Protein AF-0000000083252451 (afdb_homodimer)

Nearest PDB structures (foldseek):
  3oou-assembly1_A  TM=8.918E-01  e=5.745E-06  Listeria innocua
  6swi-assembly1_A  TM=9.242E-01  e=7.081E-06  Geobacillus stearothermophilus
  3w6v-assembly1_A  TM=9.197E-01  e=1.021E-05  Streptomyces griseus
  3lsg-assembly1_A  TM=9.102E-01  e=1.912E-05  Fusobacterium nucleatum subsp. nucleatum
  3oio-assembly1_A  TM=8.902E-01  e=3.774E-05  Chromobacterium violaceum

Radius of gyration: 31.1 Å; Cα contacts (8 Å, |Δi|>4): 865; chains: 2; bounding box: 52×99×58 Å

Secondary structure (DSSP, 8-state):
---SBPPP-TT-SS-EEEEEEEEE-TTT--S--B-SSEEEEEEEE--EEEEETTEEEEE-TTEEEEE-TT--EEEEEBTTB-EEEEEEEE-GGGSPPP-S-SS--TTHHHHHHHHHT--EEE-GGGHHHHHHHHHHHHHHHHH--TTHHHHHHHHHHHHHHHHHHH-----S--------S-HHHHHHHHHHHHTTTS---HHHHHHHHTS-HHHHHHHHHHHHSS-HHHHHHHHHHHHHHHHHHH----HHHHHHHTT-S-HHHHHHHHHHHHSS-HHHHHHHHHHS--/---SBPPP-TT-SS-EEEEEEEEE-TTT--S--B-SSEEEEEEEE--EEEEETTEEEEE-TTEEEEE-TT--EEEEEBTTB-EEEEEEEE-GGGSPPP-S-SS--TTHHHHHHHHHT--EEE-GGGHHHHHHHHHHHHHHHHH--TTHHHHHHHHHHHHHHHHHHH-----TT-------S-HHHHHHHHHHHHTTTS---HHHHHHHHTS-HHHHHHHHHHHHSS-HHHHHHHHHHHHHHHHHHH----HHHHHHHTT-S-HHHHHHHHHHHHSS-HHHHHHHHHHS--

InterPro domains:
  IPR003313 AraC-type arabinose-binding/dimerisation domain [PF02311] (26-160)
  IPR009057 Homedomain-like superfamily [SSF46689] (183-233)
  IPR009057 Homedomain-like superfamily [SSF46689] (236-283)
  IPR014710 RmlC-like jelly roll fold [G3DSA:2.60.120.10] (9-93)
  IPR018060 AraC-like, DNA binding HTH domain [PF12833] (205-283)
  IPR018060 AraC-like, DNA binding HTH domain [PS01124] (186-284)
  IPR018060 AraC-like, DNA binding HTH domain [SM00342] (199-282)
  IPR018062 HTH domain AraC-type, conserved site [PS00041] (236-278)
  IPR020449 Transcription regulator HTH, AraC- type, HTH domain [PR00032] (251-266)
  IPR020449 Transcription regulator HTH, AraC- type, HTH domain [PR00032] (266-282)
  IPR037923 Transcription regulator HTH-like [SSF51215] (7-166)

Organism: NCBI:txid582686

Structure (mmCIF, N/CA/C/O backbone):
data_AF-0000000083252451-model_v1
#
loop_
_entity.id
_entity.type
_entity.pdbx_description
1 polymer 'AraC-like DNA-binding protein'
#
loop_
_atom_site.group_PDB
_atom_site.id
_atom_site.type_symbol
_atom_site.label_atom_id
_atom_site.label_alt_id
_atom_site.label_comp_id
_atom_site.label_asym_id
_atom_site.label_entity_id
_atom_site.label_seq_id
_atom_site.pdbx_PDB_ins_code
_atom_site.Cartn_x
_atom_site.Cartn_y
_atom_site.Cartn_z
_atom_site.occupancy
_atom_site.B_iso_or_equiv
_atom_site.auth_seq_id
_atom_site.auth_comp_id
_atom_site.auth_asym_id
_atom_site.auth_atom_id
_atom_site.pdbx_PDB_model_num
ATOM 1 N N . MET A 1 1 ? -4.953 -40.719 1.842 1 39.75 1 MET A N 1
ATOM 2 C CA . MET A 1 1 ? -4.371 -39.875 0.799 1 39.75 1 MET A CA 1
ATOM 3 C C . MET A 1 1 ? -4.008 -38.5 1.349 1 39.75 1 MET A C 1
ATOM 5 O O . MET A 1 1 ? -4.797 -37.906 2.07 1 39.75 1 MET A O 1
ATOM 9 N N . LYS A 1 2 ? -2.863 -38.188 1.377 1 54.31 2 LYS A N 1
ATOM 10 C CA . LYS A 1 2 ? -2.438 -36.906 1.921 1 54.31 2 LYS A CA 1
ATOM 11 C C . LYS A 1 2 ? -3.098 -35.75 1.176 1 54.31 2 LYS A C 1
ATOM 13 O O . LYS A 1 2 ? -3.27 -35.812 -0.044 1 54.31 2 LYS A O 1
ATOM 18 N N . PRO A 1 3 ? -3.496 -34.844 1.898 1 58.75 3 PRO A N 1
ATOM 19 C CA . PRO A 1 3 ? -4.215 -33.719 1.266 1 58.75 3 PRO A CA 1
ATOM 20 C C . PRO A 1 3 ? -3.41 -33.062 0.154 1 58.75 3 PRO A C 1
ATOM 22 O O . PRO A 1 3 ? -2.207 -32.844 0.31 1 58.75 3 PRO A O 1
ATOM 25 N N . LEU A 1 4 ? -4.008 -32.938 -1.065 1 69.56 4 LEU A N 1
ATOM 26 C CA . LEU A 1 4 ? -3.387 -32.312 -2.227 1 69.56 4 LEU A CA 1
ATOM 27 C C . LEU A 1 4 ? -3.291 -30.797 -2.039 1 69.56 4 LEU A C 1
ATOM 29 O O . LEU A 1 4 ? -2.416 -30.141 -2.621 1 69.56 4 LEU A O 1
ATOM 33 N N . ARG A 1 5 ? -4.223 -30.406 -1.118 1 70.44 5 ARG A N 1
ATOM 34 C CA . ARG A 1 5 ? -4.332 -28.969 -0.944 1 70.44 5 ARG A CA 1
ATOM 35 C C . ARG A 1 5 ? -3.699 -28.531 0.37 1 70.44 5 ARG A C 1
ATOM 37 O O . ARG A 1 5 ? -4.02 -29.062 1.433 1 70.44 5 ARG A O 1
ATOM 44 N N . LYS A 1 6 ? -2.732 -27.609 0.329 1 72.94 6 LYS A N 1
ATOM 45 C CA . LYS A 1 6 ? -2.195 -27 1.542 1 72.94 6 LYS A CA 1
ATOM 46 C C . LYS A 1 6 ? -3.234 -26.109 2.213 1 72.94 6 LYS A C 1
ATOM 48 O O . LYS A 1 6 ? -3.932 -25.344 1.542 1 72.94 6 LYS A O 1
ATOM 53 N N . GLN A 1 7 ? -3.406 -26.312 3.455 1 66.81 7 GLN A N 1
ATOM 54 C CA . GLN A 1 7 ? -4.305 -25.453 4.23 1 66.81 7 GLN A CA 1
ATOM 55 C C . GLN A 1 7 ? -3.523 -24.453 5.062 1 66.81 7 GLN A C 1
ATOM 57 O O . GLN A 1 7 ? -2.475 -24.766 5.621 1 66.81 7 GLN A O 1
ATOM 62 N N . PHE A 1 8 ? -3.807 -23.281 4.82 1 68.88 8 PHE A N 1
ATOM 63 C CA . PHE A 1 8 ? -3.193 -22.25 5.652 1 68.88 8 PHE A CA 1
ATOM 64 C C . PHE A 1 8 ? -3.988 -22.047 6.938 1 68.88 8 PHE A C 1
ATOM 66 O O . PHE A 1 8 ? -5.203 -22.266 6.961 1 68.88 8 PHE A O 1
ATOM 73 N N . LYS A 1 9 ? -3.289 -21.891 8.117 1 56.91 9 LYS A N 1
ATOM 74 C CA . LYS A 1 9 ? -3.934 -21.797 9.422 1 56.91 9 LYS A CA 1
ATOM 75 C C . LYS A 1 9 ? -5.027 -20.719 9.414 1 56.91 9 LYS A C 1
ATOM 77 O O . LYS A 1 9 ? -4.762 -19.562 9.109 1 56.91 9 LYS A O 1
ATOM 82 N N . PRO A 1 10 ? -6.332 -21.156 9.438 1 49.72 10 PRO A N 1
ATOM 83 C CA . PRO A 1 10 ? -7.461 -20.219 9.43 1 49.72 10 PRO A CA 1
ATOM 84 C C . PRO A 1 10 ? -7.23 -19 10.328 1 49.72 10 PRO A C 1
ATOM 86 O O . PRO A 1 10 ? -7.742 -17.922 10.047 1 49.72 10 PRO A O 1
ATOM 89 N N . GLY A 1 11 ? -6.539 -19.156 11.438 1 47.53 11 GLY A N 1
ATOM 90 C CA . GLY A 1 11 ? -6.488 -18.172 12.5 1 47.53 11 GLY A CA 1
ATOM 91 C C . GLY A 1 11 ? -5.539 -17.016 12.203 1 47.53 11 GLY A C 1
ATOM 92 O O . GLY A 1 11 ? -5.395 -16.109 13.016 1 47.53 11 GLY A O 1
ATOM 93 N N . SER A 1 12 ? -4.738 -17.266 11.297 1 57.41 12 SER A N 1
ATOM 94 C CA . SER A 1 12 ? -3.85 -16.109 11.172 1 57.41 12 SER A CA 1
ATOM 95 C C . SER A 1 12 ? -4.547 -14.953 10.477 1 57.41 12 SER A C 1
ATOM 97 O O . SER A 1 12 ? -4.875 -15.047 9.289 1 57.41 12 SER A O 1
ATOM 99 N N . PRO A 1 13 ? -5.121 -14.156 11.242 1 64.44 13 PRO A N 1
ATOM 100 C CA . PRO A 1 13 ? -5.895 -13.039 10.695 1 64.44 13 PRO A CA 1
ATOM 101 C C . PRO A 1 13 ? -5.148 -12.289 9.594 1 64.44 13 PRO A C 1
ATOM 103 O O . PRO A 1 13 ? -5.777 -11.68 8.727 1 64.44 13 PRO A O 1
ATOM 106 N N . PHE A 1 14 ? -3.818 -12.641 9.586 1 82.56 14 PHE A N 1
ATOM 107 C CA . PHE A 1 14 ? -3.049 -11.984 8.539 1 82.56 14 PHE A CA 1
ATOM 108 C C . PHE A 1 14 ? -2.824 -12.93 7.359 1 82.56 14 PHE A C 1
ATOM 110 O O . PHE A 1 14 ? -2.166 -13.961 7.504 1 82.56 14 PHE A O 1
ATOM 117 N N . MET A 1 15 ? -3.455 -13.016 6.312 1 87.69 15 MET A N 1
ATOM 118 C CA . MET A 1 15 ? -3.508 -13.883 5.141 1 87.69 15 MET A CA 1
ATOM 119 C C . MET A 1 15 ? -2.188 -13.852 4.379 1 87.69 15 MET A C 1
ATOM 121 O O . MET A 1 15 ? -2.174 -13.648 3.162 1 87.69 15 MET A O 1
ATOM 125 N N . PHE A 1 16 ? -1.133 -14.016 5.145 1 93.31 16 PHE A N 1
ATOM 126 C CA . PHE A 1 16 ? 0.232 -13.992 4.633 1 93.31 16 PHE A CA 1
ATOM 127 C C . PHE A 1 16 ? 1.115 -14.969 5.398 1 93.31 16 PHE A C 1
ATOM 129 O O . PHE A 1 16 ? 0.973 -15.125 6.613 1 93.31 16 PHE A O 1
ATOM 136 N N . ASP A 1 17 ? 2.025 -15.656 4.676 1 92.69 17 ASP A N 1
ATOM 137 C CA . ASP A 1 17 ? 3.016 -16.531 5.289 1 92.69 17 ASP A CA 1
ATOM 138 C C . ASP A 1 17 ? 4.32 -16.531 4.5 1 92.69 17 ASP A C 1
ATOM 140 O O . ASP A 1 17 ? 4.336 -16.203 3.312 1 92.69 17 ASP A O 1
ATOM 144 N N . ILE A 1 18 ? 5.426 -16.828 5.203 1 94.62 18 ILE A N 1
ATOM 145 C CA . ILE A 1 18 ? 6.73 -16.797 4.547 1 94.62 18 ILE A CA 1
ATOM 146 C C . ILE A 1 18 ? 7.613 -17.922 5.105 1 94.62 18 ILE A C 1
ATOM 148 O O . ILE A 1 18 ? 7.602 -18.172 6.312 1 94.62 18 ILE A O 1
ATOM 152 N N . ALA A 1 19 ? 8.188 -18.688 4.301 1 94.5 19 ALA A N 1
ATOM 153 C CA . ALA A 1 19 ? 9.352 -19.531 4.613 1 94.5 19 ALA A CA 1
ATOM 154 C C . ALA A 1 19 ? 10.641 -18.875 4.117 1 94.5 19 ALA A C 1
ATOM 156 O O . ALA A 1 19 ? 10.945 -18.922 2.924 1 94.5 19 ALA A O 1
ATOM 157 N N . TYR A 1 20 ? 11.375 -18.281 5.047 1 96.38 20 TYR A N 1
ATOM 158 C CA . TYR A 1 20 ? 12.484 -17.406 4.695 1 96.38 20 TYR A CA 1
ATOM 159 C C . TYR A 1 20 ? 13.805 -18.172 4.668 1 96.38 20 TYR A C 1
ATOM 161 O O . TYR A 1 20 ? 14.234 -18.703 5.691 1 96.38 20 TYR A O 1
ATOM 169 N N . ARG A 1 21 ? 14.422 -18.234 3.52 1 96.5 21 ARG A N 1
ATOM 170 C CA . ARG A 1 21 ? 15.727 -18.828 3.287 1 96.5 21 ARG A CA 1
ATOM 171 C C . ARG A 1 21 ? 15.812 -20.219 3.922 1 96.5 21 ARG A C 1
ATOM 173 O O . ARG A 1 21 ? 16.781 -20.516 4.633 1 96.5 21 ARG A O 1
ATOM 180 N N . GLU A 1 22 ? 14.828 -20.969 3.668 1 93.75 22 GLU A N 1
ATOM 181 C CA . GLU A 1 22 ? 14.781 -22.344 4.156 1 93.75 22 GLU A CA 1
ATOM 182 C C . GLU A 1 22 ? 15.5 -23.297 3.203 1 93.75 22 GLU A C 1
ATOM 184 O O . GLU A 1 22 ? 15.43 -23.125 1.984 1 93.75 22 GLU A O 1
ATOM 189 N N . THR A 1 23 ? 16.109 -24.234 3.791 1 90.5 23 THR A N 1
ATOM 190 C CA . THR A 1 23 ? 16.734 -25.281 2.994 1 90.5 23 THR A CA 1
ATOM 191 C C . THR A 1 23 ? 15.734 -26.391 2.674 1 90.5 23 THR A C 1
ATOM 193 O O . THR A 1 23 ? 15.109 -26.938 3.578 1 90.5 23 THR A O 1
ATOM 196 N N . LYS A 1 24 ? 15.492 -26.562 1.48 1 81.06 24 LYS A N 1
ATOM 197 C CA . LYS A 1 24 ? 14.578 -27.609 1.036 1 81.06 24 LYS A CA 1
ATOM 198 C C . LYS A 1 24 ? 15.336 -28.875 0.661 1 81.06 24 LYS A C 1
ATOM 200 O O . LYS A 1 24 ? 16.359 -28.812 -0.019 1 81.06 24 LYS A O 1
ATOM 205 N N . SER A 1 25 ? 14.852 -29.844 1.414 1 69.88 25 SER A N 1
ATOM 206 C CA . SER A 1 25 ? 15.398 -31.156 1.083 1 69.88 25 SER A CA 1
ATOM 207 C C . SER A 1 25 ? 14.305 -32.094 0.579 1 69.88 25 SER A C 1
ATOM 209 O O . SER A 1 25 ? 13.117 -31.797 0.706 1 69.88 25 SER A O 1
ATOM 211 N N . SER A 1 26 ? 14.672 -33.031 -0.22 1 60.31 26 SER A N 1
ATOM 212 C CA . SER A 1 26 ? 13.75 -34 -0.792 1 60.31 26 SER A CA 1
ATOM 213 C C . SER A 1 26 ? 12.82 -34.562 0.271 1 60.31 26 SER A C 1
ATOM 215 O O . SER A 1 26 ? 11.703 -35 -0.038 1 60.31 26 SER A O 1
ATOM 217 N N . HIS A 1 27 ? 13.172 -34.438 1.455 1 54.06 27 HIS A N 1
ATOM 218 C CA . HIS A 1 27 ? 12.406 -35.062 2.52 1 54.06 27 HIS A CA 1
ATOM 219 C C . HIS A 1 27 ? 11.359 -34.125 3.094 1 54.06 27 HIS A C 1
ATOM 221 O O . HIS A 1 27 ? 10.438 -34.531 3.785 1 54.06 27 HIS A O 1
ATOM 227 N N . THR A 1 28 ? 11.5 -32.875 2.777 1 51.62 28 THR A N 1
ATOM 228 C CA . THR A 1 28 ? 10.648 -31.891 3.457 1 51.62 28 THR A CA 1
ATOM 229 C C . THR A 1 28 ? 9.492 -31.469 2.557 1 51.62 28 THR A C 1
ATOM 231 O O . THR A 1 28 ? 8.688 -30.625 2.941 1 51.62 28 THR A O 1
ATOM 234 N N . GLU A 1 29 ? 9.531 -31.953 1.419 1 54.91 29 GLU A N 1
ATOM 235 C CA . GLU A 1 29 ? 8.492 -31.422 0.546 1 54.91 29 GLU A CA 1
ATOM 236 C C . GLU A 1 29 ? 7.113 -31.953 0.939 1 54.91 29 GLU A C 1
ATOM 238 O O . GLU A 1 29 ? 6.945 -33.156 1.183 1 54.91 29 GLU A O 1
ATOM 243 N N . LEU A 1 30 ? 6.293 -31.078 1.425 1 55.72 30 LEU A N 1
ATOM 244 C CA . LEU A 1 30 ? 4.922 -31.391 1.82 1 55.72 30 LEU A CA 1
ATOM 245 C C . LEU A 1 30 ? 4.141 -31.984 0.653 1 55.72 30 LEU A C 1
ATOM 247 O O . LEU A 1 30 ? 4.387 -31.625 -0.504 1 55.72 30 LEU A O 1
ATOM 251 N N . PRO A 1 31 ? 3.348 -33.094 0.974 1 56.53 31 PRO A N 1
ATOM 252 C CA . PRO A 1 31 ? 2.508 -33.75 -0.024 1 56.53 31 PRO A CA 1
ATOM 253 C C . PRO A 1 31 ? 1.529 -32.781 -0.704 1 56.53 31 PRO A C 1
ATOM 255 O O . PRO A 1 31 ? 0.892 -33.156 -1.694 1 56.53 31 PRO A O 1
ATOM 258 N N . GLU A 1 32 ? 1.49 -31.578 -0.233 1 62.94 32 GLU A N 1
ATOM 259 C CA . GLU A 1 32 ? 0.51 -30.656 -0.803 1 62.94 32 GLU A CA 1
ATOM 260 C C . GLU A 1 32 ? 1.003 -30.078 -2.123 1 62.94 32 GLU A C 1
ATOM 262 O O . GLU A 1 32 ? 2.164 -29.672 -2.236 1 62.94 32 GLU A O 1
ATOM 267 N N . HIS A 1 33 ? -0.018 -30.234 -3.029 1 75.44 33 HIS A N 1
ATOM 268 C CA . HIS A 1 33 ? 0.348 -30.016 -4.422 1 75.44 33 HIS A CA 1
ATOM 269 C C . HIS A 1 33 ? -0.231 -28.688 -4.934 1 75.44 33 HIS A C 1
ATOM 271 O O . HIS A 1 33 ? 0.179 -28.203 -5.988 1 75.44 33 HIS A O 1
ATOM 277 N N . PHE A 1 34 ? -1.215 -28.25 -4.152 1 79.31 34 PHE A N 1
ATOM 278 C CA . PHE A 1 34 ? -1.733 -26.953 -4.57 1 79.31 34 PHE A CA 1
ATOM 279 C C . PHE A 1 34 ? -2.436 -26.25 -3.416 1 79.31 34 PHE A C 1
ATOM 281 O O . PHE A 1 34 ? -2.637 -26.844 -2.354 1 79.31 34 PHE A O 1
ATOM 288 N N . HIS A 1 35 ? -2.637 -24.922 -3.561 1 83.06 35 HIS A N 1
ATOM 289 C CA . HIS A 1 35 ? -3.348 -24.062 -2.621 1 83.06 35 HIS A CA 1
ATOM 290 C C . HIS A 1 35 ? -3.953 -22.844 -3.33 1 83.06 35 HIS A C 1
ATOM 292 O O . HIS A 1 35 ? -3.592 -22.547 -4.469 1 83.06 35 HIS A O 1
ATOM 298 N N . ASP A 1 36 ? -4.859 -22.203 -2.627 1 86.81 36 ASP A N 1
ATOM 299 C CA . ASP A 1 36 ? -5.586 -21.109 -3.25 1 86.81 36 ASP A CA 1
ATOM 300 C C . ASP A 1 36 ? -4.809 -19.797 -3.141 1 86.81 36 ASP A C 1
ATOM 302 O O . ASP A 1 36 ? -5.105 -18.828 -3.844 1 86.81 36 ASP A O 1
ATOM 306 N N . TRP A 1 37 ? -3.775 -19.797 -2.32 1 90.44 37 TRP A N 1
ATOM 307 C CA . TRP A 1 37 ? -2.971 -18.578 -2.168 1 90.44 37 TRP A CA 1
ATOM 308 C C . TRP A 1 37 ? -1.938 -18.469 -3.285 1 90.44 37 TRP A C 1
ATOM 310 O O . TRP A 1 37 ? -1.577 -19.469 -3.908 1 90.44 37 TRP A O 1
ATOM 320 N N . TYR A 1 38 ? -1.611 -17.297 -3.58 1 95.62 38 TYR A N 1
ATOM 321 C CA . TYR A 1 38 ? -0.486 -17.047 -4.473 1 95.62 38 TYR A CA 1
ATOM 322 C C . TYR A 1 38 ? 0.835 -17.391 -3.793 1 95.62 38 TYR A C 1
ATOM 324 O O . TYR A 1 38 ? 0.945 -17.328 -2.566 1 95.62 38 TYR A O 1
ATOM 332 N N . GLU A 1 39 ? 1.768 -17.766 -4.594 1 96.38 39 GLU A N 1
ATOM 333 C CA . GLU A 1 39 ? 3.074 -18.141 -4.055 1 96.38 39 GLU A CA 1
ATOM 334 C C . GLU A 1 39 ? 4.203 -17.578 -4.918 1 96.38 39 GLU A C 1
ATOM 336 O O . GLU A 1 39 ? 4.137 -17.625 -6.145 1 96.38 39 GLU A O 1
ATOM 341 N N . ILE A 1 40 ? 5.145 -16.891 -4.297 1 97.69 40 ILE A N 1
ATOM 342 C CA . ILE A 1 40 ? 6.395 -16.469 -4.914 1 97.69 40 ILE A CA 1
ATOM 343 C C . ILE A 1 40 ? 7.559 -17.266 -4.316 1 97.69 40 ILE A C 1
ATOM 345 O O . ILE A 1 40 ? 7.73 -17.297 -3.096 1 97.69 40 ILE A O 1
ATOM 349 N N . VAL A 1 41 ? 8.367 -17.891 -5.117 1 97 41 VAL A N 1
ATOM 350 C CA . VAL A 1 41 ? 9.539 -18.641 -4.645 1 97 41 VAL A CA 1
ATOM 351 C C . VAL A 1 41 ? 10.805 -18.047 -5.262 1 97 41 VAL A C 1
ATOM 353 O O . VAL A 1 41 ? 10.922 -17.953 -6.484 1 97 41 VAL A O 1
ATOM 356 N N . TYR A 1 42 ? 11.68 -17.625 -4.461 1 97.31 42 TYR A N 1
ATOM 357 C CA . TYR A 1 42 ? 12.961 -17.094 -4.906 1 97.31 42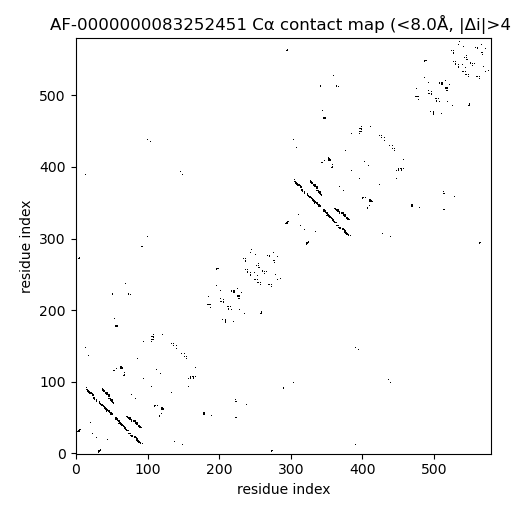 TYR A CA 1
ATOM 358 C C . TYR A 1 42 ? 14.102 -18 -4.5 1 97.31 42 TYR A C 1
ATOM 360 O O . TYR A 1 42 ? 14.211 -18.391 -3.336 1 97.31 42 TYR A O 1
ATOM 368 N N . ILE A 1 43 ? 15.008 -18.344 -5.434 1 96.06 43 ILE A N 1
ATOM 369 C CA . ILE A 1 43 ? 16.094 -19.297 -5.219 1 96.06 43 ILE A CA 1
ATOM 370 C C . ILE A 1 43 ? 17.391 -18.547 -4.965 1 96.06 43 ILE A C 1
ATOM 372 O O . ILE A 1 43 ? 17.844 -17.766 -5.809 1 96.06 43 ILE A O 1
ATOM 376 N N . TYR A 1 44 ? 17.953 -18.844 -3.803 1 96.25 44 TYR A N 1
ATOM 377 C CA . TYR A 1 44 ? 19.234 -18.234 -3.455 1 96.25 44 TYR A CA 1
ATOM 378 C C . TYR A 1 44 ? 20.406 -19.109 -3.893 1 96.25 44 TYR A C 1
ATOM 380 O O . TYR A 1 44 ? 21.453 -18.609 -4.281 1 96.25 44 TYR A O 1
ATOM 388 N N . ALA A 1 45 ? 20.203 -20.438 -3.691 1 95.56 45 ALA A N 1
ATOM 389 C CA . ALA A 1 45 ? 21.25 -21.406 -3.969 1 95.56 45 ALA A CA 1
ATOM 390 C C . ALA A 1 45 ? 20.656 -22.797 -4.242 1 95.56 45 ALA A C 1
ATOM 392 O O . ALA A 1 45 ? 19.484 -23.047 -3.902 1 95.56 45 ALA A O 1
ATOM 393 N N . GLY A 1 46 ? 21.516 -23.609 -4.895 1 94.56 46 GLY A N 1
ATOM 394 C CA . GLY A 1 46 ? 21.141 -25 -5.121 1 94.56 46 GLY A CA 1
ATOM 395 C C . GLY A 1 46 ? 20.594 -25.25 -6.512 1 94.56 46 GLY A C 1
ATOM 396 O O . GLY A 1 46 ? 20.656 -24.375 -7.379 1 94.56 46 GLY A O 1
ATOM 397 N N . SER A 1 47 ? 20.266 -26.531 -6.688 1 92.5 47 SER A N 1
ATOM 398 C CA . SER A 1 47 ? 19.734 -26.953 -7.977 1 92.5 47 SER A CA 1
ATOM 399 C C . SER A 1 47 ? 18.656 -28.016 -7.801 1 92.5 47 SER A C 1
ATOM 401 O O . SER A 1 47 ? 18.531 -28.609 -6.727 1 92.5 47 SER A O 1
ATOM 403 N N . GLY A 1 48 ? 17.875 -28.172 -8.844 1 90.69 48 GLY A N 1
ATOM 404 C CA . GLY A 1 48 ? 16.797 -29.141 -8.844 1 90.69 48 GLY A CA 1
ATOM 405 C C . GLY A 1 48 ? 15.781 -28.906 -9.945 1 90.69 48 GLY A C 1
ATOM 406 O O . GLY A 1 48 ? 16.109 -28.344 -10.984 1 90.69 48 GLY A O 1
ATOM 407 N N . THR A 1 49 ? 14.664 -29.562 -9.703 1 90.06 49 THR A N 1
ATOM 408 C CA . THR A 1 49 ? 13.57 -29.438 -10.656 1 90.06 49 THR A CA 1
ATOM 409 C C . THR A 1 49 ? 12.312 -28.891 -9.969 1 90.06 49 THR A C 1
ATOM 411 O O . THR A 1 49 ? 12.039 -29.234 -8.82 1 90.06 49 THR A O 1
ATOM 414 N N . PHE A 1 50 ? 11.711 -27.984 -10.648 1 91.88 50 PHE A N 1
ATOM 415 C CA . PHE A 1 50 ? 10.438 -27.453 -10.18 1 91.88 50 PHE A CA 1
ATOM 416 C C . PHE A 1 50 ? 9.32 -27.75 -11.172 1 91.88 50 PHE A C 1
ATOM 418 O O . PHE A 1 50 ? 9.383 -27.312 -12.328 1 91.88 50 PHE A O 1
ATOM 425 N N . PHE A 1 51 ? 8.367 -28.578 -10.711 1 91.94 51 PHE A N 1
ATOM 426 C CA . PHE A 1 51 ? 7.184 -28.859 -11.516 1 91.94 51 PHE A CA 1
ATOM 427 C C . PHE A 1 51 ? 6.07 -27.859 -11.195 1 91.94 51 PHE A C 1
ATOM 429 O O . PHE A 1 51 ? 5.652 -27.734 -10.047 1 91.94 51 PHE A O 1
ATOM 436 N N . ILE A 1 52 ? 5.664 -27.125 -12.219 1 93.5 52 ILE A N 1
ATOM 437 C CA . ILE A 1 52 ? 4.57 -26.172 -12.055 1 93.5 52 ILE A CA 1
ATOM 438 C C . ILE A 1 52 ? 3.564 -26.344 -13.188 1 93.5 52 ILE A C 1
ATOM 440 O O . ILE A 1 52 ? 3.895 -26.109 -14.352 1 93.5 52 ILE A O 1
ATOM 444 N N . ASP A 1 53 ? 2.359 -26.656 -12.742 1 92.56 53 ASP A N 1
ATOM 445 C CA . ASP A 1 53 ? 1.242 -26.812 -13.664 1 92.56 53 ASP A CA 1
ATOM 446 C C . ASP A 1 53 ? 1.522 -27.922 -14.68 1 92.56 53 ASP A C 1
ATOM 448 O O . ASP A 1 53 ? 1.309 -29.094 -14.398 1 92.56 53 ASP A O 1
ATOM 452 N N . GLN A 1 54 ? 2.195 -27.703 -15.797 1 90.88 54 GLN A N 1
ATOM 453 C CA . GLN A 1 54 ? 2.471 -28.719 -16.812 1 90.88 54 GLN A CA 1
ATOM 454 C C . GLN A 1 54 ? 3.916 -28.641 -17.281 1 90.88 54 GLN A C 1
ATOM 456 O O . GLN A 1 54 ? 4.285 -29.281 -18.281 1 90.88 54 GLN A O 1
ATOM 461 N N . THR A 1 55 ? 4.684 -27.859 -16.516 1 90.12 55 THR A N 1
ATOM 462 C CA . THR A 1 55 ? 6.027 -27.578 -17.016 1 90.12 55 THR A CA 1
ATOM 463 C C . THR A 1 55 ? 7.07 -27.938 -15.945 1 90.12 55 THR A C 1
ATOM 465 O O . THR A 1 55 ? 6.855 -27.688 -14.758 1 90.12 55 THR A O 1
ATOM 468 N N . LEU A 1 56 ? 8.164 -28.516 -16.438 1 90.31 56 LEU A N 1
ATOM 469 C CA . LEU A 1 56 ? 9.32 -28.766 -15.586 1 90.31 56 LEU A CA 1
ATOM 470 C C . LEU A 1 56 ? 10.406 -27.719 -15.805 1 90.31 56 LEU A C 1
ATOM 472 O O . LEU A 1 56 ? 10.766 -27.422 -16.953 1 90.31 56 LEU A O 1
ATOM 476 N N . TYR A 1 57 ? 10.875 -27.141 -14.688 1 91.5 57 TYR A N 1
ATOM 477 C CA . TYR A 1 57 ? 11.914 -26.125 -14.734 1 91.5 57 TYR A CA 1
ATOM 478 C C . TYR A 1 57 ? 13.18 -26.594 -14.023 1 91.5 57 TYR A C 1
ATOM 480 O O . TYR A 1 57 ? 13.102 -27.219 -12.961 1 91.5 57 TYR A O 1
ATOM 488 N N . ASP A 1 58 ? 14.258 -26.281 -14.695 1 91 58 ASP A N 1
ATOM 489 C CA . ASP A 1 58 ? 15.5 -26.344 -13.93 1 91 58 ASP A CA 1
ATOM 490 C C . ASP A 1 58 ? 15.594 -25.188 -12.938 1 91 58 ASP A C 1
ATOM 492 O O . ASP A 1 58 ? 15.266 -24.047 -13.266 1 91 58 ASP A O 1
ATOM 496 N N . VAL A 1 59 ? 16.031 -25.531 -11.75 1 92.38 59 VAL A N 1
ATOM 497 C CA . VAL A 1 59 ? 16.141 -24.547 -10.688 1 92.38 59 VAL A CA 1
ATOM 498 C C . VAL A 1 59 ? 17.594 -24.078 -10.578 1 92.38 59 VAL A C 1
ATOM 500 O O . VAL A 1 59 ? 18.516 -24.891 -10.492 1 92.38 59 VAL A O 1
ATOM 503 N N . LYS A 1 60 ? 17.844 -22.781 -10.656 1 92.12 60 LYS A N 1
ATOM 504 C CA . LYS A 1 60 ? 19.156 -22.172 -10.477 1 92.12 60 LYS A CA 1
ATOM 505 C C . LYS A 1 60 ? 19.078 -20.922 -9.609 1 92.12 60 LYS A C 1
ATOM 507 O O . LYS A 1 60 ? 18.016 -20.297 -9.508 1 92.12 60 LYS A O 1
ATOM 512 N N . PRO A 1 61 ? 20.234 -20.547 -9 1 93.38 61 PRO A N 1
ATOM 513 C CA . PRO A 1 61 ? 20.234 -19.312 -8.234 1 93.38 61 PRO A CA 1
ATOM 514 C C . PRO A 1 61 ? 19.797 -18.109 -9.055 1 93.38 61 PRO A C 1
ATOM 516 O O . PRO A 1 61 ? 20.219 -17.953 -10.211 1 93.38 61 PRO A O 1
ATOM 519 N N . GLY A 1 62 ? 18.906 -17.281 -8.484 1 93.69 62 GLY A N 1
ATOM 520 C CA . GLY A 1 62 ? 18.406 -16.109 -9.18 1 93.69 62 GLY A CA 1
ATOM 521 C C . GLY A 1 62 ? 17.062 -16.328 -9.828 1 93.69 62 GLY A C 1
ATOM 522 O O . GLY A 1 62 ? 16.391 -15.375 -10.25 1 93.69 62 GLY A O 1
ATOM 523 N N . ASP A 1 63 ? 16.609 -17.594 -9.852 1 94.56 63 ASP A N 1
ATOM 524 C CA . ASP A 1 63 ? 15.289 -17.891 -10.383 1 94.56 63 ASP A CA 1
ATOM 525 C C . ASP A 1 63 ? 14.195 -17.438 -9.414 1 94.56 63 ASP A C 1
ATOM 527 O O . ASP A 1 63 ? 14.344 -17.547 -8.195 1 94.56 63 ASP A O 1
ATOM 531 N N . LEU A 1 64 ? 13.18 -16.844 -9.984 1 97.12 64 LEU A N 1
ATOM 532 C CA . LEU A 1 64 ? 11.961 -16.531 -9.25 1 97.12 64 LEU A CA 1
ATOM 533 C C . LEU A 1 64 ? 10.75 -17.156 -9.914 1 97.12 64 LEU A C 1
ATOM 535 O O . LEU A 1 64 ? 10.57 -17.047 -11.125 1 97.12 64 LEU A O 1
ATOM 539 N N . PHE A 1 65 ? 9.961 -17.891 -9.164 1 96.31 65 PHE 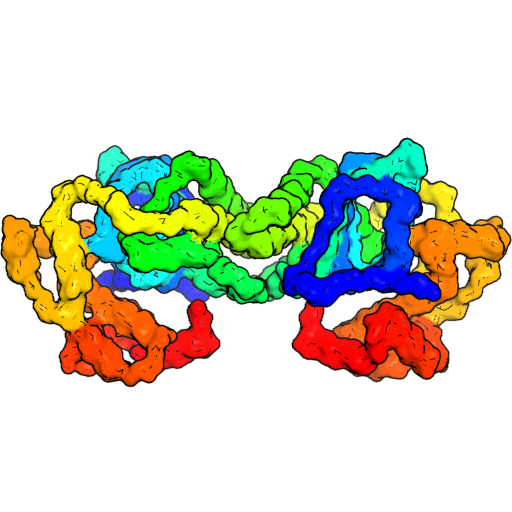A N 1
ATOM 540 C CA . PHE A 1 65 ? 8.781 -18.562 -9.695 1 96.31 65 PHE A CA 1
ATOM 541 C C . PHE A 1 65 ? 7.504 -17.922 -9.156 1 96.31 65 PHE A C 1
ATOM 543 O O . PHE A 1 65 ? 7.383 -17.672 -7.957 1 96.31 65 PHE A O 1
ATOM 550 N N . LEU A 1 66 ? 6.652 -17.609 -10.047 1 97.38 66 LEU A N 1
ATOM 551 C CA . LEU A 1 66 ? 5.324 -17.094 -9.727 1 97.38 66 LEU A CA 1
ATOM 552 C C . LEU A 1 66 ? 4.27 -18.188 -9.875 1 97.38 66 LEU A C 1
ATOM 554 O O . LEU A 1 66 ? 4.008 -18.656 -10.984 1 97.38 66 LEU A O 1
ATOM 558 N N . ILE A 1 67 ? 3.604 -18.562 -8.781 1 96.12 67 ILE A N 1
ATOM 559 C CA . ILE A 1 67 ? 2.629 -19.641 -8.781 1 96.12 67 ILE A CA 1
ATOM 560 C C . ILE A 1 67 ? 1.253 -19.109 -8.398 1 96.12 67 ILE A C 1
ATOM 562 O O . ILE A 1 67 ? 0.982 -18.859 -7.223 1 96.12 67 ILE A O 1
ATOM 566 N N . PRO A 1 68 ? 0.366 -18.953 -9.398 1 95.62 68 PRO A N 1
ATOM 567 C CA . PRO A 1 68 ? -0.995 -18.516 -9.086 1 95.62 68 PRO A CA 1
ATOM 568 C C . PRO A 1 68 ? -1.735 -19.5 -8.18 1 95.62 68 PRO A C 1
ATOM 570 O O . PRO A 1 68 ? -1.309 -20.656 -8.031 1 95.62 68 PRO A O 1
ATOM 573 N N . GLY A 1 69 ? -2.754 -19 -7.562 1 91.94 69 GLY A N 1
ATOM 574 C CA . GLY A 1 69 ? -3.607 -19.906 -6.82 1 91.94 69 GLY A CA 1
ATOM 575 C C . GLY A 1 69 ? -4.137 -21.047 -7.668 1 91.94 69 GLY A C 1
ATOM 576 O O . GLY A 1 69 ? -4.43 -20.875 -8.852 1 91.94 69 GLY A O 1
ATOM 577 N N . ASP A 1 70 ? -4.176 -22.219 -7.008 1 91.06 70 ASP A N 1
ATOM 578 C CA . ASP A 1 70 ? -4.762 -23.422 -7.605 1 91.06 70 ASP A CA 1
ATOM 579 C C . ASP A 1 70 ? -3.889 -23.953 -8.734 1 91.06 70 ASP A C 1
ATOM 581 O O . ASP A 1 70 ? -4.398 -24.391 -9.766 1 91.06 70 ASP A O 1
ATOM 585 N N . THR A 1 71 ? -2.645 -23.781 -8.586 1 93.06 71 THR A N 1
ATOM 586 C CA . THR A 1 71 ? -1.671 -24.344 -9.516 1 93.06 71 THR A CA 1
ATOM 587 C C . THR A 1 71 ? -0.942 -25.531 -8.883 1 93.06 71 THR A C 1
ATOM 589 O O . THR A 1 71 ? -0.361 -25.406 -7.801 1 93.06 71 THR A O 1
ATOM 592 N N . ILE A 1 72 ? -1.001 -26.672 -9.523 1 92.19 72 ILE A N 1
ATOM 593 C CA . ILE A 1 72 ? -0.282 -27.844 -9.031 1 92.19 72 ILE A CA 1
ATOM 594 C C . ILE A 1 72 ? 1.222 -27.641 -9.188 1 92.19 72 ILE A C 1
ATOM 596 O O . ILE A 1 72 ? 1.686 -27.188 -10.242 1 92.19 72 ILE A O 1
ATOM 600 N N . HIS A 1 73 ? 1.971 -27.891 -8.102 1 92.81 73 HIS A N 1
ATOM 601 C CA . HIS A 1 73 ? 3.414 -27.688 -8.188 1 92.81 73 HIS A CA 1
ATOM 602 C C . HIS A 1 73 ? 4.148 -28.547 -7.16 1 92.81 73 HIS A C 1
ATOM 604 O O . HIS A 1 73 ? 3.553 -28.984 -6.18 1 92.81 73 HIS A O 1
ATOM 610 N N . ARG A 1 74 ? 5.402 -28.766 -7.477 1 90.31 74 ARG A N 1
ATOM 611 C CA . ARG A 1 74 ? 6.277 -29.578 -6.637 1 90.31 74 ARG A CA 1
ATOM 612 C C . ARG A 1 74 ? 7.742 -29.266 -6.906 1 90.31 74 ARG A C 1
ATOM 614 O O . ARG A 1 74 ? 8.156 -29.141 -8.062 1 90.31 74 ARG A O 1
ATOM 621 N N . THR A 1 75 ? 8.398 -29.156 -5.84 1 87.88 75 THR A N 1
ATOM 622 C CA . THR A 1 75 ? 9.844 -28.984 -5.973 1 87.88 75 THR A CA 1
ATOM 623 C C . THR A 1 75 ? 10.578 -30.297 -5.703 1 87.88 75 THR A C 1
ATOM 625 O O . THR A 1 75 ? 10.234 -31.031 -4.777 1 87.88 75 THR A O 1
ATOM 628 N N . LEU A 1 76 ? 11.531 -30.562 -6.508 1 86.38 76 LEU A N 1
ATOM 629 C CA . LEU A 1 76 ? 12.43 -31.703 -6.352 1 86.38 76 LEU A CA 1
ATOM 630 C C . LEU A 1 76 ? 13.883 -31.25 -6.277 1 86.38 76 LEU A C 1
ATOM 632 O O . LEU A 1 76 ? 14.586 -31.219 -7.289 1 86.38 76 LEU A O 1
ATOM 636 N N . PRO A 1 77 ? 14.336 -30.953 -5.074 1 87.75 77 PRO A N 1
ATOM 637 C CA . PRO A 1 77 ? 15.727 -30.516 -4.938 1 87.75 77 PRO A CA 1
ATOM 638 C C . PRO A 1 77 ? 16.719 -31.609 -5.285 1 87.75 77 PRO A C 1
ATOM 640 O O . PRO A 1 77 ? 16.438 -32.812 -5.074 1 87.75 77 PRO A O 1
ATOM 643 N N . ASP A 1 78 ? 17.797 -31.234 -5.781 1 87.25 78 ASP A N 1
ATOM 644 C CA . ASP A 1 78 ? 18.906 -32.188 -5.98 1 87.25 78 ASP A CA 1
ATOM 645 C C . ASP A 1 78 ? 19.469 -32.625 -4.641 1 87.25 78 ASP A C 1
ATOM 647 O O . ASP A 1 78 ? 19.734 -31.812 -3.756 1 87.25 78 ASP A O 1
ATOM 651 N N . ALA A 1 79 ? 19.688 -33.875 -4.48 1 83.94 79 ALA A N 1
ATOM 652 C CA . ALA A 1 79 ? 20.141 -34.438 -3.219 1 83.94 79 ALA A CA 1
ATOM 653 C C . ALA A 1 79 ? 21.531 -33.938 -2.865 1 83.94 79 ALA A C 1
ATOM 655 O O . ALA A 1 79 ? 21.875 -33.781 -1.687 1 83.94 79 ALA A O 1
ATOM 656 N N . THR A 1 80 ? 22.344 -33.688 -3.766 1 89.38 80 THR A N 1
ATOM 657 C CA . THR A 1 80 ? 23.75 -33.312 -3.535 1 89.38 80 THR A CA 1
ATOM 658 C C . THR A 1 80 ? 23.922 -31.812 -3.506 1 89.38 80 THR A C 1
ATOM 660 O O . THR A 1 80 ? 25 -31.312 -3.133 1 89.38 80 THR A O 1
ATOM 663 N N . ASP A 1 81 ? 22.906 -31.109 -3.871 1 91.5 81 ASP A N 1
ATOM 664 C CA . ASP A 1 81 ? 22.953 -29.656 -3.941 1 91.5 81 ASP A CA 1
ATOM 665 C C . ASP A 1 81 ? 21.656 -29.031 -3.441 1 91.5 81 ASP A C 1
ATOM 667 O O . ASP A 1 81 ? 20.844 -28.531 -4.234 1 91.5 81 ASP A O 1
ATOM 671 N N . PRO A 1 82 ? 21.531 -28.953 -2.193 1 91.38 82 PRO A N 1
ATOM 672 C CA . PRO A 1 82 ? 20.266 -28.531 -1.592 1 91.38 82 PRO A CA 1
ATOM 673 C C . PRO A 1 82 ? 19.844 -27.125 -2.018 1 91.38 82 PRO A C 1
ATOM 675 O O . PRO A 1 82 ? 20.703 -26.25 -2.203 1 91.38 82 PRO A O 1
ATOM 678 N N . VAL A 1 83 ? 18.578 -26.938 -2.131 1 93.69 83 VAL A N 1
ATOM 679 C CA . VAL A 1 83 ? 18.016 -25.672 -2.557 1 93.69 83 VAL A CA 1
ATOM 680 C C . VAL A 1 83 ? 17.734 -24.797 -1.338 1 93.69 83 VAL A C 1
ATOM 682 O O . VAL A 1 83 ? 17.141 -25.266 -0.358 1 93.69 83 VAL A O 1
ATOM 685 N N . ILE A 1 84 ? 18.266 -23.547 -1.36 1 95.94 84 ILE A N 1
ATOM 686 C CA . ILE A 1 84 ? 17.906 -22.531 -0.387 1 95.94 84 ILE A CA 1
ATOM 687 C C . ILE A 1 84 ? 16.969 -21.516 -1.034 1 95.94 84 ILE A C 1
ATOM 689 O O . ILE A 1 84 ? 17.328 -20.859 -2.02 1 95.94 84 ILE A O 1
ATOM 693 N N . ALA A 1 85 ? 15.789 -21.453 -0.469 1 96.62 85 ALA A N 1
ATOM 694 C CA . ALA A 1 85 ? 14.789 -20.609 -1.115 1 96.62 85 ALA A CA 1
ATOM 695 C C . ALA A 1 85 ? 13.93 -19.875 -0.082 1 96.62 85 ALA A C 1
ATOM 697 O O . ALA A 1 85 ? 13.844 -20.312 1.073 1 96.62 85 ALA A O 1
ATOM 698 N N . THR A 1 86 ? 13.438 -18.734 -0.438 1 97.12 86 THR A N 1
ATOM 699 C CA . THR A 1 86 ? 12.344 -18.078 0.272 1 97.12 86 THR A CA 1
ATOM 700 C C . THR A 1 86 ? 11.023 -18.281 -0.472 1 97.12 86 THR A C 1
ATOM 702 O O . THR A 1 86 ? 10.961 -18.109 -1.691 1 97.12 86 THR A O 1
ATOM 705 N N . ALA A 1 87 ? 9.977 -18.719 0.19 1 96.06 87 ALA A N 1
ATOM 706 C CA . ALA A 1 87 ? 8.625 -18.844 -0.354 1 96.06 87 ALA A CA 1
ATOM 707 C C . ALA A 1 87 ? 7.668 -17.891 0.357 1 96.06 87 ALA A C 1
ATOM 709 O O . ALA A 1 87 ? 7.574 -17.891 1.587 1 96.06 87 ALA A O 1
ATOM 710 N N . LEU A 1 88 ? 7.039 -17.031 -0.401 1 96.5 88 LEU A N 1
ATOM 711 C CA . LEU A 1 88 ? 5.984 -16.156 0.102 1 96.5 88 LEU A CA 1
ATOM 712 C C . LEU A 1 88 ? 4.609 -16.672 -0.308 1 96.5 88 LEU A C 1
ATOM 714 O O . LEU A 1 88 ? 4.391 -17.016 -1.472 1 96.5 88 LEU A O 1
ATOM 718 N N . TYR A 1 89 ? 3.686 -16.734 0.63 1 95 89 TYR A N 1
ATOM 719 C CA . TYR A 1 89 ? 2.293 -17.094 0.389 1 95 89 TYR A CA 1
ATOM 720 C C . TYR A 1 89 ? 1.36 -15.945 0.779 1 95 89 TYR A C 1
ATOM 722 O O . TYR A 1 89 ? 1.517 -15.352 1.846 1 95 89 TYR A O 1
ATOM 730 N N . PHE A 1 90 ? 0.443 -15.609 -0.096 1 94.19 90 PHE A N 1
ATOM 731 C CA . PHE A 1 90 ? -0.469 -14.531 0.27 1 94.19 90 PHE A CA 1
ATOM 732 C C . PHE A 1 90 ? -1.813 -14.703 -0.428 1 94.19 90 PHE A C 1
ATOM 734 O O . PHE A 1 90 ? -1.884 -15.266 -1.522 1 94.19 90 PHE A O 1
ATOM 741 N N . SER A 1 91 ? -2.795 -14.203 0.199 1 92.06 91 SER A N 1
ATOM 742 C CA . SER A 1 91 ? -4.141 -14.156 -0.365 1 92.06 91 SER A CA 1
ATOM 743 C C . SER A 1 91 ? -4.328 -12.93 -1.248 1 92.06 91 SER A C 1
ATOM 745 O O . SER A 1 91 ? -3.723 -11.883 -1.004 1 92.06 91 SER A O 1
ATOM 747 N N . SER A 1 92 ? -5.207 -13.094 -2.215 1 90.06 92 SER A N 1
ATOM 748 C CA . SER A 1 92 ? -5.547 -11.961 -3.07 1 90.06 92 SER A CA 1
ATOM 749 C C . SER A 1 92 ? -6.188 -10.836 -2.268 1 90.06 92 SER A C 1
ATOM 751 O O . SER A 1 92 ? -6.23 -9.688 -2.723 1 90.06 92 SER A O 1
ATOM 753 N N . LEU A 1 93 ? -6.645 -11.094 -1.081 1 87.19 93 LEU A N 1
ATOM 754 C CA . LEU A 1 93 ? -7.293 -10.102 -0.233 1 87.19 93 LEU A CA 1
ATOM 755 C C . LEU A 1 93 ? -6.285 -9.078 0.28 1 87.19 93 LEU A C 1
ATOM 757 O O . LEU A 1 93 ? -6.668 -8.008 0.752 1 87.19 93 LEU A O 1
ATOM 761 N N . LEU A 1 94 ? -5.016 -9.375 0.221 1 91.12 94 LEU A N 1
ATOM 762 C CA . LEU A 1 94 ? -3.982 -8.438 0.64 1 91.12 94 LEU A CA 1
ATOM 763 C C . LEU A 1 94 ? -3.668 -7.441 -0.472 1 91.12 94 LEU A C 1
ATOM 765 O O . LEU A 1 94 ? -2.9 -6.496 -0.269 1 91.12 94 LEU A O 1
ATOM 769 N N . ILE A 1 95 ? -4.258 -7.672 -1.623 1 92.44 95 ILE A N 1
ATOM 770 C CA . ILE A 1 95 ? -4.043 -6.82 -2.789 1 92.44 95 ILE A CA 1
ATOM 771 C C . ILE A 1 95 ? -5.23 -5.883 -2.971 1 92.44 95 ILE A C 1
ATOM 773 O O . ILE A 1 95 ? -6.359 -6.332 -3.184 1 92.44 95 ILE A O 1
ATOM 777 N N . PRO A 1 96 ? -4.953 -4.609 -2.895 1 86.62 96 PRO A N 1
ATOM 778 C CA . PRO A 1 96 ? -6.082 -3.689 -3.082 1 86.62 96 PRO A CA 1
ATOM 779 C C . PRO A 1 96 ? -6.613 -3.691 -4.512 1 86.62 96 PRO A C 1
ATOM 781 O O . PRO A 1 96 ? -5.848 -3.9 -5.457 1 86.62 96 PRO A O 1
ATOM 784 N N . PRO A 1 97 ? -7.895 -3.455 -4.594 1 83.31 97 PRO A N 1
ATOM 785 C CA . PRO A 1 97 ? -8.43 -3.293 -5.949 1 83.31 97 PRO A CA 1
ATOM 786 C C . PRO A 1 97 ? -7.867 -2.064 -6.66 1 83.31 97 PRO A C 1
ATOM 788 O O . PRO A 1 97 ? -7.441 -1.108 -6.008 1 83.31 97 PRO A O 1
ATOM 791 N N . ASN A 1 98 ? -7.812 -2.23 -7.93 1 86.12 98 ASN A N 1
ATOM 792 C CA . ASN A 1 98 ? -7.414 -1.061 -8.703 1 86.12 98 ASN A CA 1
ATOM 793 C C . ASN A 1 98 ? -8.523 -0.013 -8.75 1 86.12 98 ASN A C 1
ATOM 795 O O . ASN A 1 98 ? -9.578 -0.246 -9.336 1 86.12 98 ASN A O 1
ATOM 799 N N . VAL A 1 99 ? -8.273 1.092 -8.219 1 82.62 99 VAL A N 1
ATOM 800 C CA . VAL A 1 99 ? -9.305 2.121 -8.156 1 82.62 99 VAL A CA 1
ATOM 801 C C . VAL A 1 99 ? -8.969 3.246 -9.133 1 82.62 99 VAL A C 1
ATOM 803 O O . VAL A 1 99 ? -9.734 4.207 -9.266 1 82.62 99 VAL A O 1
ATOM 806 N N . TYR A 1 100 ? -7.902 3.057 -9.875 1 87.31 100 TYR A N 1
ATOM 807 C CA . TYR A 1 100 ? -7.449 4.164 -10.711 1 87.31 100 TYR A CA 1
ATOM 808 C C . TYR A 1 100 ? -7.855 3.957 -12.164 1 87.31 100 TYR A C 1
ATOM 810 O O . TYR A 1 100 ? -7.711 4.859 -12.984 1 87.31 100 TYR A O 1
ATOM 818 N N . GLY A 1 101 ? -8.289 2.84 -12.539 1 86.06 101 GLY A N 1
ATOM 819 C CA . GLY A 1 101 ? -8.789 2.568 -13.875 1 86.06 101 GLY A CA 1
ATOM 820 C C . GLY A 1 101 ? -7.695 2.537 -14.922 1 86.06 101 GLY A C 1
ATOM 821 O O . GLY A 1 101 ? -7.957 2.76 -16.109 1 86.06 101 GLY A O 1
ATOM 822 N N . ASP A 1 102 ? -6.508 2.314 -14.539 1 89.31 102 ASP A N 1
ATOM 823 C CA . ASP A 1 102 ? -5.395 2.352 -15.484 1 89.31 102 ASP A CA 1
ATOM 824 C C . ASP A 1 102 ? -5.051 0.95 -15.984 1 89.31 102 ASP A C 1
ATOM 826 O O . ASP A 1 102 ? -4.055 0.762 -16.688 1 89.31 102 ASP A O 1
ATOM 830 N N . GLY A 1 103 ? -5.758 -0.04 -15.57 1 91.06 103 GLY A N 1
ATOM 831 C CA . GLY A 1 103 ? -5.582 -1.399 -16.062 1 91.06 103 GLY A CA 1
ATOM 832 C C . GLY A 1 103 ? -4.477 -2.152 -15.344 1 91.06 103 GLY A C 1
ATOM 833 O O . GLY A 1 103 ? -4.254 -3.336 -15.602 1 91.06 103 GLY A O 1
ATOM 834 N N . PHE A 1 104 ? -3.785 -1.451 -14.438 1 93.56 104 PHE A N 1
ATOM 835 C CA . PHE A 1 104 ? -2.691 -2.09 -13.719 1 93.56 104 PHE A CA 1
ATOM 836 C C . PHE A 1 104 ? -3.223 -2.967 -12.586 1 93.56 104 PHE A C 1
ATOM 838 O O . PHE A 1 104 ? -4.176 -2.594 -11.906 1 93.56 104 PHE A O 1
ATOM 845 N N . SER A 1 105 ? -2.572 -4.102 -12.383 1 94.19 105 SER A N 1
ATOM 846 C CA . SER A 1 105 ? -2.801 -4.953 -11.219 1 94.19 105 SER A CA 1
ATOM 847 C C . SER A 1 105 ? -1.485 -5.453 -10.633 1 94.19 105 SER A C 1
ATOM 849 O O . SER A 1 105 ? -0.563 -5.805 -11.375 1 94.19 105 SER A O 1
ATOM 851 N N . PHE A 1 106 ? -1.476 -5.496 -9.336 1 96.19 106 PHE A N 1
ATOM 852 C CA . PHE A 1 106 ? -0.31 -6.07 -8.68 1 96.19 106 PHE A CA 1
ATOM 853 C C . PHE A 1 106 ? -0.141 -7.535 -9.055 1 96.19 106 PHE A C 1
ATOM 855 O O . PHE A 1 106 ? 0.935 -8.109 -8.867 1 96.19 106 PHE A O 1
ATOM 862 N N . LEU A 1 107 ? -1.207 -8.133 -9.555 1 95.94 107 LEU A N 1
ATOM 863 C CA . LEU A 1 107 ? -1.178 -9.562 -9.852 1 95.94 107 LEU A CA 1
ATOM 864 C C . LEU A 1 107 ? -0.945 -9.805 -11.344 1 95.94 107 LEU A C 1
ATOM 866 O O . LEU A 1 107 ? -1.08 -10.93 -11.828 1 95.94 107 LEU A O 1
ATOM 870 N N . ASP A 1 108 ? -0.553 -8.734 -12.062 1 95 108 ASP A N 1
ATOM 871 C CA . ASP A 1 108 ? -0.382 -8.82 -13.508 1 95 108 ASP A CA 1
ATOM 872 C C . ASP A 1 108 ? 0.666 -9.875 -13.875 1 95 108 ASP A C 1
ATOM 874 O O . ASP A 1 108 ? 0.496 -10.617 -14.852 1 95 108 ASP A O 1
ATOM 878 N N . ALA A 1 109 ? 1.712 -9.914 -13.141 1 95.75 109 ALA A N 1
ATOM 879 C CA . ALA A 1 109 ? 2.764 -10.883 -13.438 1 95.75 109 ALA A CA 1
ATOM 880 C C . ALA A 1 109 ? 2.244 -12.312 -13.312 1 95.75 109 ALA A C 1
ATOM 882 O O . ALA A 1 109 ? 2.598 -13.18 -14.117 1 95.75 109 ALA A O 1
ATOM 883 N N . PHE A 1 110 ? 1.416 -12.57 -12.305 1 96.5 110 PHE A N 1
ATOM 884 C CA . PHE A 1 110 ? 0.82 -13.883 -12.117 1 96.5 110 PHE A CA 1
ATOM 885 C C . PHE A 1 110 ? -0.126 -14.219 -13.273 1 96.5 110 PHE A C 1
ATOM 887 O O . PHE A 1 110 ? -0.12 -15.336 -13.781 1 96.5 110 PHE A O 1
ATOM 894 N N . GLU A 1 111 ? -0.901 -13.242 -13.664 1 93.38 111 GLU A N 1
ATOM 895 C CA . GLU A 1 111 ? -1.835 -13.445 -14.773 1 93.38 111 GLU A CA 1
ATOM 896 C C . GLU A 1 111 ? -1.096 -13.742 -16.078 1 93.38 111 GLU A C 1
ATOM 898 O O . GLU A 1 111 ? -1.51 -14.617 -16.844 1 93.38 111 GLU A O 1
ATOM 903 N N . HIS A 1 112 ? -0.093 -13.008 -16.25 1 93.56 112 HIS A N 1
ATOM 904 C CA . HIS A 1 112 ? 0.726 -13.25 -17.422 1 93.56 112 HIS A CA 1
ATOM 905 C C . HIS A 1 112 ? 1.301 -14.664 -17.422 1 93.56 112 HIS A C 1
ATOM 907 O O . HIS A 1 112 ? 1.271 -15.359 -18.438 1 93.56 112 HIS A O 1
ATOM 913 N N . SER A 1 113 ? 1.832 -15.078 -16.281 1 93.38 113 SER A N 1
ATOM 914 C CA . SER A 1 113 ? 2.385 -16.422 -16.141 1 93.38 113 SER A CA 1
ATOM 915 C C . SER A 1 113 ? 1.334 -17.484 -16.438 1 93.38 113 SER A C 1
ATOM 917 O O . SER A 1 113 ? 1.607 -18.453 -17.156 1 93.38 113 SER A O 1
ATOM 919 N N . LYS A 1 114 ? 0.193 -17.281 -15.953 1 91.62 114 LYS A N 1
ATOM 920 C CA . LYS A 1 114 ? -0.901 -18.219 -16.172 1 91.62 114 LYS A CA 1
ATOM 921 C C . LYS A 1 114 ? -1.267 -18.297 -17.656 1 91.62 114 LYS A C 1
ATOM 923 O O . LYS A 1 114 ? -1.433 -19.391 -18.203 1 91.62 114 LYS A O 1
ATOM 928 N N . GLN A 1 115 ? -1.308 -17.172 -18.25 1 90.25 115 GLN A N 1
ATOM 929 C CA . GLN A 1 115 ? -1.704 -17.094 -19.656 1 90.25 115 GLN A CA 1
ATOM 930 C C . GLN A 1 115 ? -0.645 -17.719 -20.562 1 90.25 115 GLN A C 1
ATOM 932 O O . GLN A 1 115 ? -0.976 -18.391 -21.547 1 90.25 115 GLN A O 1
ATOM 937 N N . THR A 1 116 ? 0.575 -17.5 -20.219 1 90.25 116 THR A N 1
ATOM 938 C CA . THR A 1 116 ? 1.66 -17.938 -21.094 1 90.25 116 THR A CA 1
ATOM 939 C C . THR A 1 116 ? 2.189 -19.312 -20.656 1 90.25 116 THR A C 1
ATOM 941 O O . THR A 1 116 ? 3 -19.922 -21.359 1 90.25 116 THR A O 1
ATOM 944 N N . LYS A 1 117 ? 1.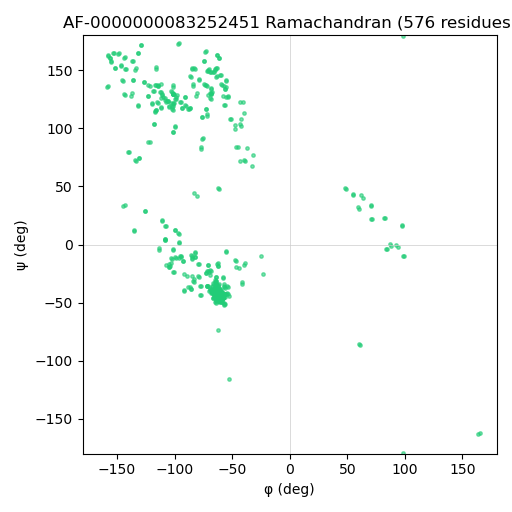775 -19.797 -19.5 1 90.38 117 LYS A N 1
ATOM 945 C CA . LYS A 1 117 ? 2.248 -21.047 -18.891 1 90.38 117 LYS A CA 1
ATOM 946 C C . LYS A 1 117 ? 3.754 -21 -18.641 1 90.38 117 LYS A C 1
ATOM 948 O O . LYS A 1 117 ? 4.453 -21.984 -18.859 1 90.38 117 LYS A O 1
ATOM 953 N N . GLN A 1 118 ? 4.207 -19.766 -18.391 1 91.5 118 GLN A N 1
ATOM 954 C CA . GLN A 1 118 ? 5.59 -19.516 -18 1 91.5 118 GLN A CA 1
ATOM 955 C C . GLN A 1 118 ? 5.66 -18.938 -16.594 1 91.5 118 GLN A C 1
ATOM 957 O O . GLN A 1 118 ? 5.27 -17.797 -16.375 1 91.5 118 GLN A O 1
ATOM 962 N N . TYR A 1 119 ? 6.254 -19.703 -15.766 1 95.38 119 TYR A N 1
ATOM 963 C CA . TYR A 1 119 ? 6.141 -19.344 -14.352 1 95.38 119 TYR A CA 1
ATOM 964 C C . TYR A 1 119 ? 7.492 -18.938 -13.781 1 95.38 119 TYR A C 1
ATOM 966 O O . TYR A 1 119 ? 7.586 -18.531 -12.625 1 95.38 119 TYR A O 1
ATOM 974 N N . GLN A 1 120 ? 8.531 -19.016 -14.562 1 94.56 120 GLN A N 1
ATOM 975 C CA . GLN A 1 120 ? 9.883 -18.688 -14.141 1 94.56 120 GLN A CA 1
ATOM 976 C C . GLN A 1 120 ? 10.297 -17.297 -14.641 1 94.56 120 GLN A C 1
ATOM 978 O O . GLN A 1 120 ? 10.109 -16.984 -15.82 1 94.56 120 GLN A O 1
ATOM 983 N N . LEU A 1 121 ? 10.773 -16.516 -13.75 1 92.5 121 LEU A N 1
ATOM 984 C CA . LEU A 1 121 ? 11.344 -15.227 -14.094 1 92.5 121 LEU A CA 1
ATOM 985 C C . LEU A 1 121 ? 12.836 -15.188 -13.797 1 92.5 121 LEU A C 1
ATOM 987 O O . LEU A 1 121 ? 13.281 -15.703 -12.773 1 92.5 121 LEU A O 1
ATOM 991 N N . ASP A 1 122 ? 13.523 -14.656 -14.695 1 87.25 122 ASP A N 1
ATOM 992 C CA . ASP A 1 122 ? 14.938 -14.375 -14.445 1 87.25 122 ASP A CA 1
ATOM 993 C C . ASP A 1 122 ? 15.117 -13 -13.805 1 87.25 122 ASP A C 1
ATOM 995 O O . ASP A 1 122 ? 14.836 -11.977 -14.43 1 87.25 122 ASP A O 1
ATOM 999 N N . THR A 1 123 ? 15.633 -12.977 -12.586 1 91.38 123 THR A N 1
ATOM 1000 C CA . THR A 1 123 ? 15.688 -11.727 -11.844 1 91.38 123 THR A CA 1
ATOM 1001 C C . THR A 1 123 ? 17.125 -11.219 -11.758 1 91.38 123 THR A C 1
ATOM 1003 O O . THR A 1 123 ? 17.438 -10.336 -10.945 1 91.38 123 THR A O 1
ATOM 1006 N N . ARG A 1 124 ? 18.047 -11.68 -12.539 1 86.88 124 ARG A N 1
ATOM 1007 C CA . ARG A 1 124 ? 19.469 -11.359 -12.438 1 86.88 124 ARG A CA 1
ATOM 1008 C C . ARG A 1 124 ? 19.688 -9.852 -12.523 1 86.88 124 ARG A C 1
ATOM 1010 O O . ARG A 1 124 ? 20.5 -9.297 -11.789 1 86.88 124 ARG A O 1
ATOM 1017 N N . THR A 1 125 ? 18.875 -9.141 -13.344 1 90.12 125 THR A N 1
ATOM 1018 C CA . THR A 1 125 ? 19.094 -7.715 -13.562 1 90.12 125 THR A CA 1
ATOM 1019 C C . THR A 1 125 ? 18.484 -6.895 -12.422 1 90.12 125 THR A C 1
ATOM 1021 O O . THR A 1 125 ? 18.797 -5.711 -12.273 1 90.12 125 THR A O 1
ATOM 1024 N N . TYR A 1 126 ? 17.719 -7.488 -11.586 1 92.88 126 TYR A N 1
ATOM 1025 C CA . TYR A 1 126 ? 17.109 -6.762 -10.477 1 92.88 126 TYR A CA 1
ATOM 1026 C C . TYR A 1 126 ? 17.047 -7.633 -9.227 1 92.88 126 TYR A C 1
ATOM 1028 O O . TYR A 1 126 ? 16.094 -7.527 -8.445 1 92.88 126 TYR A O 1
ATOM 1036 N N . ARG A 1 127 ? 18.016 -8.469 -9.062 1 94.19 127 ARG A N 1
ATOM 1037 C CA . ARG A 1 127 ? 18.125 -9.422 -7.965 1 94.19 127 ARG A CA 1
ATOM 1038 C C . ARG A 1 127 ? 18.156 -8.703 -6.621 1 94.19 127 ARG A C 1
ATOM 1040 O O . ARG A 1 127 ? 17.5 -9.133 -5.672 1 94.19 127 ARG A O 1
ATOM 1047 N N . GLU A 1 128 ? 18.891 -7.668 -6.555 1 94.5 128 GLU A N 1
ATOM 1048 C CA . GLU A 1 128 ? 19.047 -6.93 -5.305 1 94.5 128 GLU A CA 1
ATOM 1049 C C . GLU A 1 128 ? 17.703 -6.41 -4.805 1 94.5 128 GLU A C 1
ATOM 1051 O O . GLU A 1 128 ? 17.406 -6.48 -3.611 1 94.5 128 GLU A O 1
ATOM 1056 N N . MET A 1 129 ? 16.953 -5.891 -5.742 1 93.94 129 MET A N 1
ATOM 1057 C CA . MET A 1 129 ? 15.633 -5.367 -5.383 1 93.94 129 MET A CA 1
ATOM 1058 C C . MET A 1 129 ? 14.75 -6.473 -4.82 1 93.94 129 MET A C 1
ATOM 1060 O O . MET A 1 129 ? 14.086 -6.281 -3.799 1 93.94 129 MET A O 1
ATOM 1064 N N . VAL A 1 130 ? 14.75 -7.602 -5.441 1 96.88 130 VAL A N 1
ATOM 1065 C CA . VAL A 1 130 ? 13.938 -8.734 -5.004 1 96.88 130 VAL A CA 1
ATOM 1066 C C . VAL A 1 130 ? 14.367 -9.164 -3.604 1 96.88 130 VAL A C 1
ATOM 1068 O O . VAL A 1 130 ? 13.531 -9.273 -2.701 1 96.88 130 VAL A O 1
ATOM 1071 N N . GLU A 1 131 ? 15.633 -9.32 -3.391 1 97.12 131 GLU A N 1
ATOM 1072 C CA . GLU A 1 131 ? 16.141 -9.805 -2.113 1 97.12 131 GLU A CA 1
ATOM 1073 C C . GLU A 1 131 ? 15.906 -8.789 -1 1 97.12 131 GLU A C 1
ATOM 1075 O O . GLU A 1 131 ? 15.609 -9.164 0.137 1 97.12 131 GLU A O 1
ATOM 1080 N N . GLN A 1 132 ? 16.016 -7.562 -1.358 1 96.19 132 GLN A N 1
ATOM 1081 C CA . GLN A 1 132 ? 15.781 -6.516 -0.366 1 96.19 132 GLN A CA 1
ATOM 1082 C C . GLN A 1 132 ? 14.344 -6.559 0.153 1 96.19 132 GLN A C 1
ATOM 1084 O O . GLN A 1 132 ? 14.109 -6.395 1.352 1 96.19 132 GLN A O 1
ATOM 1089 N N . HIS A 1 133 ? 13.414 -6.715 -0.737 1 97 133 HIS A N 1
ATOM 1090 C CA . HIS A 1 133 ? 12.023 -6.785 -0.304 1 97 133 HIS A CA 1
ATOM 1091 C C . HIS A 1 133 ? 11.766 -8.031 0.543 1 97 133 HIS A C 1
ATOM 1093 O O . HIS A 1 133 ? 11.039 -7.973 1.536 1 97 133 HIS A O 1
ATOM 1099 N N . MET A 1 134 ? 12.367 -9.148 0.181 1 97.31 134 MET A N 1
ATOM 1100 C CA . MET A 1 134 ? 12.242 -10.359 0.984 1 97.31 134 MET A CA 1
ATOM 1101 C C . MET A 1 134 ? 12.836 -10.156 2.375 1 97.31 134 MET A C 1
ATOM 1103 O O . MET A 1 134 ? 12.234 -10.555 3.375 1 97.31 134 MET A O 1
ATOM 1107 N N . ASP A 1 135 ? 13.969 -9.531 2.387 1 97.75 135 ASP A N 1
ATOM 1108 C CA . ASP A 1 135 ? 14.625 -9.242 3.658 1 97.75 135 ASP A CA 1
ATOM 1109 C C . ASP A 1 135 ? 13.766 -8.344 4.535 1 97.75 135 ASP A C 1
ATOM 1111 O O . ASP A 1 135 ? 13.625 -8.578 5.738 1 97.75 135 ASP A O 1
ATOM 1115 N N . ARG A 1 136 ? 13.234 -7.363 3.938 1 97.06 136 ARG A N 1
ATOM 1116 C CA . ARG A 1 136 ? 12.406 -6.414 4.672 1 97.06 136 ARG A CA 1
ATOM 1117 C C . ARG A 1 136 ? 11.195 -7.109 5.285 1 97.06 136 ARG A C 1
ATOM 1119 O O . ARG A 1 136 ? 10.844 -6.855 6.438 1 97.06 136 ARG A O 1
ATOM 1126 N N . ILE A 1 137 ? 10.539 -7.922 4.504 1 98 137 ILE A N 1
ATOM 1127 C CA . ILE A 1 137 ? 9.383 -8.664 4.992 1 98 137 ILE A CA 1
ATOM 1128 C C . ILE A 1 137 ? 9.789 -9.516 6.195 1 98 137 ILE A C 1
ATOM 1130 O O . ILE A 1 137 ? 9.109 -9.5 7.227 1 98 137 ILE A O 1
ATOM 1134 N N . HIS A 1 138 ? 10.875 -10.18 6.055 1 97.81 138 HIS A N 1
ATOM 1135 C CA . HIS A 1 138 ? 11.352 -11.023 7.137 1 97.81 138 HIS A CA 1
ATOM 1136 C C . HIS A 1 138 ? 11.688 -10.203 8.375 1 97.81 138 HIS A C 1
ATOM 1138 O O . HIS A 1 138 ? 11.336 -10.586 9.492 1 97.81 138 HIS A O 1
ATOM 1144 N N . GLU A 1 139 ? 12.336 -9.109 8.188 1 97.5 139 GLU A N 1
ATOM 1145 C CA . GLU A 1 139 ? 12.695 -8.219 9.289 1 97.5 139 GLU A CA 1
ATOM 1146 C C . GLU A 1 139 ? 11.461 -7.742 10.039 1 97.5 139 GLU A C 1
ATOM 1148 O O . GLU A 1 139 ? 11.445 -7.715 11.273 1 97.5 139 GLU A O 1
ATOM 1153 N N . GLU A 1 140 ? 10.477 -7.32 9.297 1 97.12 140 GLU A N 1
ATOM 1154 C CA . GLU A 1 140 ? 9.234 -6.859 9.914 1 97.12 140 GLU A CA 1
ATOM 1155 C C . GLU A 1 140 ? 8.586 -7.965 10.734 1 97.12 140 GLU A C 1
ATOM 1157 O O . GLU A 1 140 ? 8.039 -7.707 11.812 1 97.12 140 GLU A O 1
ATOM 1162 N N . LEU A 1 141 ? 8.594 -9.148 10.203 1 94.69 141 LEU A N 1
ATOM 1163 C CA . LEU A 1 141 ? 8.008 -10.289 10.906 1 94.69 141 LEU A CA 1
ATOM 1164 C C . LEU A 1 141 ? 8.742 -10.562 12.211 1 94.69 141 LEU A C 1
ATOM 1166 O O . LEU A 1 141 ? 8.125 -10.906 13.219 1 94.69 141 LEU A O 1
ATOM 1170 N N . CYS A 1 142 ? 10.039 -10.398 12.227 1 96.06 142 CYS A N 1
ATOM 1171 C CA . CYS A 1 142 ? 10.867 -10.703 13.391 1 96.06 142 CYS A CA 1
ATOM 1172 C C . CYS A 1 142 ? 10.75 -9.609 14.445 1 96.06 142 CYS A C 1
ATOM 1174 O O . CYS A 1 142 ? 10.617 -9.898 15.633 1 96.06 142 CYS A O 1
ATOM 1176 N N . GLU A 1 143 ? 10.773 -8.398 14.023 1 95.56 143 GLU A N 1
ATOM 1177 C CA . GLU A 1 143 ? 10.859 -7.273 14.945 1 95.56 143 GLU A CA 1
ATOM 1178 C C . GLU A 1 143 ? 9.484 -6.898 15.492 1 95.56 143 GLU A C 1
ATOM 1180 O O . GLU A 1 143 ? 9.375 -6.355 16.594 1 95.56 143 GLU A O 1
ATOM 1185 N N . LYS A 1 144 ? 8.445 -7.102 14.633 1 94.56 144 LYS A N 1
ATOM 1186 C CA . LYS A 1 144 ? 7.062 -6.816 15.008 1 94.56 144 LYS A CA 1
ATOM 1187 C C . LYS A 1 144 ? 6.906 -5.375 15.484 1 94.56 144 LYS A C 1
ATOM 1189 O O . LYS A 1 144 ? 6.309 -5.117 16.531 1 94.56 144 LYS A O 1
ATOM 1194 N N . ARG A 1 145 ? 7.523 -4.461 14.789 1 94.19 145 ARG A N 1
ATOM 1195 C CA . ARG A 1 145 ? 7.383 -3.035 15.078 1 94.19 145 ARG A CA 1
ATOM 1196 C C . ARG A 1 145 ? 5.945 -2.572 14.867 1 94.19 145 ARG A C 1
ATOM 1198 O O . ARG A 1 145 ? 5.141 -3.285 14.258 1 94.19 145 ARG A O 1
ATOM 1205 N N . PRO A 1 146 ? 5.566 -1.389 15.414 1 94.5 146 PRO A N 1
ATOM 1206 C CA . PRO A 1 146 ? 4.211 -0.885 15.172 1 94.5 146 PRO A CA 1
ATOM 1207 C C . PRO A 1 146 ? 3.869 -0.806 13.688 1 94.5 146 PRO A C 1
ATOM 1209 O O . PRO A 1 146 ? 4.652 -0.27 12.898 1 94.5 146 PRO A O 1
ATOM 1212 N N . GLY A 1 147 ? 2.762 -1.408 13.367 1 95.56 147 GLY A N 1
ATOM 1213 C CA . GLY A 1 147 ? 2.334 -1.431 11.977 1 95.56 147 GLY A CA 1
ATOM 1214 C C . GLY A 1 147 ? 3.01 -2.518 11.164 1 95.56 147 GLY A C 1
ATOM 1215 O O . GLY A 1 147 ? 3.16 -2.387 9.945 1 95.56 147 GLY A O 1
ATOM 1216 N N . CYS A 1 148 ? 3.477 -3.531 11.82 1 95.94 148 CYS A N 1
ATOM 1217 C CA . CYS A 1 148 ? 4.246 -4.586 11.164 1 95.94 148 CYS A CA 1
ATOM 1218 C C . CYS A 1 148 ? 3.439 -5.234 10.047 1 95.94 148 CYS A C 1
ATOM 1220 O O . CYS A 1 148 ? 3.977 -5.516 8.977 1 95.94 148 CYS A O 1
ATOM 1222 N N . ARG A 1 149 ? 2.15 -5.508 10.227 1 95.25 149 ARG A N 1
ATOM 1223 C CA . ARG A 1 149 ? 1.335 -6.129 9.18 1 95.25 149 ARG A CA 1
ATOM 1224 C C . ARG A 1 149 ? 1.177 -5.199 7.984 1 95.25 149 ARG A C 1
ATOM 1226 O O . ARG A 1 149 ? 1.263 -5.637 6.836 1 95.25 149 ARG A O 1
ATOM 1233 N N . GLN A 1 150 ? 0.993 -3.889 8.258 1 95.75 150 GLN A N 1
ATOM 1234 C CA . GLN A 1 150 ? 0.949 -2.896 7.191 1 95.75 150 GLN A CA 1
ATOM 1235 C C . GLN A 1 150 ? 2.271 -2.846 6.434 1 95.75 150 GLN A C 1
ATOM 1237 O O . GLN A 1 150 ? 2.283 -2.764 5.203 1 95.75 150 GLN A O 1
ATOM 1242 N N . ALA A 1 151 ? 3.338 -2.932 7.207 1 96.94 151 ALA A N 1
ATOM 1243 C CA . ALA A 1 151 ? 4.664 -2.881 6.598 1 96.94 151 ALA A CA 1
ATOM 1244 C C . ALA A 1 151 ? 4.891 -4.078 5.676 1 96.94 151 ALA A C 1
ATOM 1246 O O . ALA A 1 151 ? 5.422 -3.926 4.574 1 96.94 151 ALA A O 1
ATOM 1247 N N . ILE A 1 152 ? 4.496 -5.219 6.121 1 97.06 152 ILE A N 1
ATOM 1248 C CA . ILE A 1 152 ? 4.645 -6.438 5.332 1 97.06 152 ILE A CA 1
ATOM 1249 C C . ILE A 1 152 ? 3.803 -6.332 4.059 1 97.06 152 ILE A C 1
ATOM 1251 O O . ILE A 1 152 ? 4.273 -6.656 2.969 1 97.06 152 ILE A O 1
ATOM 1255 N N . GLN A 1 153 ? 2.59 -5.883 4.168 1 96.5 153 GLN A N 1
ATOM 1256 C CA . GLN A 1 153 ? 1.719 -5.699 3.012 1 96.5 153 GLN A CA 1
ATOM 1257 C C . GLN A 1 153 ? 2.33 -4.727 2.01 1 96.5 153 GLN A C 1
ATOM 1259 O O . GLN A 1 153 ? 2.299 -4.973 0.801 1 96.5 153 GLN A O 1
ATOM 1264 N N . LEU A 1 154 ? 2.893 -3.664 2.52 1 96.75 154 LEU A N 1
ATOM 1265 C CA . LEU A 1 154 ? 3.531 -2.68 1.653 1 96.75 154 LEU A CA 1
ATOM 1266 C C . LEU A 1 154 ? 4.723 -3.289 0.923 1 96.75 154 LEU A C 1
ATOM 1268 O O . LEU A 1 154 ? 4.883 -3.092 -0.284 1 96.75 154 LEU A O 1
ATOM 1272 N N . ALA A 1 155 ? 5.543 -4.008 1.673 1 97.62 155 ALA A N 1
ATOM 1273 C CA . ALA A 1 155 ? 6.719 -4.629 1.072 1 97.62 155 ALA A CA 1
ATOM 1274 C C . ALA A 1 155 ? 6.316 -5.648 0.007 1 97.62 155 ALA A C 1
ATOM 1276 O O . ALA A 1 155 ? 6.938 -5.723 -1.054 1 97.62 155 ALA A O 1
ATOM 1277 N N . LEU A 1 156 ? 5.289 -6.402 0.276 1 97.88 156 LEU A N 1
ATOM 1278 C CA . LEU A 1 156 ? 4.773 -7.363 -0.69 1 97.88 156 LEU A CA 1
ATOM 1279 C C . LEU A 1 156 ? 4.293 -6.66 -1.956 1 97.88 156 LEU A C 1
ATOM 1281 O O . LEU A 1 156 ? 4.66 -7.059 -3.066 1 97.88 156 LEU A O 1
ATOM 1285 N N . GLN A 1 157 ? 3.496 -5.633 -1.788 1 97.56 157 GLN A N 1
ATOM 1286 C CA . GLN A 1 157 ? 2.949 -4.918 -2.934 1 97.56 157 GLN A CA 1
ATOM 1287 C C . GLN A 1 157 ? 4.055 -4.25 -3.748 1 97.56 157 GLN A C 1
ATOM 1289 O O . GLN A 1 157 ? 3.979 -4.191 -4.977 1 97.56 157 GLN A O 1
ATOM 1294 N N . GLN A 1 158 ? 5.062 -3.797 -3.08 1 97.25 158 GLN A N 1
ATOM 1295 C CA . GLN A 1 158 ? 6.203 -3.234 -3.789 1 97.25 158 GLN A CA 1
ATOM 1296 C C . GLN A 1 158 ? 6.914 -4.301 -4.621 1 97.25 158 GLN A C 1
ATOM 1298 O O . GLN A 1 158 ? 7.305 -4.047 -5.762 1 97.25 158 GLN A O 1
ATOM 1303 N N . LEU A 1 159 ? 7.105 -5.43 -4.008 1 97.94 159 LEU A N 1
ATOM 1304 C CA . LEU A 1 159 ? 7.707 -6.539 -4.742 1 97.94 159 LEU A CA 1
ATOM 1305 C C . LEU A 1 159 ? 6.875 -6.895 -5.969 1 97.94 159 LEU A C 1
ATOM 1307 O O . LEU A 1 159 ? 7.418 -7.051 -7.066 1 97.94 159 LEU A O 1
ATOM 1311 N N . LEU A 1 160 ? 5.566 -7 -5.793 1 97.88 160 LEU A N 1
ATOM 1312 C CA . LEU A 1 160 ? 4.668 -7.344 -6.891 1 97.88 160 LEU A CA 1
ATOM 1313 C C . LEU A 1 160 ? 4.719 -6.285 -7.988 1 97.88 160 LEU A C 1
ATOM 1315 O O . LEU A 1 160 ? 4.637 -6.609 -9.172 1 97.88 160 LEU A O 1
ATOM 1319 N N . LEU A 1 161 ? 4.828 -5.027 -7.621 1 96.81 161 LEU A N 1
ATOM 1320 C CA . LEU A 1 161 ? 4.973 -3.943 -8.586 1 96.81 161 LEU A CA 1
ATOM 1321 C C . LEU A 1 161 ? 6.238 -4.117 -9.422 1 96.81 161 LEU A C 1
ATOM 1323 O O . LEU A 1 161 ? 6.203 -3.996 -10.641 1 96.81 161 LEU A O 1
ATOM 1327 N N . VAL A 1 162 ? 7.355 -4.414 -8.75 1 96.06 162 VAL A N 1
ATOM 1328 C CA . VAL A 1 162 ? 8.625 -4.629 -9.43 1 96.06 162 VAL A CA 1
ATOM 1329 C C . VAL A 1 162 ? 8.5 -5.785 -10.422 1 96.06 162 VAL A C 1
ATOM 1331 O O . VAL A 1 162 ? 8.922 -5.668 -11.578 1 96.06 162 VAL A O 1
ATOM 1334 N N . LEU A 1 163 ? 7.867 -6.859 -10.016 1 96.81 163 LEU A N 1
ATOM 1335 C CA . LEU A 1 163 ? 7.715 -8.031 -10.859 1 96.81 163 LEU A CA 1
ATOM 1336 C C . LEU A 1 163 ? 6.809 -7.73 -12.047 1 96.81 163 LEU A C 1
ATOM 1338 O O . LEU A 1 163 ? 7.098 -8.141 -13.18 1 96.81 163 LEU A O 1
ATOM 1342 N N . ALA A 1 164 ? 5.742 -7.008 -11.812 1 95.5 164 ALA A N 1
ATOM 1343 C CA . ALA A 1 164 ? 4.824 -6.645 -12.891 1 95.5 164 ALA A CA 1
ATOM 1344 C C . ALA A 1 164 ? 5.527 -5.797 -13.945 1 95.5 164 ALA A C 1
ATOM 1346 O O . ALA A 1 164 ? 5.297 -5.977 -15.148 1 95.5 164 ALA A O 1
ATOM 1347 N N . ARG A 1 165 ? 6.371 -4.922 -13.477 1 94.06 165 ARG A N 1
ATOM 1348 C CA . ARG A 1 165 ? 7.047 -4 -14.383 1 94.06 165 ARG A CA 1
ATOM 1349 C C . ARG A 1 165 ? 8.109 -4.727 -15.211 1 94.06 165 ARG A C 1
ATOM 1351 O O . ARG A 1 165 ? 8.492 -4.254 -16.281 1 94.06 165 ARG A O 1
ATOM 1358 N N . HIS A 1 166 ? 8.602 -5.801 -14.711 1 91.31 166 HIS A N 1
ATOM 1359 C CA . HIS A 1 166 ? 9.664 -6.516 -15.406 1 91.31 166 HIS A CA 1
ATOM 1360 C C . HIS A 1 166 ? 9.109 -7.691 -16.203 1 91.31 166 HIS A C 1
ATOM 1362 O O . HIS A 1 166 ? 9.859 -8.414 -16.859 1 91.31 166 HIS A O 1
ATOM 1368 N N . THR A 1 167 ? 7.867 -7.973 -15.93 1 85.56 167 THR A N 1
ATOM 1369 C CA . THR A 1 167 ? 7.234 -9.016 -16.719 1 85.56 167 THR A CA 1
ATOM 1370 C C . THR A 1 167 ? 6.848 -8.492 -18.109 1 85.56 167 THR A C 1
ATOM 1372 O O . THR A 1 167 ? 6.129 -7.492 -18.219 1 85.56 167 THR A O 1
ATOM 1375 N N . THR A 1 168 ? 7.832 -8.484 -19.094 1 66.94 168 THR A N 1
ATOM 1376 C CA . THR A 1 168 ? 7.605 -8.086 -20.484 1 66.94 168 THR A CA 1
ATOM 1377 C C . THR A 1 168 ? 6.738 -9.117 -21.203 1 66.94 168 THR A C 1
ATOM 1379 O O . THR A 1 168 ? 6.918 -10.32 -21.031 1 66.94 168 THR A O 1
ATOM 1382 N N . PRO A 1 169 ? 5.543 -8.531 -21.844 1 53.94 169 PRO A N 1
ATOM 1383 C CA . PRO A 1 169 ? 4.812 -9.508 -22.656 1 53.94 169 PRO A CA 1
ATOM 1384 C C . PRO A 1 169 ? 5.727 -10.32 -23.562 1 53.94 169 PRO A C 1
ATOM 1386 O O . PRO A 1 169 ? 6.582 -9.758 -24.25 1 53.94 169 PRO A O 1
ATOM 1389 N N . CYS A 1 170 ? 6.285 -11.281 -23.125 1 47.69 170 CYS A N 1
ATOM 1390 C CA . CYS A 1 170 ? 7.09 -12.141 -23.984 1 47.69 170 CYS A CA 1
ATOM 1391 C C . CYS A 1 170 ? 6.387 -12.398 -25.312 1 47.69 170 CYS A C 1
ATOM 1393 O O . CYS A 1 170 ? 5.18 -12.648 -25.344 1 47.69 170 CYS A O 1
ATOM 1395 N N . THR A 1 171 ? 6.797 -11.766 -26.344 1 42.5 171 THR A N 1
ATOM 1396 C CA . THR A 1 171 ? 6.5 -12.469 -27.594 1 42.5 171 THR A CA 1
ATOM 1397 C C . THR A 1 171 ? 6.742 -13.961 -27.453 1 42.5 171 THR A C 1
ATOM 1399 O O . THR A 1 171 ? 7.613 -14.383 -26.688 1 42.5 171 THR A O 1
ATOM 1402 N N . ALA A 1 172 ? 5.773 -14.797 -27.688 1 41.59 172 ALA A N 1
ATOM 1403 C CA . ALA A 1 172 ? 5.719 -16.25 -27.719 1 41.59 172 ALA A CA 1
ATOM 1404 C C . ALA A 1 172 ? 7.09 -16.844 -28.031 1 41.59 172 ALA A C 1
ATOM 1406 O O . ALA A 1 172 ? 7.207 -18.047 -28.312 1 41.59 172 ALA A O 1
ATOM 1407 N N . SER A 1 173 ? 8.062 -16.031 -28.422 1 41.44 173 SER A N 1
ATOM 1408 C CA . SER A 1 173 ? 9.055 -16.828 -29.141 1 41.44 173 SER A CA 1
ATOM 1409 C C . SER A 1 173 ? 9.508 -18.016 -28.312 1 41.44 173 SER A C 1
ATOM 1411 O O . SER A 1 173 ? 9.211 -19.172 -28.656 1 41.44 173 SER A O 1
ATOM 1413 N N . ASP A 1 174 ? 11.031 -18.031 -27.875 1 41.88 174 ASP A N 1
ATOM 1414 C CA . ASP A 1 174 ? 11.906 -19.188 -27.734 1 41.88 174 ASP A CA 1
ATOM 1415 C C . ASP A 1 174 ? 11.688 -19.906 -26.391 1 41.88 174 ASP A C 1
ATOM 1417 O O . ASP A 1 174 ? 12.305 -19.547 -25.391 1 41.88 174 ASP A O 1
ATOM 1421 N N . SER A 1 175 ? 10.578 -20.094 -25.922 1 44.44 175 SER A N 1
ATOM 1422 C CA . SER A 1 175 ? 10.445 -21.031 -24.812 1 44.44 175 SER A CA 1
ATOM 1423 C C . SER A 1 175 ? 11.461 -22.172 -24.938 1 44.44 175 SER A C 1
ATOM 1425 O O . SER A 1 175 ? 11.336 -23.031 -25.828 1 44.44 175 SER A O 1
ATOM 1427 N N . VAL A 1 176 ? 12.758 -21.844 -24.781 1 43.31 176 VAL A N 1
ATOM 1428 C CA . VAL A 1 176 ? 13.742 -22.922 -24.875 1 43.31 176 VAL A CA 1
ATOM 1429 C C . VAL A 1 176 ? 13.297 -24.109 -24.016 1 43.31 176 VAL A C 1
ATOM 1431 O O . VAL A 1 176 ? 13.008 -23.938 -22.828 1 43.31 176 VAL A O 1
ATOM 1434 N N . PRO A 1 177 ? 12.789 -25.094 -24.625 1 46.19 177 PRO A N 1
ATOM 1435 C CA . PRO A 1 177 ? 12.617 -26.375 -23.953 1 46.19 177 PRO A CA 1
ATOM 1436 C C . PRO A 1 177 ? 13.766 -26.703 -23 1 46.19 177 PRO A C 1
ATOM 1438 O O . PRO A 1 177 ? 14.93 -26.672 -23.391 1 46.19 177 PRO A O 1
ATOM 1441 N N . THR A 1 178 ? 13.773 -26.203 -21.781 1 47.03 178 THR A N 1
ATOM 1442 C CA . THR A 1 178 ? 14.812 -26.75 -20.922 1 47.03 178 THR A CA 1
ATOM 1443 C C . THR A 1 178 ? 14.977 -28.25 -21.156 1 47.03 178 THR A C 1
ATOM 1445 O O . THR A 1 178 ? 13.992 -28.969 -21.344 1 47.03 178 THR A O 1
ATOM 1448 N N . THR A 1 179 ? 16.125 -28.609 -21.688 1 48.12 179 THR A N 1
ATOM 1449 C CA . THR A 1 179 ? 16.609 -29.984 -21.812 1 48.12 179 THR A CA 1
ATOM 1450 C C . THR A 1 179 ? 16.266 -30.797 -20.578 1 48.12 179 THR A C 1
ATOM 1452 O O . THR A 1 179 ? 16.781 -30.516 -19.484 1 48.12 179 THR A O 1
ATOM 1455 N N . HIS A 1 180 ? 14.969 -31.141 -20.391 1 55.34 180 HIS A N 1
ATOM 1456 C CA . HIS A 1 180 ? 14.641 -31.922 -19.203 1 55.34 180 HIS A CA 1
ATOM 1457 C C . HIS A 1 180 ? 15.242 -33.312 -19.281 1 55.34 180 HIS A C 1
ATOM 1459 O O . HIS A 1 180 ? 15.477 -33.844 -20.375 1 55.34 180 HIS A O 1
ATOM 1465 N N . VAL A 1 181 ? 15.867 -33.719 -18.297 1 59 181 VAL A N 1
ATOM 1466 C CA . VAL A 1 181 ? 16.312 -35.094 -18.062 1 59 181 VAL A CA 1
ATOM 1467 C C . VAL A 1 181 ? 15.242 -36.062 -18.5 1 59 181 VAL A C 1
ATOM 1469 O O . VAL A 1 181 ? 15.539 -37.219 -18.891 1 59 181 VAL A O 1
ATOM 1472 N N . TRP A 1 182 ? 14.016 -35.531 -18.641 1 74.25 182 TRP A N 1
ATOM 1473 C CA . TRP A 1 182 ? 12.938 -36.438 -18.984 1 74.25 182 TRP A CA 1
ATOM 1474 C C . TRP A 1 182 ? 12.094 -35.875 -20.109 1 74.25 182 TRP A C 1
ATOM 1476 O O . TRP A 1 182 ? 10.938 -35.5 -19.906 1 74.25 182 TRP A O 1
ATOM 1486 N N . PRO A 1 183 ? 12.555 -35.844 -21.25 1 80.75 183 PRO A N 1
ATOM 1487 C CA . PRO A 1 183 ? 11.852 -35.219 -22.359 1 80.75 183 PRO A CA 1
ATOM 1488 C C . PRO A 1 183 ? 10.461 -35.812 -22.594 1 80.75 183 PRO A C 1
ATOM 1490 O O . PRO A 1 183 ? 9.516 -35.094 -22.906 1 80.75 183 PRO A O 1
ATOM 1493 N N . TRP A 1 184 ? 10.375 -37.156 -22.391 1 87.62 184 TRP A N 1
ATOM 1494 C CA . TRP A 1 184 ? 9.102 -37.781 -22.703 1 87.62 184 TRP A CA 1
ATOM 1495 C C . TRP A 1 184 ? 8.023 -37.375 -21.703 1 87.62 184 TRP A C 1
ATOM 1497 O O . TRP A 1 184 ? 6.836 -37.344 -22.031 1 87.62 184 TRP A O 1
ATOM 1507 N N . ILE A 1 185 ? 8.422 -36.969 -20.484 1 89.19 185 ILE A N 1
ATOM 1508 C CA . ILE A 1 185 ? 7.453 -36.531 -19.5 1 89.19 185 ILE A CA 1
ATOM 1509 C C . ILE A 1 185 ? 6.855 -35.188 -19.922 1 89.19 185 ILE A C 1
ATOM 1511 O O . ILE A 1 185 ? 5.656 -34.969 -19.766 1 89.19 185 ILE A O 1
ATOM 1515 N N . GLY A 1 186 ? 7.68 -34.344 -20.438 1 89 186 GLY A N 1
ATOM 1516 C CA . GLY A 1 186 ? 7.18 -33.062 -20.969 1 89 186 GLY A CA 1
ATOM 1517 C C . GLY A 1 186 ? 6.133 -33.25 -22.047 1 89 186 GLY A C 1
ATOM 1518 O O . GLY A 1 186 ? 5.109 -32.562 -22.047 1 89 186 GLY A O 1
ATOM 1519 N N . GLN A 1 187 ? 6.406 -34.188 -22.891 1 89.38 187 GLN A N 1
ATOM 1520 C CA . GLN A 1 187 ? 5.473 -34.469 -23.969 1 89.38 187 GLN A CA 1
ATOM 1521 C C . GLN A 1 187 ? 4.168 -35.062 -23.422 1 89.38 187 GLN A C 1
ATOM 1523 O O . GLN A 1 187 ? 3.084 -34.719 -23.906 1 89.38 187 GLN A O 1
ATOM 1528 N N . ALA A 1 188 ? 4.348 -35.906 -22.422 1 92.06 188 ALA A N 1
ATOM 1529 C CA . ALA A 1 188 ? 3.166 -36.5 -21.812 1 92.06 188 ALA A CA 1
ATOM 1530 C C . ALA A 1 188 ? 2.301 -35.438 -21.141 1 92.06 188 ALA A C 1
ATOM 1532 O O . ALA A 1 188 ? 1.077 -35.438 -21.297 1 92.06 188 ALA A O 1
ATOM 1533 N N . LEU A 1 189 ? 2.949 -34.562 -20.469 1 92.69 189 LEU A N 1
ATOM 1534 C CA . LEU A 1 189 ? 2.244 -33.469 -19.781 1 92.69 189 LEU A CA 1
ATOM 1535 C C . LEU A 1 189 ? 1.522 -32.594 -20.781 1 92.69 189 LEU A C 1
ATOM 1537 O O . LEU A 1 189 ? 0.369 -32.219 -20.562 1 92.69 189 LEU A O 1
ATOM 1541 N N . GLN A 1 190 ? 2.146 -32.25 -21.844 1 91.5 190 GLN A N 1
ATOM 1542 C CA . GLN A 1 190 ? 1.533 -31.438 -22.891 1 91.5 190 GLN A CA 1
ATOM 1543 C C . GLN A 1 190 ? 0.338 -32.156 -23.516 1 91.5 190 GLN A C 1
ATOM 1545 O O . GLN A 1 190 ? -0.701 -31.547 -23.766 1 91.5 190 GLN A O 1
ATOM 1550 N N . TYR A 1 191 ? 0.533 -33.406 -23.797 1 92.5 191 TYR A N 1
ATOM 1551 C CA . TYR A 1 191 ? -0.561 -34.188 -24.359 1 92.5 191 TYR A CA 1
ATOM 1552 C C . TYR A 1 191 ? -1.77 -34.188 -23.422 1 92.5 191 TYR A C 1
ATOM 1554 O O . TYR A 1 191 ? -2.902 -34 -23.875 1 92.5 191 TYR A O 1
ATOM 1562 N N . ILE A 1 192 ? -1.468 -34.406 -22.141 1 94 192 ILE A N 1
ATOM 1563 C CA . ILE A 1 192 ? -2.539 -34.406 -21.156 1 94 192 ILE A CA 1
ATOM 1564 C C . ILE A 1 192 ? -3.258 -33.062 -21.188 1 94 192 ILE A C 1
ATOM 1566 O O . ILE A 1 192 ? -4.488 -33 -21.172 1 94 192 ILE A O 1
ATOM 1570 N N . GLU A 1 193 ? -2.516 -32 -21.25 1 93.25 193 GLU A N 1
ATOM 1571 C CA . GLU A 1 193 ? -3.104 -30.672 -21.297 1 93.25 193 GLU A CA 1
ATOM 1572 C C . GLU A 1 193 ? -3.984 -30.484 -22.516 1 93.25 193 GLU A C 1
ATOM 1574 O O . GLU A 1 193 ? -5.098 -29.969 -22.422 1 93.25 193 GLU A O 1
ATOM 1579 N N . ASP A 1 194 ? -3.504 -30.922 -23.656 1 93.38 194 ASP A N 1
ATOM 1580 C CA . ASP A 1 194 ? -4.191 -30.734 -24.938 1 93.38 194 ASP A CA 1
ATOM 1581 C C . ASP A 1 194 ? -5.461 -31.578 -25 1 93.38 194 ASP A C 1
ATOM 1583 O O . ASP A 1 194 ? -6.371 -31.281 -25.781 1 93.38 194 ASP A O 1
ATOM 1587 N N . HIS A 1 195 ? -5.504 -32.656 -24.156 1 94.69 195 HIS A N 1
ATOM 1588 C CA . HIS A 1 195 ? -6.621 -33.594 -24.219 1 94.69 195 HIS A CA 1
ATOM 1589 C C . HIS A 1 195 ? -7.266 -33.75 -22.844 1 94.69 195 HIS A C 1
ATOM 1591 O O . HIS A 1 195 ? -7.777 -34.844 -22.516 1 94.69 195 HIS A O 1
ATOM 1597 N N . LEU A 1 196 ? -7.211 -32.781 -22.062 1 95.25 196 LEU A N 1
ATOM 1598 C CA . LEU A 1 196 ? -7.539 -32.844 -20.641 1 95.25 196 LEU A CA 1
ATOM 1599 C C . LEU A 1 196 ? -8.969 -33.344 -20.438 1 95.25 196 LEU A C 1
ATOM 1601 O O . LEU A 1 196 ? -9.258 -34.031 -19.453 1 95.25 196 LEU A O 1
ATOM 1605 N N . PHE A 1 197 ? -9.852 -33.125 -21.344 1 94.94 197 PHE A N 1
ATOM 1606 C CA . PHE A 1 197 ? -11.266 -33.406 -21.109 1 94.94 197 PHE A CA 1
ATOM 1607 C C . PHE A 1 197 ? -11.711 -34.625 -21.906 1 94.94 197 PHE A C 1
ATOM 1609 O O . PHE A 1 197 ? -12.891 -35 -21.875 1 94.94 197 PHE A O 1
ATOM 1616 N N . ALA A 1 198 ? -10.766 -35.25 -22.562 1 92.88 198 ALA A N 1
ATOM 1617 C CA . ALA A 1 198 ? -11.008 -36.5 -23.266 1 92.88 198 ALA A CA 1
ATOM 1618 C C . ALA A 1 198 ? -10.602 -37.688 -22.406 1 92.88 198 ALA A C 1
ATOM 1620 O O . ALA A 1 198 ? -10.141 -37.5 -21.281 1 92.88 198 ALA A O 1
ATOM 1621 N N . ASP A 1 199 ? -10.914 -38.812 -22.891 1 90.44 199 ASP A N 1
ATOM 1622 C CA . ASP A 1 199 ? -10.484 -40.031 -22.188 1 90.44 199 ASP A CA 1
ATOM 1623 C C . ASP A 1 199 ? -9 -40.312 -22.406 1 90.44 199 ASP A C 1
ATOM 1625 O O . ASP A 1 199 ? -8.562 -40.5 -23.531 1 90.44 199 ASP A O 1
ATOM 1629 N N . ILE A 1 200 ? -8.242 -40.125 -21.328 1 90.25 200 ILE A N 1
ATOM 1630 C CA . ILE A 1 200 ? -6.801 -40.375 -21.375 1 90.25 200 ILE A CA 1
ATOM 1631 C C . ILE A 1 200 ? -6.477 -41.656 -20.578 1 90.25 200 ILE A C 1
ATOM 1633 O O . ILE A 1 200 ? -6.859 -41.781 -19.422 1 90.25 200 ILE A O 1
ATOM 1637 N N . HIS A 1 201 ? -5.801 -42.594 -21.219 1 87.94 201 HIS A N 1
ATOM 1638 C CA . HIS A 1 201 ? -5.434 -43.844 -20.578 1 87.94 201 HIS A CA 1
ATOM 1639 C C . HIS A 1 201 ? -3.922 -43.969 -20.422 1 87.94 201 HIS A C 1
ATOM 1641 O O . HIS A 1 201 ? -3.166 -43.625 -21.328 1 87.94 201 HIS A O 1
ATOM 1647 N N . LEU A 1 202 ? -3.545 -44.438 -19.25 1 88.62 202 LEU A N 1
ATOM 1648 C CA . LEU A 1 202 ? -2.141 -44.594 -18.891 1 88.62 202 LEU A CA 1
ATOM 1649 C C . LEU A 1 202 ? -1.4 -45.406 -19.938 1 88.62 202 LEU A C 1
ATOM 1651 O O . LEU A 1 202 ? -0.309 -45.062 -20.375 1 88.62 202 LEU A O 1
ATOM 1655 N N . PRO A 1 203 ? -2.033 -46.562 -20.422 1 89.88 203 PRO A N 1
ATOM 1656 C CA . PRO A 1 203 ? -1.307 -47.344 -21.406 1 89.88 203 PRO A CA 1
ATOM 1657 C C . PRO A 1 203 ? -1.017 -46.594 -22.703 1 89.88 203 PRO A C 1
ATOM 1659 O O . PRO A 1 203 ? 0.038 -46.781 -23.312 1 89.88 203 PRO A O 1
ATOM 1662 N N . HIS A 1 204 ? -1.941 -45.781 -23.031 1 90.88 204 HIS A N 1
ATOM 1663 C CA . HIS A 1 204 ? -1.729 -44.969 -24.234 1 90.88 204 HIS A CA 1
ATOM 1664 C C . HIS A 1 204 ? -0.576 -44 -24.031 1 90.88 204 HIS A C 1
ATOM 1666 O O . HIS A 1 204 ? 0.281 -43.844 -24.906 1 90.88 204 HIS A O 1
ATOM 1672 N N . LEU A 1 205 ? -0.557 -43.344 -22.875 1 93 205 LEU A N 1
ATOM 1673 C CA . LEU A 1 205 ? 0.504 -42.375 -22.547 1 93 205 LEU A CA 1
ATOM 1674 C C . LEU A 1 205 ? 1.862 -43.062 -22.516 1 93 205 LEU A C 1
ATOM 1676 O O . LEU A 1 205 ? 2.84 -42.562 -23.062 1 93 205 LEU A O 1
ATOM 1680 N N . ALA A 1 206 ? 1.906 -44.219 -21.922 1 93.62 206 ALA A N 1
ATOM 1681 C CA . ALA A 1 206 ? 3.143 -44.969 -21.812 1 93.62 206 ALA A CA 1
ATOM 1682 C C . ALA A 1 206 ? 3.641 -45.406 -23.203 1 93.62 206 ALA A C 1
ATOM 1684 O O . ALA A 1 206 ? 4.84 -45.312 -23.484 1 93.62 206 ALA A O 1
ATOM 1685 N N . ARG A 1 207 ? 2.75 -45.844 -24.031 1 92.56 207 ARG A N 1
ATOM 1686 C CA . ARG A 1 207 ? 3.094 -46.25 -25.391 1 92.56 207 ARG A CA 1
ATOM 1687 C C . ARG A 1 207 ? 3.676 -45.062 -26.188 1 92.56 207 ARG A C 1
ATOM 1689 O O . ARG A 1 207 ? 4.688 -45.219 -26.875 1 92.56 207 ARG A O 1
ATOM 1696 N N . GLU A 1 208 ? 3.031 -44 -26.062 1 90.25 208 GLU A N 1
ATOM 1697 C CA . GLU A 1 208 ? 3.494 -42.781 -26.766 1 90.25 208 GLU A CA 1
ATOM 1698 C C . GLU A 1 208 ? 4.887 -42.375 -26.281 1 90.25 208 GLU A C 1
ATOM 1700 O O . GLU A 1 208 ? 5.688 -41.875 -27.078 1 90.25 208 GLU A O 1
ATOM 1705 N N . ALA A 1 209 ? 5.16 -42.594 -25.047 1 90.19 209 ALA A N 1
ATOM 1706 C CA . ALA A 1 209 ? 6.441 -42.25 -24.453 1 90.19 209 ALA A CA 1
ATOM 1707 C C . ALA A 1 209 ? 7.469 -43.344 -24.641 1 90.19 209 ALA A C 1
ATOM 1709 O O . ALA A 1 209 ? 8.641 -43.188 -24.297 1 90.19 209 ALA A O 1
ATOM 1710 N N . ALA A 1 210 ? 7.012 -44.469 -25.125 1 92.19 210 ALA A N 1
ATOM 1711 C CA . ALA A 1 210 ? 7.844 -45.656 -25.391 1 92.19 210 ALA A CA 1
ATOM 1712 C C . ALA A 1 210 ? 8.461 -46.156 -24.094 1 92.19 210 ALA A C 1
ATOM 1714 O O . ALA A 1 210 ? 9.656 -46.5 -24.047 1 92.19 210 ALA A O 1
ATOM 1715 N N . VAL A 1 211 ? 7.695 -46.188 -23.031 1 93.88 211 VAL A N 1
ATOM 1716 C CA . VAL A 1 211 ? 8.109 -46.75 -21.75 1 93.88 211 VAL A CA 1
ATOM 1717 C C . VAL A 1 211 ? 7.008 -47.688 -21.219 1 93.88 211 VAL A C 1
ATOM 1719 O O . VAL A 1 211 ? 5.891 -47.688 -21.734 1 93.88 211 VAL A O 1
ATOM 1722 N N . SER A 1 212 ? 7.387 -48.5 -20.234 1 94.5 212 SER A N 1
ATOM 1723 C CA . SER A 1 212 ? 6.375 -49.344 -19.625 1 94.5 212 SER A CA 1
ATOM 1724 C C . SER A 1 212 ? 5.414 -48.531 -18.766 1 94.5 212 SER A C 1
ATOM 1726 O O . SER A 1 212 ? 5.781 -47.469 -18.25 1 94.5 212 SER A O 1
ATOM 1728 N N . PRO A 1 213 ? 4.191 -49 -18.688 1 94.69 213 PRO A N 1
ATOM 1729 C CA . PRO A 1 213 ? 3.24 -48.312 -17.812 1 94.69 213 PRO A CA 1
ATOM 1730 C C . PRO A 1 213 ? 3.76 -48.156 -16.375 1 94.69 213 PRO A C 1
ATOM 1732 O O . PRO A 1 213 ? 3.533 -47.125 -15.75 1 94.69 213 PRO A O 1
ATOM 1735 N N . SER A 1 214 ? 4.449 -49.125 -15.93 1 95.31 214 SER A N 1
ATOM 1736 C CA . SER A 1 214 ? 4.992 -49.094 -14.578 1 95.31 214 SER A CA 1
ATOM 1737 C C . SER A 1 214 ? 6.059 -48 -14.445 1 95.31 214 SER A C 1
ATOM 1739 O O . SER A 1 214 ? 6.078 -47.25 -13.469 1 95.31 214 SER A O 1
ATOM 1741 N N . HIS A 1 215 ? 6.906 -47.969 -15.406 1 94.5 215 HIS A N 1
ATOM 1742 C CA . HIS A 1 215 ? 7.945 -46.969 -15.422 1 94.5 215 HIS A CA 1
ATOM 1743 C C . HIS A 1 215 ? 7.344 -45.562 -15.57 1 94.5 215 HIS A C 1
ATOM 1745 O O . HIS A 1 215 ? 7.754 -44.625 -14.875 1 94.5 215 HIS A O 1
ATOM 1751 N N . PHE A 1 216 ? 6.387 -45.438 -16.422 1 94.62 216 PHE A N 1
ATOM 1752 C CA . PHE A 1 216 ? 5.691 -44.156 -16.625 1 94.62 216 PHE A CA 1
ATOM 1753 C C . PHE A 1 216 ? 5.09 -43.656 -15.32 1 94.62 216 PHE A C 1
ATOM 1755 O O . PHE A 1 216 ? 5.332 -42.531 -14.906 1 94.62 216 PHE A O 1
ATOM 1762 N N . SER A 1 217 ? 4.371 -44.5 -14.711 1 94.69 217 SER A N 1
ATOM 1763 C CA . SER A 1 217 ? 3.67 -44.156 -13.477 1 94.69 217 SER A CA 1
ATOM 1764 C C . SER A 1 217 ? 4.648 -43.75 -12.383 1 94.69 217 SER A C 1
ATOM 1766 O O . SER A 1 217 ? 4.41 -42.781 -11.672 1 94.69 217 SER A O 1
ATOM 1768 N N . ARG A 1 218 ? 5.684 -44.438 -12.266 1 94.12 218 ARG A N 1
ATOM 1769 C CA . ARG A 1 218 ? 6.672 -44.156 -11.227 1 94.12 218 ARG A CA 1
ATOM 1770 C C . ARG A 1 218 ? 7.328 -42.781 -11.438 1 94.12 218 ARG A C 1
ATOM 1772 O O . ARG A 1 218 ? 7.395 -42 -10.508 1 94.12 218 ARG A O 1
ATOM 1779 N N . VAL A 1 219 ? 7.766 -42.562 -12.594 1 91.75 219 VAL A N 1
ATOM 1780 C CA . VAL A 1 219 ? 8.469 -41.312 -12.906 1 91.75 219 VAL A CA 1
ATOM 1781 C C . VAL A 1 219 ? 7.508 -40.125 -12.797 1 91.75 219 VAL A C 1
ATOM 1783 O O . VAL A 1 219 ? 7.863 -39.094 -12.258 1 91.75 219 VAL A O 1
ATOM 1786 N N . PHE A 1 220 ? 6.312 -40.344 -13.32 1 93.06 220 PHE A N 1
ATOM 1787 C CA . PHE A 1 220 ? 5.297 -39.281 -13.25 1 93.06 220 PHE A CA 1
ATOM 1788 C C . PHE A 1 220 ? 5.023 -38.875 -11.812 1 93.06 220 PHE A C 1
ATOM 1790 O O . PHE A 1 220 ? 5.027 -37.688 -11.477 1 93.06 220 PHE A O 1
ATOM 1797 N N . LYS A 1 221 ? 4.887 -39.844 -10.992 1 91.88 221 LYS A N 1
ATOM 1798 C CA . LYS A 1 221 ? 4.613 -39.594 -9.578 1 91.88 221 LYS A CA 1
ATOM 1799 C C . LYS A 1 221 ? 5.809 -38.938 -8.891 1 91.88 221 LYS A C 1
ATOM 1801 O O . LYS A 1 221 ? 5.645 -38.062 -8.047 1 91.88 221 LYS A O 1
ATOM 1806 N N . GLN A 1 222 ? 6.898 -39.375 -9.234 1 88.31 222 GLN A N 1
ATOM 1807 C CA . GLN A 1 222 ? 8.117 -38.812 -8.656 1 88.31 222 GLN A CA 1
ATOM 1808 C C . GLN A 1 222 ? 8.242 -37.344 -8.992 1 88.31 222 GLN A C 1
ATOM 1810 O O . GLN A 1 222 ? 8.594 -36.531 -8.125 1 88.31 222 GLN A O 1
ATOM 1815 N N . LEU A 1 223 ? 7.867 -36.938 -10.164 1 87 223 LEU A N 1
ATOM 1816 C CA . LEU A 1 223 ? 8.094 -35.594 -10.648 1 87 223 LEU A CA 1
ATOM 1817 C C . LEU A 1 223 ? 6.945 -34.688 -10.25 1 87 223 LEU A C 1
ATOM 1819 O O . LEU A 1 223 ? 7.164 -33.5 -9.922 1 87 223 LEU A O 1
ATOM 1823 N N . THR A 1 224 ? 5.738 -35.219 -10.266 1 88.69 224 THR A N 1
ATOM 1824 C CA . THR A 1 224 ? 4.578 -34.375 -10.047 1 88.69 224 THR A CA 1
ATOM 1825 C C . THR A 1 224 ? 4.062 -34.5 -8.617 1 88.69 224 THR A C 1
ATOM 1827 O O . THR A 1 224 ? 3.318 -33.656 -8.133 1 88.69 224 THR A O 1
ATOM 1830 N N . GLY A 1 225 ? 4.352 -35.562 -8.016 1 87.12 225 GLY A N 1
ATOM 1831 C CA . GLY A 1 225 ? 3.846 -35.844 -6.68 1 87.12 225 GLY A CA 1
ATOM 1832 C C . GLY A 1 225 ? 2.492 -36.531 -6.691 1 87.12 225 GLY A C 1
ATOM 1833 O O . GLY A 1 225 ? 1.977 -36.906 -5.645 1 87.12 225 GLY A O 1
ATOM 1834 N N . MET A 1 226 ? 1.952 -36.75 -7.91 1 89.88 226 MET A N 1
ATOM 1835 C CA . MET A 1 226 ? 0.641 -37.375 -8.086 1 89.88 226 MET A CA 1
ATOM 1836 C C . MET A 1 226 ? 0.687 -38.469 -9.156 1 89.88 226 MET A C 1
ATOM 1838 O O . MET A 1 226 ? 1.529 -38.406 -10.055 1 89.88 226 MET A O 1
ATOM 1842 N N . ASN A 1 227 ? -0.21 -39.438 -8.977 1 91.88 227 ASN A N 1
ATOM 1843 C CA . ASN A 1 227 ? -0.357 -40.375 -10.109 1 91.88 227 ASN A CA 1
ATOM 1844 C C . ASN A 1 227 ? -1.111 -39.719 -11.266 1 91.88 227 ASN A C 1
ATOM 1846 O O . ASN A 1 227 ? -1.768 -38.688 -11.078 1 91.88 227 ASN A O 1
ATOM 1850 N N . VAL A 1 228 ? -1.045 -40.344 -12.391 1 93.12 228 VAL A N 1
ATOM 1851 C CA . VAL A 1 228 ? -1.556 -39.75 -13.617 1 93.12 228 VAL A CA 1
ATOM 1852 C C . VAL A 1 228 ? -3.059 -39.531 -13.492 1 93.12 228 VAL A C 1
ATOM 1854 O O . VAL A 1 228 ? -3.553 -38.438 -13.844 1 93.12 228 VAL A O 1
ATOM 1857 N N . THR A 1 229 ? -3.748 -40.438 -12.969 1 92.75 229 THR A N 1
ATOM 1858 C CA . THR A 1 229 ? -5.199 -40.344 -12.859 1 92.75 229 THR A CA 1
ATOM 1859 C C . THR A 1 229 ? -5.594 -39.219 -11.93 1 92.75 229 THR A C 1
ATOM 1861 O O . THR A 1 229 ? -6.48 -38.406 -12.25 1 92.75 229 THR A O 1
ATOM 1864 N N . GLU A 1 230 ? -4.918 -39.156 -10.805 1 92.44 230 GLU A N 1
ATOM 1865 C CA . GLU A 1 230 ? -5.176 -38.094 -9.844 1 92.44 230 GLU A CA 1
ATOM 1866 C C . GLU A 1 230 ? -4.852 -36.719 -10.43 1 92.44 230 GLU A C 1
ATOM 1868 O O . GLU A 1 230 ? -5.582 -35.75 -10.211 1 92.44 230 GLU A O 1
ATOM 1873 N N . TYR A 1 231 ? -3.748 -36.656 -11.094 1 93.69 231 TYR A N 1
ATOM 1874 C CA . TYR A 1 231 ? -3.324 -35.438 -11.742 1 93.69 231 TYR A CA 1
ATOM 1875 C C . TYR A 1 231 ? -4.387 -34.938 -12.719 1 93.69 231 TYR A C 1
ATOM 1877 O O . TYR A 1 231 ? -4.805 -33.781 -12.648 1 93.69 231 TYR A O 1
ATOM 1885 N N . ILE A 1 232 ? -4.863 -35.781 -13.617 1 94.56 232 ILE A N 1
ATOM 1886 C CA . ILE A 1 232 ? -5.863 -35.438 -14.625 1 94.56 232 ILE A CA 1
ATOM 1887 C C . ILE A 1 232 ? -7.16 -35.031 -13.938 1 94.56 232 ILE A C 1
ATOM 1889 O O . ILE A 1 232 ? -7.75 -34 -14.289 1 94.56 232 ILE A O 1
ATOM 1893 N N . LEU A 1 233 ? -7.523 -35.781 -12.953 1 94.31 233 LEU A N 1
ATOM 1894 C CA . LEU A 1 233 ? -8.742 -35.5 -12.219 1 94.31 233 LEU A CA 1
ATOM 1895 C C . LEU A 1 233 ? -8.656 -34.125 -11.555 1 94.31 233 LEU A C 1
ATOM 1897 O O . LEU A 1 233 ? -9.594 -33.312 -11.641 1 94.31 233 LEU A O 1
ATOM 1901 N N . THR A 1 234 ? -7.57 -33.906 -10.898 1 94.25 234 THR A N 1
ATOM 1902 C CA . THR A 1 234 ? -7.379 -32.625 -10.211 1 94.25 234 THR A CA 1
ATOM 1903 C C . THR A 1 234 ? -7.414 -31.453 -11.203 1 94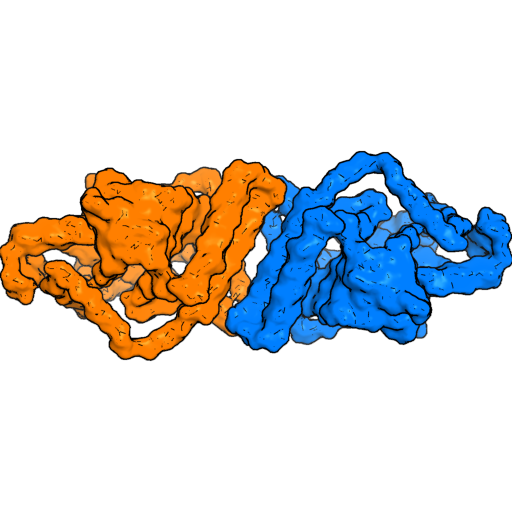.25 234 THR A C 1
ATOM 1905 O O . THR A 1 234 ? -8.062 -30.438 -10.953 1 94.25 234 THR A O 1
ATOM 1908 N N . LYS A 1 235 ? -6.766 -31.609 -12.305 1 95.31 235 LYS A N 1
ATOM 1909 C CA . LYS A 1 235 ? -6.762 -30.578 -13.344 1 95.31 235 LYS A CA 1
ATOM 1910 C C . LYS A 1 235 ? -8.172 -30.281 -13.836 1 95.31 235 LYS A C 1
ATOM 1912 O O . LYS A 1 235 ? -8.547 -29.125 -14.039 1 95.31 235 LYS A O 1
ATOM 1917 N N . ARG A 1 236 ? -8.938 -31.328 -14.047 1 96.69 236 ARG A N 1
ATOM 1918 C CA . ARG A 1 236 ? -10.32 -31.172 -14.492 1 96.69 236 ARG A CA 1
ATOM 1919 C C . ARG A 1 236 ? -11.156 -30.422 -13.453 1 96.69 236 ARG A C 1
ATOM 1921 O O . ARG A 1 236 ? -11.945 -29.547 -13.797 1 96.69 236 ARG A O 1
ATOM 1928 N N . ILE A 1 237 ? -10.93 -30.797 -12.242 1 96.19 237 ILE A N 1
ATOM 1929 C CA . ILE A 1 237 ? -11.672 -30.172 -11.156 1 96.19 237 ILE A CA 1
ATOM 1930 C C . ILE A 1 237 ? -11.289 -28.703 -11.062 1 96.19 237 ILE A C 1
ATOM 1932 O O . ILE A 1 237 ? -12.156 -27.828 -10.883 1 96.19 237 ILE A O 1
ATOM 1936 N N . LEU A 1 238 ? -10.039 -28.391 -11.188 1 94.56 238 LEU A N 1
ATOM 1937 C CA . LEU A 1 238 ? -9.578 -27 -11.109 1 94.56 238 LEU A CA 1
ATOM 1938 C C . LEU A 1 238 ? -10.109 -26.188 -12.281 1 94.56 238 LEU A C 1
ATOM 1940 O O . LEU A 1 238 ? -10.414 -25 -12.133 1 94.56 238 LEU A O 1
ATOM 1944 N N . SER A 1 239 ? -10.25 -26.812 -13.398 1 95.44 239 SER A N 1
ATOM 1945 C CA . SER A 1 239 ? -10.883 -26.172 -14.539 1 95.44 239 SER A CA 1
ATOM 1946 C C . SER A 1 239 ? -12.344 -25.844 -14.25 1 95.44 239 SER A C 1
ATOM 1948 O O . SER A 1 239 ? -12.828 -24.766 -14.586 1 95.44 239 SER A O 1
ATOM 1950 N N . ALA A 1 240 ? -12.977 -26.766 -13.656 1 96.56 240 ALA A N 1
ATOM 1951 C CA . ALA A 1 240 ? -14.367 -26.547 -13.281 1 96.56 240 ALA A CA 1
ATOM 1952 C C . ALA A 1 240 ? -14.5 -25.406 -12.281 1 96.56 240 ALA A C 1
ATOM 1954 O O . ALA A 1 240 ? -15.406 -24.578 -12.383 1 96.56 240 ALA A O 1
ATOM 1955 N N . LYS A 1 241 ? -13.594 -25.438 -11.352 1 94.69 241 LYS A N 1
ATOM 1956 C CA . LYS A 1 241 ? -13.562 -24.375 -10.352 1 94.69 241 LYS A CA 1
ATOM 1957 C C . LYS A 1 241 ? -13.445 -23.016 -11.016 1 94.69 241 LYS A C 1
ATOM 1959 O O . LYS A 1 241 ? -14.156 -22.078 -10.648 1 94.69 241 LYS A O 1
ATOM 1964 N N . GLU A 1 242 ? -12.664 -22.906 -11.945 1 93.12 242 GLU A N 1
ATOM 1965 C CA . GLU A 1 242 ? -12.469 -21.656 -12.672 1 93.12 242 GLU A CA 1
ATOM 1966 C C . GLU A 1 242 ? -13.727 -21.234 -13.422 1 93.12 242 GLU A C 1
ATOM 1968 O O . GLU A 1 242 ? -14.133 -20.078 -13.383 1 93.12 242 GLU A O 1
ATOM 1973 N N . LEU A 1 243 ? -14.336 -22.172 -14.078 1 94.94 243 LEU A N 1
ATOM 1974 C CA . LEU A 1 243 ? -15.547 -21.875 -14.836 1 94.94 243 LEU A CA 1
ATOM 1975 C C . LEU A 1 243 ? -16.672 -21.438 -13.914 1 94.94 243 LEU A C 1
ATOM 1977 O O . LEU A 1 243 ? -17.484 -20.578 -14.273 1 94.94 243 LEU A O 1
ATOM 1981 N N . LEU A 1 244 ? -16.719 -22.016 -12.75 1 94.56 244 LEU A N 1
ATOM 1982 C CA . LEU A 1 244 ? -17.75 -21.672 -11.781 1 94.56 244 LEU A CA 1
ATOM 1983 C C . LEU A 1 244 ? -17.609 -20.219 -11.336 1 94.56 244 LEU A C 1
ATOM 1985 O O . LEU A 1 244 ? -18.609 -19.562 -11 1 94.56 244 LEU A O 1
ATOM 1989 N N . THR A 1 245 ? -16.406 -19.797 -11.328 1 89.94 245 THR A N 1
ATOM 1990 C CA . THR A 1 245 ? -16.125 -18.438 -10.883 1 89.94 245 THR A CA 1
ATOM 1991 C C . THR A 1 245 ? -16.344 -17.438 -12.016 1 89.94 245 THR A C 1
ATOM 1993 O O . THR A 1 245 ? -16.781 -16.297 -11.781 1 89.94 245 THR A O 1
ATOM 1996 N N . ARG A 1 246 ? -16.156 -17.828 -13.227 1 90.75 246 ARG A N 1
ATOM 1997 C CA . ARG A 1 246 ? -16.078 -16.875 -14.336 1 90.75 246 ARG A CA 1
ATOM 1998 C C . ARG A 1 246 ? -17.359 -16.859 -15.148 1 90.75 246 ARG A C 1
ATOM 2000 O O . ARG A 1 246 ? -17.594 -15.953 -15.945 1 90.75 246 ARG A O 1
ATOM 2007 N N . THR A 1 247 ? -18.188 -17.922 -14.953 1 93.44 247 THR A N 1
ATOM 2008 C CA . THR A 1 247 ? -19.391 -18.031 -15.758 1 93.44 247 THR A CA 1
ATOM 2009 C C . THR A 1 247 ? -20.609 -18.266 -14.867 1 93.44 247 THR A C 1
ATOM 2011 O O . THR A 1 247 ? -20.469 -18.516 -13.672 1 93.44 247 THR A O 1
ATOM 2014 N N . ASP A 1 248 ? -21.75 -18.203 -15.539 1 93.31 248 ASP A N 1
ATOM 2015 C CA . ASP A 1 248 ? -23 -18.531 -14.859 1 93.31 248 ASP A CA 1
ATOM 2016 C C . ASP A 1 248 ? -23.594 -19.828 -15.383 1 93.31 248 ASP A C 1
ATOM 2018 O O . ASP A 1 248 ? -24.797 -20.078 -15.258 1 93.31 248 ASP A O 1
ATOM 2022 N N . ASP A 1 249 ? -22.75 -20.594 -15.977 1 95.62 249 ASP A N 1
ATOM 2023 C CA . ASP A 1 249 ? -23.219 -21.859 -16.531 1 95.62 249 ASP A CA 1
ATOM 2024 C C . ASP A 1 249 ? -23.734 -22.781 -15.43 1 95.62 249 ASP A C 1
ATOM 2026 O O . ASP A 1 249 ? -23.312 -22.688 -14.273 1 95.62 249 ASP A O 1
ATOM 2030 N N . LYS A 1 250 ? -24.703 -23.656 -15.875 1 96 250 LYS A N 1
ATOM 2031 C CA . LYS A 1 250 ? -25.188 -24.656 -14.922 1 96 250 LYS A CA 1
ATOM 2032 C C . LYS A 1 250 ? -24.062 -25.609 -14.5 1 96 250 LYS A C 1
ATOM 2034 O O . LYS A 1 250 ? -23.219 -25.969 -15.312 1 96 250 LYS A O 1
ATOM 2039 N N . VAL A 1 251 ? -24.062 -26.047 -13.258 1 97.12 251 VAL A N 1
ATOM 2040 C CA . VAL A 1 251 ? -23.047 -26.938 -12.703 1 97.12 251 VAL A CA 1
ATOM 2041 C C . VAL A 1 251 ? -22.938 -28.188 -13.578 1 97.12 251 VAL A C 1
ATOM 2043 O O . VAL A 1 251 ? -21.828 -28.656 -13.852 1 97.12 251 VAL A O 1
ATOM 2046 N N . SER A 1 252 ? -24.016 -28.719 -14.008 1 97.25 252 SER A N 1
ATOM 2047 C CA . SER A 1 252 ? -24.016 -29.906 -14.844 1 97.25 252 SER A CA 1
ATOM 2048 C C . SER A 1 252 ? -23.297 -29.672 -16.156 1 97.25 252 SER A C 1
ATOM 2050 O O . SER A 1 252 ? -22.562 -30.547 -16.641 1 97.25 252 SER A O 1
ATOM 2052 N N . ASP A 1 253 ? -23.516 -28.531 -16.766 1 97.69 253 ASP A N 1
ATOM 2053 C CA . ASP A 1 253 ? -22.844 -28.172 -18.016 1 97.69 253 ASP A CA 1
ATOM 2054 C C . ASP A 1 253 ? -21.344 -28.047 -17.828 1 97.69 253 ASP A C 1
ATOM 2056 O O . ASP A 1 253 ? -20.562 -28.516 -18.641 1 97.69 253 ASP A O 1
ATOM 2060 N N . ILE A 1 254 ? -20.969 -27.438 -16.734 1 97.75 254 ILE A N 1
ATOM 2061 C CA . ILE A 1 254 ? -19.547 -27.266 -16.406 1 97.75 254 ILE A CA 1
ATOM 2062 C C . ILE A 1 254 ? -18.891 -28.625 -16.188 1 97.75 254 ILE A C 1
ATOM 2064 O O . ILE A 1 254 ? -17.797 -28.891 -16.688 1 97.75 254 ILE A O 1
ATOM 2068 N N . ALA A 1 255 ? -19.578 -29.469 -15.477 1 97.69 255 ALA A N 1
ATOM 2069 C CA . ALA A 1 255 ? -19.062 -30.812 -15.242 1 97.69 255 ALA A CA 1
ATOM 2070 C C . ALA A 1 255 ? -18.812 -31.547 -16.562 1 97.69 255 ALA A C 1
ATOM 2072 O O . ALA A 1 255 ? -17.75 -32.125 -16.766 1 97.69 255 ALA A O 1
ATOM 2073 N N . ALA A 1 256 ? -19.75 -31.453 -17.453 1 96.69 256 ALA A N 1
ATOM 2074 C CA . ALA A 1 256 ? -19.641 -32.125 -18.75 1 96.69 256 ALA A CA 1
ATOM 2075 C C . ALA A 1 256 ? -18.5 -31.5 -19.578 1 96.69 256 ALA A C 1
ATOM 2077 O O . ALA A 1 256 ? -17.734 -32.219 -20.203 1 96.69 256 ALA A O 1
ATOM 2078 N N . GLN A 1 257 ? -18.406 -30.25 -19.5 1 96.56 257 GLN A N 1
ATOM 2079 C CA . GLN A 1 257 ? -17.359 -29.547 -20.234 1 96.56 257 GLN A CA 1
ATOM 2080 C C . GLN A 1 257 ? -15.977 -29.938 -19.734 1 96.56 257 GLN A C 1
ATOM 2082 O O . GLN A 1 257 ? -15.008 -29.922 -20.484 1 96.56 257 GLN A O 1
ATOM 2087 N N . CYS A 1 258 ? -15.961 -30.312 -18.484 1 97.38 258 CYS A N 1
ATOM 2088 C CA . CYS A 1 258 ? -14.672 -30.625 -17.875 1 97.38 258 CYS A CA 1
ATOM 2089 C C . CYS A 1 258 ? -14.398 -32.125 -17.906 1 97.38 258 CYS A C 1
ATOM 2091 O O . CYS A 1 258 ? -13.492 -32.594 -17.219 1 97.38 258 CYS A O 1
ATOM 2093 N N . GLY A 1 259 ? -15.188 -32.875 -18.578 1 95.88 259 GLY A N 1
ATOM 2094 C CA . GLY A 1 259 ? -14.875 -34.25 -18.891 1 95.88 259 GLY A CA 1
ATOM 2095 C C . GLY A 1 259 ? -15.516 -35.25 -17.938 1 95.88 259 GLY A C 1
ATOM 2096 O O . GLY A 1 259 ? -15.133 -36.406 -17.906 1 95.88 259 GLY A O 1
ATOM 2097 N N . PHE A 1 260 ? -16.5 -34.844 -17.188 1 96.31 260 PHE A N 1
ATOM 2098 C CA . PHE A 1 260 ? -17.156 -35.75 -16.266 1 96.31 260 PHE A CA 1
ATOM 2099 C C . PHE A 1 260 ? -18.453 -36.281 -16.875 1 96.31 260 PHE A C 1
ATOM 2101 O O . PHE A 1 260 ? -19.312 -35.531 -17.297 1 96.31 260 PHE A O 1
ATOM 2108 N N . GLU A 1 261 ? -18.469 -37.594 -16.844 1 93.12 261 GLU A N 1
ATOM 2109 C CA . GLU A 1 261 ? -19.672 -38.25 -17.375 1 93.12 261 GLU A CA 1
ATOM 2110 C C . GLU A 1 261 ? -20.719 -38.438 -16.281 1 93.12 261 GLU A C 1
ATOM 2112 O O . GLU A 1 261 ? -21.906 -38.562 -16.562 1 93.12 261 GLU A O 1
ATOM 2117 N N . SER A 1 262 ? -20.25 -38.531 -15.094 1 95.62 262 SER A N 1
ATOM 2118 C CA . SER A 1 262 ? -21.125 -38.75 -13.938 1 95.62 262 SER A CA 1
ATOM 2119 C C . SER A 1 262 ? -21.156 -37.5 -13.039 1 95.62 262 SER A C 1
ATOM 2121 O O . SER A 1 262 ? -20.141 -37.156 -12.438 1 95.62 262 SER A O 1
ATOM 2123 N N . LEU A 1 263 ? -22.375 -36.969 -12.938 1 96.31 263 LEU A N 1
ATOM 2124 C CA . LEU A 1 263 ? -22.531 -35.781 -12.117 1 96.31 263 LEU A CA 1
ATOM 2125 C C . LEU A 1 263 ? -22.297 -36.094 -10.641 1 96.31 263 LEU A C 1
ATOM 2127 O O . LEU A 1 263 ? -21.609 -35.344 -9.945 1 96.31 263 LEU A O 1
ATOM 2131 N N . PRO A 1 264 ? -22.781 -37.219 -10.156 1 97.06 264 PRO A N 1
ATOM 2132 C CA . PRO A 1 264 ? -22.469 -37.562 -8.766 1 97.06 264 PRO A CA 1
ATOM 2133 C C . PRO A 1 264 ? -20.969 -37.719 -8.516 1 97.06 264 PRO A C 1
ATOM 2135 O O . PRO A 1 264 ? -20.469 -37.281 -7.473 1 97.06 264 PRO A O 1
ATOM 2138 N N . TYR A 1 265 ? -20.359 -38.312 -9.477 1 96.5 265 TYR A N 1
ATOM 2139 C CA . TYR A 1 265 ? -18.906 -38.438 -9.367 1 96.5 265 TYR A CA 1
ATOM 2140 C C . TYR A 1 265 ? -18.219 -37.094 -9.359 1 96.5 265 TYR A C 1
ATOM 2142 O O . TYR A 1 265 ? -17.328 -36.844 -8.547 1 96.5 265 TYR A O 1
ATOM 2150 N N . PHE A 1 266 ? -18.703 -36.219 -10.195 1 97.44 266 PHE A N 1
ATOM 2151 C CA . PHE A 1 266 ? -18.172 -34.844 -10.242 1 97.44 266 PHE A CA 1
ATOM 2152 C C . PHE A 1 266 ? -18.328 -34.156 -8.891 1 97.44 266 PHE A C 1
ATOM 2154 O O . PHE A 1 266 ? -17.375 -33.594 -8.359 1 97.44 266 PHE A O 1
ATOM 2161 N N . HIS A 1 267 ? -19.453 -34.219 -8.336 1 97.19 267 HIS A N 1
ATOM 2162 C CA . HIS A 1 267 ? -19.734 -33.562 -7.062 1 97.19 267 HIS A CA 1
ATOM 2163 C C . HIS A 1 267 ? -18.828 -34.094 -5.957 1 97.19 267 HIS A C 1
ATOM 2165 O O . HIS A 1 267 ? -18.281 -33.344 -5.168 1 97.19 267 HIS A O 1
ATOM 2171 N N . LYS A 1 268 ? -18.672 -35.375 -5.953 1 96.69 268 LYS A N 1
ATOM 2172 C CA . LYS A 1 268 ? -17.844 -36.031 -4.934 1 96.69 268 LYS A CA 1
ATOM 2173 C C . LYS A 1 268 ? -16.391 -35.594 -5.047 1 96.69 268 LYS A C 1
ATOM 2175 O O . LYS A 1 268 ? -15.766 -35.219 -4.047 1 96.69 268 LYS A O 1
ATOM 2180 N N . LYS A 1 269 ? -15.867 -35.625 -6.23 1 96.12 269 LYS A N 1
ATOM 2181 C CA . LYS A 1 269 ? -14.461 -35.281 -6.445 1 96.12 269 LYS A CA 1
ATOM 2182 C C . LYS A 1 269 ? -14.211 -33.812 -6.266 1 96.12 269 LYS A C 1
ATOM 2184 O O . LYS A 1 269 ? -13.164 -33.406 -5.758 1 96.12 269 LYS A O 1
ATOM 2189 N N . PHE A 1 270 ? -15.203 -33 -6.691 1 96.38 270 PHE A N 1
ATOM 2190 C CA . PHE A 1 270 ? -15.086 -31.547 -6.496 1 96.38 270 PHE A CA 1
ATOM 2191 C C . PHE A 1 270 ? -14.961 -31.203 -5.016 1 96.38 270 PHE A C 1
ATOM 2193 O O . PHE A 1 270 ? -14.07 -30.469 -4.617 1 96.38 270 PHE A O 1
ATOM 2200 N N . LYS A 1 271 ? -15.742 -31.75 -4.254 1 94.88 271 LYS A N 1
ATOM 2201 C CA . LYS A 1 271 ? -15.703 -31.516 -2.812 1 94.88 271 LYS A CA 1
ATOM 2202 C C . LYS A 1 271 ? -14.398 -32.031 -2.211 1 94.88 271 LYS A C 1
ATOM 2204 O O . LYS A 1 271 ? -13.805 -31.359 -1.354 1 94.88 271 LYS A O 1
ATOM 2209 N N . ALA A 1 272 ? -13.984 -33.125 -2.641 1 92.25 272 ALA A N 1
ATOM 2210 C CA . ALA A 1 272 ? -12.75 -33.719 -2.125 1 92.25 272 ALA A CA 1
ATOM 2211 C C . ALA A 1 272 ? -11.555 -32.844 -2.412 1 92.25 272 ALA A C 1
ATOM 2213 O O . ALA A 1 272 ? -10.664 -32.688 -1.571 1 92.25 272 ALA A O 1
ATOM 2214 N N . VAL A 1 273 ? -11.562 -32.25 -3.566 1 90.88 273 VAL A N 1
ATOM 2215 C CA . VAL A 1 273 ? -10.406 -31.469 -4.012 1 90.88 273 VAL A CA 1
ATOM 2216 C C . VAL A 1 273 ? -10.5 -30.047 -3.465 1 90.88 273 VAL A C 1
ATOM 2218 O O . VAL A 1 273 ? -9.492 -29.469 -3.045 1 90.88 273 VAL A O 1
ATOM 2221 N N . THR A 1 274 ? -11.734 -29.438 -3.412 1 89.12 274 THR A N 1
ATOM 2222 C CA . THR A 1 274 ? -11.859 -28 -3.129 1 89.12 274 THR A CA 1
ATOM 2223 C C . THR A 1 274 ? -12.352 -27.781 -1.705 1 89.12 274 THR A C 1
ATOM 2225 O O . THR A 1 274 ? -12.266 -26.672 -1.181 1 89.12 274 THR A O 1
ATOM 2228 N N . GLY A 1 275 ? -12.922 -28.734 -1.119 1 88.31 275 GLY A N 1
ATOM 2229 C CA . GLY A 1 275 ? -13.414 -28.641 0.246 1 88.31 275 GLY A CA 1
ATOM 2230 C C . GLY A 1 275 ? -14.867 -28.219 0.33 1 88.31 275 GLY A C 1
ATOM 2231 O O . GLY A 1 275 ? -15.438 -28.141 1.422 1 88.31 275 GLY A O 1
ATOM 2232 N N . SER A 1 276 ? -15.469 -27.984 -0.834 1 90.81 276 SER A N 1
ATOM 2233 C CA . SER A 1 276 ? -16.875 -27.578 -0.847 1 90.81 276 SER A CA 1
ATOM 2234 C C . SER A 1 276 ? -17.578 -28.078 -2.104 1 90.81 276 SER A C 1
ATOM 2236 O O . SER A 1 276 ? -16.922 -28.484 -3.066 1 90.81 276 SER A O 1
ATOM 2238 N N . THR A 1 277 ? -18.891 -28.031 -2.039 1 95 277 THR A N 1
ATOM 2239 C CA . THR A 1 277 ? -19.656 -28.406 -3.227 1 95 277 THR A CA 1
ATOM 2240 C C . THR A 1 277 ? -19.578 -27.297 -4.273 1 95 277 THR A C 1
ATOM 2242 O O . THR A 1 277 ? -19.312 -26.141 -3.945 1 95 277 THR A O 1
ATOM 2245 N N . PRO A 1 278 ? -19.828 -27.703 -5.52 1 95.38 278 PRO A N 1
ATOM 2246 C CA . PRO A 1 278 ? -19.766 -26.688 -6.57 1 95.38 278 PRO A CA 1
ATOM 2247 C C . PRO A 1 278 ? -20.719 -25.516 -6.316 1 95.38 278 PRO A C 1
ATOM 2249 O O . PRO A 1 278 ? -20.328 -24.359 -6.453 1 95.38 278 PRO A O 1
ATOM 2252 N N . SER A 1 279 ? -21.906 -25.812 -5.938 1 93.31 279 SER A N 1
ATOM 2253 C CA . SER A 1 279 ? -22.906 -24.781 -5.711 1 93.31 279 SER A CA 1
ATOM 2254 C C . SER A 1 279 ? -22.516 -23.875 -4.543 1 93.31 279 SER A C 1
ATOM 2256 O O . SER A 1 279 ? -22.656 -22.656 -4.617 1 93.31 279 SER A O 1
ATOM 2258 N N . ARG A 1 280 ? -22.078 -24.438 -3.549 1 91.81 280 ARG A N 1
ATOM 2259 C CA . ARG A 1 280 ? -21.625 -23.672 -2.395 1 91.81 280 ARG A CA 1
ATOM 2260 C C . ARG A 1 280 ? -20.422 -22.812 -2.748 1 91.81 280 ARG A C 1
ATOM 2262 O O . ARG A 1 280 ? -20.344 -21.641 -2.342 1 91.81 280 ARG A O 1
ATOM 2269 N N . PHE A 1 281 ? -19.578 -23.375 -3.48 1 91.56 281 PHE A N 1
ATOM 2270 C CA . PHE A 1 281 ? -18.391 -22.656 -3.908 1 91.56 281 PHE A CA 1
ATOM 2271 C C . PHE A 1 281 ? -18.766 -21.406 -4.707 1 91.56 281 PHE A C 1
ATOM 2273 O O . PHE A 1 281 ? -18.25 -20.312 -4.453 1 91.56 281 PHE A O 1
ATOM 2280 N N . ARG A 1 282 ? -19.594 -21.562 -5.637 1 90.62 282 ARG A N 1
ATOM 2281 C CA . ARG A 1 282 ? -20.031 -20.438 -6.465 1 90.62 282 ARG A CA 1
ATOM 2282 C C . ARG A 1 282 ? -20.688 -19.359 -5.613 1 90.62 282 ARG A C 1
ATOM 2284 O O . ARG A 1 282 ? -20.422 -18.172 -5.82 1 90.62 282 ARG A O 1
ATOM 2291 N N . ARG A 1 283 ? -21.422 -19.672 -4.676 1 87.12 283 ARG A N 1
ATOM 2292 C CA . ARG A 1 283 ? -22.109 -18.719 -3.805 1 87.12 283 ARG A CA 1
ATOM 2293 C C . ARG A 1 283 ? -21.094 -17.922 -2.975 1 87.12 283 ARG A C 1
ATOM 2295 O O . ARG A 1 283 ? -21.266 -16.719 -2.775 1 87.12 283 ARG A O 1
ATOM 2302 N N . LEU A 1 284 ? -20.125 -18.578 -2.582 1 80.69 284 LEU A N 1
ATOM 2303 C CA . LEU A 1 284 ? -19.109 -17.938 -1.752 1 80.69 284 LEU A CA 1
ATOM 2304 C C . LEU A 1 284 ? -18.266 -16.969 -2.574 1 80.69 284 LEU A C 1
ATOM 2306 O O . LEU A 1 284 ? -17.875 -15.914 -2.08 1 80.69 284 LEU A O 1
ATOM 2310 N N . THR A 1 285 ? -18.016 -17.266 -3.725 1 76.38 285 THR A N 1
ATOM 2311 C CA . THR A 1 285 ? -17.156 -16.438 -4.574 1 76.38 285 THR A CA 1
ATOM 2312 C C . THR A 1 285 ? -17.922 -15.219 -5.078 1 76.38 285 THR A C 1
ATOM 2314 O O . THR A 1 285 ? -17.328 -14.164 -5.316 1 76.38 285 THR A O 1
ATOM 2317 N N . LEU A 1 286 ? -19.203 -15.406 -5.348 1 67.69 286 LEU A N 1
ATOM 2318 C CA . LEU A 1 286 ? -20.031 -14.289 -5.758 1 67.69 286 LEU A CA 1
ATOM 2319 C C . LEU A 1 286 ? -20.141 -13.25 -4.648 1 67.69 286 LEU A C 1
ATOM 2321 O O . LEU A 1 286 ? -20.172 -12.047 -4.918 1 67.69 286 LEU A O 1
ATOM 2325 N N . ASN A 1 287 ? -20.156 -13.695 -3.475 1 59.81 287 ASN A N 1
ATOM 2326 C CA . ASN A 1 287 ? -20.281 -12.789 -2.342 1 59.81 287 ASN A CA 1
ATOM 2327 C C . ASN A 1 287 ? -18.953 -12.125 -1.992 1 59.81 287 ASN A C 1
ATOM 2329 O O . ASN A 1 287 ? -18.922 -11.031 -1.424 1 59.81 287 ASN A O 1
ATOM 2333 N N . PHE A 1 288 ? -17.953 -12.906 -2.355 1 55.97 288 PHE A N 1
ATOM 2334 C CA . PHE A 1 288 ? -16.609 -12.367 -2.104 1 55.97 288 PHE A CA 1
ATOM 2335 C C . PHE A 1 288 ? -15.742 -12.492 -3.346 1 55.97 288 PHE A C 1
ATOM 2337 O O . PHE A 1 288 ? -14.953 -13.43 -3.465 1 55.97 288 PHE A O 1
ATOM 2344 N N . PRO A 1 289 ? -16.016 -11.617 -4.336 1 47.09 289 PRO A N 1
ATOM 2345 C CA . PRO A 1 289 ? -15.266 -11.797 -5.578 1 47.09 289 PRO A CA 1
ATOM 2346 C C . PRO A 1 289 ? -13.75 -11.734 -5.363 1 47.09 289 PRO A C 1
ATOM 2348 O O . PRO A 1 289 ? -13.273 -10.984 -4.516 1 47.09 289 PRO A O 1
ATOM 2351 N N . SER A 1 290 ? -12.992 -12.781 -5.68 1 48 290 SER A N 1
ATOM 2352 C CA . SER A 1 290 ? -11.539 -12.852 -5.598 1 48 290 SER A CA 1
ATOM 2353 C C . SER A 1 290 ? -10.883 -11.75 -6.426 1 48 290 SER A C 1
ATOM 2355 O O . SER A 1 290 ? -11.438 -11.32 -7.441 1 48 290 SER A O 1
ATOM 2357 N N . MET B 1 1 ? -11.719 38.844 -1.416 1 39.91 1 MET B N 1
ATOM 2358 C CA . MET B 1 1 ? -10.945 38.156 -0.398 1 39.91 1 MET B CA 1
ATOM 2359 C C . MET B 1 1 ? -10.391 36.844 -0.95 1 39.91 1 MET B C 1
ATOM 2361 O O . MET B 1 1 ? -11.094 36.094 -1.627 1 39.91 1 MET B O 1
ATOM 2365 N N . LYS B 1 2 ? -9.203 36.719 -1.017 1 53.91 2 LYS B N 1
ATOM 2366 C CA . LYS B 1 2 ? -8.602 35.531 -1.571 1 53.91 2 LYS B CA 1
ATOM 2367 C C . LYS B 1 2 ? -9.023 34.281 -0.783 1 53.91 2 LYS B C 1
ATOM 2369 O O . LYS B 1 2 ? -9.141 34.344 0.443 1 53.91 2 LYS B O 1
ATOM 2374 N N . PRO B 1 3 ? -9.297 33.312 -1.483 1 58.09 3 PRO B N 1
ATOM 2375 C CA . PRO B 1 3 ? -9.797 32.125 -0.806 1 58.09 3 PRO B CA 1
ATOM 2376 C C . PRO B 1 3 ? -8.828 31.594 0.253 1 58.09 3 PRO B C 1
ATOM 2378 O O . PRO B 1 3 ? -7.613 31.562 0.024 1 58.09 3 PRO B O 1
ATOM 2381 N N . LEU B 1 4 ? -9.328 31.375 1.502 1 69.12 4 LEU B N 1
ATOM 2382 C CA . LEU B 1 4 ? -8.547 30.875 2.621 1 69.12 4 LEU B CA 1
ATOM 2383 C C . LEU B 1 4 ? -8.203 29.391 2.418 1 69.12 4 LEU B C 1
ATOM 2385 O O . LEU B 1 4 ? -7.195 28.906 2.934 1 69.12 4 LEU B O 1
ATOM 2389 N N . ARG B 1 5 ? -9.117 28.859 1.546 1 70.62 5 ARG B N 1
ATOM 2390 C CA . ARG B 1 5 ? -8.992 27.406 1.372 1 70.62 5 ARG B CA 1
ATOM 2391 C C . ARG B 1 5 ? -8.375 27.078 0.018 1 70.62 5 ARG B C 1
ATOM 2393 O O . ARG B 1 5 ? -8.844 27.547 -1.019 1 70.62 5 ARG B O 1
ATOM 2400 N N . LYS B 1 6 ? -7.262 26.328 -0.001 1 73.12 6 LYS B N 1
ATOM 2401 C CA . LYS B 1 6 ? -6.711 25.812 -1.248 1 73.12 6 LYS B CA 1
ATOM 2402 C C . LYS B 1 6 ? -7.629 24.75 -1.861 1 73.12 6 LYS B C 1
ATOM 2404 O O . LYS B 1 6 ? -8.148 23.891 -1.154 1 73.12 6 LYS B O 1
ATOM 2409 N N . GLN B 1 7 ? -7.91 24.938 -3.082 1 66.69 7 GLN B N 1
ATOM 2410 C CA . GLN B 1 7 ? -8.711 23.953 -3.807 1 66.69 7 GLN B CA 1
ATOM 2411 C C . GLN B 1 7 ? -7.828 23.078 -4.688 1 66.69 7 GLN B C 1
ATOM 2413 O O . GLN B 1 7 ? -6.891 23.562 -5.324 1 66.69 7 GLN B O 1
ATOM 2418 N N . PHE B 1 8 ? -7.895 21.875 -4.43 1 68.81 8 PHE B N 1
ATOM 2419 C CA . PHE B 1 8 ? -7.176 20.953 -5.305 1 68.81 8 PHE B CA 1
ATOM 2420 C C . PHE B 1 8 ? -8.008 20.625 -6.535 1 68.81 8 PHE B C 1
ATOM 2422 O O . PHE B 1 8 ? -9.234 20.625 -6.48 1 68.81 8 PHE B O 1
ATOM 2429 N N . LYS B 1 9 ? -7.363 20.609 -7.75 1 56.94 9 LYS B N 1
ATOM 2430 C CA . LYS B 1 9 ? -8.062 20.406 -9.016 1 56.94 9 LYS B CA 1
ATOM 2431 C C . LYS B 1 9 ? -8.961 19.172 -8.961 1 56.94 9 LYS B C 1
ATOM 2433 O O . LYS B 1 9 ? -8.492 18.062 -8.672 1 56.94 9 LYS B O 1
ATOM 2438 N N . PRO B 1 10 ? -10.32 19.375 -8.922 1 50.09 10 PRO B N 1
ATOM 2439 C CA . PRO B 1 10 ? -11.281 18.266 -8.859 1 50.09 10 PRO B CA 1
ATOM 2440 C C . PRO B 1 10 ? -10.906 17.109 -9.773 1 50.09 10 PRO B C 1
ATOM 2442 O O . PRO B 1 10 ? -11.219 15.953 -9.469 1 50.09 10 PRO B O 1
ATOM 2445 N N . GLY B 1 11 ? -10.266 17.375 -10.93 1 47.53 11 GLY B N 1
ATOM 2446 C CA . GLY B 1 11 ? -10.086 16.406 -12 1 47.53 11 GLY B CA 1
ATOM 2447 C C . GLY B 1 11 ? -8.938 15.438 -11.742 1 47.53 11 GLY B C 1
ATOM 2448 O O . GLY B 1 11 ? -8.672 14.555 -12.562 1 47.53 11 GLY B O 1
ATOM 2449 N N . SER B 1 12 ? -8.164 15.828 -10.852 1 57.53 12 SER B N 1
ATOM 2450 C CA . SER B 1 12 ? -7.09 14.844 -10.773 1 57.53 12 SER B CA 1
ATOM 2451 C C . SER B 1 12 ? -7.559 13.578 -10.055 1 57.53 12 SER B C 1
ATOM 2453 O O . SER B 1 12 ? -7.852 13.602 -8.859 1 57.53 12 SER B O 1
ATOM 2455 N N . PRO B 1 13 ? -8.031 12.703 -10.812 1 64.56 13 PRO B N 1
ATOM 2456 C CA . PRO B 1 13 ? -8.586 11.477 -10.242 1 64.56 13 PRO B CA 1
ATOM 2457 C C . PRO B 1 13 ? -7.668 10.844 -9.195 1 64.56 13 PRO B C 1
ATOM 2459 O O . PRO B 1 13 ? -8.141 10.141 -8.297 1 64.56 13 PRO B O 1
ATOM 2462 N N . PHE B 1 14 ? -6.418 11.406 -9.25 1 82.69 14 PHE B N 1
ATOM 2463 C CA . PHE B 1 14 ? -5.492 10.875 -8.25 1 82.69 14 PHE B CA 1
ATOM 2464 C C . PHE B 1 14 ? -5.352 11.836 -7.082 1 82.69 14 PHE B C 1
ATOM 2466 O O . PHE B 1 14 ? -4.879 12.961 -7.25 1 82.69 14 PHE B O 1
ATOM 2473 N N . MET B 1 15 ? -5.926 11.82 -6 1 87.94 15 MET B N 1
ATOM 2474 C CA . MET B 1 15 ? -6.043 12.664 -4.816 1 87.94 15 MET B CA 1
ATOM 2475 C C . MET B 1 15 ? -4.688 12.852 -4.141 1 87.94 15 MET B C 1
ATOM 2477 O O . MET B 1 15 ? -4.562 12.648 -2.93 1 87.94 15 MET B O 1
ATOM 2481 N N . PHE B 1 16 ? -3.717 13.18 -4.977 1 93.25 16 PHE B N 1
ATOM 2482 C CA . PHE B 1 16 ? -2.336 13.383 -4.559 1 93.25 16 PHE B CA 1
ATOM 2483 C C . PHE B 1 16 ? -1.677 14.492 -5.371 1 93.25 16 PHE B C 1
ATOM 2485 O O . PHE B 1 16 ? -1.926 14.617 -6.57 1 93.25 16 PHE B O 1
ATOM 2492 N N . ASP B 1 17 ? -0.861 15.328 -4.699 1 92.62 17 ASP B N 1
ATOM 2493 C CA . ASP B 1 17 ? -0.074 16.359 -5.375 1 92.62 17 ASP B CA 1
ATOM 2494 C C . ASP B 1 17 ? 1.264 16.578 -4.668 1 92.62 17 ASP B C 1
ATOM 2496 O O . ASP B 1 17 ? 1.407 16.25 -3.486 1 92.62 17 ASP B O 1
ATOM 2500 N N . ILE B 1 18 ? 2.27 17.047 -5.441 1 94.5 18 ILE B N 1
ATOM 2501 C CA . ILE B 1 18 ? 3.598 17.234 -4.867 1 94.5 18 ILE B CA 1
ATOM 2502 C C . ILE B 1 18 ? 4.246 18.484 -5.473 1 94.5 18 ILE B C 1
ATOM 2504 O O . ILE B 1 18 ? 4.117 18.734 -6.676 1 94.5 18 ILE B O 1
ATOM 2508 N N . ALA B 1 19 ? 4.723 19.344 -4.703 1 94.44 19 ALA B N 1
ATOM 2509 C CA . ALA B 1 19 ? 5.703 20.359 -5.078 1 94.44 19 ALA B CA 1
ATOM 2510 C C . ALA B 1 19 ? 7.113 19.953 -4.672 1 94.44 19 ALA B C 1
ATOM 2512 O O . ALA B 1 19 ? 7.484 20.047 -3.5 1 94.44 19 ALA B O 1
ATOM 2513 N N . TYR B 1 20 ? 7.895 19.469 -5.656 1 96.38 20 TYR B N 1
ATOM 2514 C CA . TYR B 1 20 ? 9.156 18.797 -5.383 1 96.38 20 TYR B CA 1
ATOM 2515 C C . TYR B 1 20 ? 10.32 19.766 -5.438 1 96.38 20 TYR B C 1
ATOM 2517 O O . TYR B 1 20 ? 10.602 20.359 -6.484 1 96.38 20 TYR B O 1
ATOM 2525 N N . ARG B 1 21 ? 10.992 19.938 -4.316 1 96.5 21 ARG B N 1
ATOM 2526 C CA . ARG B 1 21 ? 12.195 20.75 -4.168 1 96.5 21 ARG B CA 1
ATOM 2527 C C . ARG B 1 21 ? 12.016 22.125 -4.801 1 96.5 21 ARG B C 1
ATOM 2529 O O . ARG B 1 21 ? 12.859 22.562 -5.578 1 96.5 21 ARG B O 1
ATOM 2536 N N . GLU B 1 22 ? 10.938 22.719 -4.469 1 93.75 22 GLU B N 1
ATOM 2537 C CA . GLU B 1 22 ? 10.641 24.062 -4.949 1 93.75 22 GLU B CA 1
ATOM 2538 C C . GLU B 1 22 ? 11.25 25.125 -4.035 1 93.75 22 GLU B C 1
ATOM 2540 O O . GLU B 1 22 ? 11.289 24.953 -2.816 1 93.75 22 GLU B O 1
ATOM 2545 N N . THR B 1 23 ? 11.648 26.141 -4.66 1 90.5 23 THR B N 1
ATOM 2546 C CA . THR B 1 23 ? 12.133 27.281 -3.898 1 90.5 23 THR B CA 1
ATOM 2547 C C . THR B 1 23 ? 10.984 28.203 -3.514 1 90.5 23 THR B C 1
ATOM 2549 O O . THR B 1 23 ? 10.219 28.656 -4.375 1 90.5 23 THR B O 1
ATOM 2552 N N . LYS B 1 24 ? 10.789 28.328 -2.307 1 81.12 24 LYS B N 1
ATOM 2553 C CA . LYS B 1 24 ? 9.734 29.203 -1.806 1 81.12 24 LYS B CA 1
ATOM 2554 C C . LYS B 1 24 ? 10.281 30.594 -1.485 1 81.12 24 LYS B C 1
ATOM 2556 O O . LYS B 1 24 ? 11.344 30.734 -0.883 1 81.12 24 LYS B O 1
ATOM 2561 N N . SER B 1 25 ? 9.586 31.469 -2.199 1 69 25 SER B N 1
ATOM 2562 C CA . SER B 1 25 ? 9.914 32.875 -1.907 1 69 25 SER B CA 1
ATOM 2563 C C . SER B 1 25 ? 8.711 33.594 -1.328 1 69 25 SER B C 1
ATOM 2565 O O . SER B 1 25 ? 7.586 33.094 -1.375 1 69 25 SER B O 1
ATOM 2567 N N . SER B 1 26 ? 8.953 34.562 -0.537 1 59.75 26 SER B N 1
ATOM 2568 C CA . SER B 1 26 ? 7.918 35.375 0.098 1 59.75 26 SER B CA 1
ATOM 2569 C C . SER B 1 26 ? 6.828 35.75 -0.898 1 59.75 26 SER B C 1
ATOM 2571 O O . SER B 1 26 ? 5.676 35.969 -0.515 1 59.75 26 SER B O 1
ATOM 2573 N N . HIS B 1 27 ? 7.125 35.688 -2.096 1 53.47 27 HIS B N 1
ATOM 2574 C CA . HIS B 1 27 ? 6.184 36.156 -3.102 1 53.47 27 HIS B CA 1
ATOM 2575 C C . HIS B 1 27 ? 5.293 35.031 -3.609 1 53.47 27 HIS B C 1
ATOM 2577 O O . HIS B 1 27 ? 4.258 35.281 -4.23 1 53.47 27 HIS B O 1
ATOM 2583 N N . THR B 1 28 ? 5.676 33.844 -3.316 1 51.22 28 THR B N 1
ATOM 2584 C CA . THR B 1 28 ? 4.973 32.75 -3.939 1 51.22 28 THR B CA 1
ATOM 2585 C C . THR B 1 28 ? 3.975 32.125 -2.967 1 51.22 28 THR B C 1
ATOM 2587 O O . THR B 1 28 ? 3.305 31.141 -3.297 1 51.22 28 THR B O 1
ATOM 2590 N N . GLU B 1 29 ? 4.004 32.594 -1.835 1 54 29 GLU B N 1
ATOM 2591 C CA . GLU B 1 29 ? 3.137 31.891 -0.896 1 54 29 GLU B CA 1
ATOM 2592 C C . GLU B 1 29 ? 1.665 32.188 -1.185 1 54 29 GLU B C 1
ATOM 2594 O O . GLU B 1 29 ? 1.281 33.312 -1.406 1 54 29 GLU B O 1
ATOM 2599 N N . LEU B 1 30 ? 0.989 31.188 -1.647 1 54.69 30 LEU B N 1
ATOM 2600 C CA . LEU B 1 30 ? -0.437 31.266 -1.945 1 54.69 30 LEU B CA 1
ATOM 2601 C C . LEU B 1 30 ? -1.225 31.719 -0.725 1 54.69 30 LEU B C 1
ATOM 2603 O O . LEU B 1 30 ? -0.852 31.422 0.411 1 54.69 30 LEU B O 1
ATOM 2607 N N . PRO B 1 31 ? -2.191 32.688 -0.981 1 55.38 31 PRO B N 1
ATOM 2608 C CA . PRO B 1 31 ? -3.07 33.219 0.071 1 55.38 31 PRO B CA 1
ATOM 2609 C C . PRO B 1 31 ? -3.84 32.094 0.791 1 55.38 31 PRO B C 1
ATOM 2611 O O . PRO B 1 31 ? -4.492 32.375 1.805 1 55.38 31 PRO B O 1
ATOM 2614 N N . GLU B 1 32 ? -3.711 30.906 0.319 1 62 32 GLU B N 1
ATOM 2615 C CA . GLU B 1 32 ? -4.504 29.844 0.935 1 62 32 GLU B CA 1
ATOM 2616 C C . GLU B 1 32 ? -3.848 29.328 2.219 1 62 32 GLU B C 1
ATOM 2618 O O . GLU B 1 32 ? -2.643 29.078 2.25 1 62 32 GLU B O 1
ATOM 2623 N N . HIS B 1 33 ? -4.805 29.391 3.188 1 75.31 33 HIS B N 1
ATOM 2624 C CA . HIS B 1 33 ? -4.336 29.234 4.559 1 75.31 33 HIS B CA 1
ATOM 2625 C C . HIS B 1 33 ? -4.656 27.844 5.109 1 75.31 33 HIS B C 1
ATOM 2627 O O . HIS B 1 33 ? -4.117 27.438 6.137 1 75.31 33 HIS B O 1
ATOM 2633 N N . PHE B 1 34 ? -5.609 27.25 4.398 1 79.62 34 PHE B N 1
ATOM 2634 C CA . PHE B 1 34 ? -5.875 25.891 4.844 1 79.62 34 PHE B CA 1
ATOM 2635 C C . PHE B 1 34 ? -6.527 25.078 3.732 1 79.62 34 PHE B C 1
ATOM 2637 O O . PHE B 1 34 ? -6.906 25.625 2.695 1 79.62 34 PHE B O 1
ATOM 2644 N N . HIS B 1 35 ? -6.48 23.719 3.875 1 82.94 35 HIS B N 1
ATOM 2645 C CA . HIS B 1 35 ? -7.098 22.75 2.979 1 82.94 35 HIS B CA 1
ATOM 2646 C C . HIS B 1 35 ? -7.441 21.453 3.715 1 82.94 35 HIS B C 1
ATOM 2648 O O . HIS B 1 35 ? -6.957 21.219 4.824 1 82.94 35 HIS B O 1
ATOM 2654 N N . ASP B 1 36 ? -8.266 20.672 3.059 1 86.75 36 ASP B N 1
ATOM 2655 C CA . ASP B 1 36 ? -8.758 19.469 3.717 1 86.75 36 ASP B CA 1
ATOM 2656 C C . ASP B 1 36 ? -7.777 18.312 3.543 1 86.75 36 ASP B C 1
ATOM 2658 O O . ASP B 1 36 ? -7.871 17.297 4.246 1 86.75 36 ASP B O 1
ATOM 2662 N N . TRP B 1 37 ? -6.812 18.469 2.674 1 90.38 37 TRP B N 1
ATOM 2663 C CA . TRP B 1 37 ? -5.828 17.422 2.461 1 90.38 37 TRP B CA 1
ATOM 2664 C C . TRP B 1 37 ? -4.723 17.484 3.51 1 90.38 37 TRP B C 1
ATOM 2666 O O . TRP B 1 37 ? -4.496 18.531 4.117 1 90.38 37 TRP B O 1
ATOM 2676 N N . TYR B 1 38 ? -4.184 16.391 3.773 1 95.5 38 TYR B N 1
ATOM 2677 C CA . TYR B 1 38 ? -2.979 16.328 4.594 1 95.5 38 TYR B CA 1
ATOM 2678 C C . TYR B 1 38 ? -1.777 16.875 3.83 1 95.5 38 TYR B C 1
ATOM 2680 O O . TYR B 1 38 ? -1.734 16.812 2.6 1 95.5 38 TYR B O 1
ATOM 2688 N N . GLU B 1 39 ? -0.888 17.422 4.582 1 96.25 39 GLU B N 1
ATOM 2689 C CA . GLU B 1 39 ? 0.303 17.984 3.963 1 96.25 39 GLU B CA 1
ATOM 2690 C C . GLU B 1 39 ? 1.562 17.625 4.746 1 96.25 39 GLU B C 1
ATOM 2692 O O . GLU B 1 39 ? 1.565 17.672 5.977 1 96.25 39 GLU B O 1
ATOM 2697 N N . ILE B 1 40 ? 2.57 17.125 4.051 1 97.62 40 ILE B N 1
ATOM 2698 C CA . ILE B 1 40 ? 3.912 16.922 4.59 1 97.62 40 ILE B CA 1
ATOM 2699 C C . ILE B 1 40 ? 4.887 17.891 3.922 1 97.62 40 ILE B C 1
ATOM 2701 O O . ILE B 1 40 ? 4.973 17.938 2.691 1 97.62 40 ILE B O 1
ATOM 2705 N N . VAL B 1 41 ? 5.625 18.656 4.68 1 96.88 41 VAL B N 1
ATOM 2706 C CA . VAL B 1 41 ? 6.621 19.562 4.137 1 96.88 41 VAL B CA 1
ATOM 2707 C C . VAL B 1 41 ? 8.008 19.203 4.668 1 96.88 41 VAL B C 1
ATOM 2709 O O . VAL B 1 41 ? 8.219 19.156 5.883 1 96.88 41 VAL B O 1
ATOM 2712 N N . TYR B 1 42 ? 8.883 18.922 3.816 1 97.25 42 TYR B N 1
ATOM 2713 C CA . TYR B 1 42 ? 10.266 18.609 4.176 1 97.25 42 TYR B CA 1
ATOM 2714 C C . TYR B 1 42 ? 11.211 19.703 3.707 1 97.25 42 TYR B C 1
ATOM 2716 O O . TYR B 1 42 ? 11.18 20.094 2.541 1 97.25 42 TYR B O 1
ATOM 2724 N N . ILE B 1 43 ? 12.109 20.188 4.586 1 96 43 ILE B N 1
ATOM 2725 C CA . ILE B 1 43 ? 13 21.297 4.312 1 96 43 ILE B CA 1
ATOM 2726 C C . ILE B 1 43 ? 14.391 20.781 3.973 1 96 43 ILE B C 1
ATOM 2728 O O . ILE B 1 43 ? 15.016 20.094 4.781 1 96 43 ILE B O 1
ATOM 2732 N N . TYR B 1 44 ? 14.828 21.156 2.77 1 96.31 44 TYR B N 1
ATOM 2733 C CA . TYR B 1 44 ? 16.156 20.75 2.34 1 96.31 44 TYR B CA 1
ATOM 2734 C C . TYR B 1 44 ? 17.188 21.812 2.707 1 96.31 44 TYR B C 1
ATOM 2736 O O . TYR B 1 44 ? 18.344 21.5 3.021 1 96.31 44 TYR B O 1
ATOM 2744 N N . ALA B 1 45 ? 16.75 23.094 2.531 1 95.5 45 ALA B N 1
ATOM 2745 C CA . ALA B 1 45 ? 17.641 24.234 2.746 1 95.5 45 ALA B CA 1
ATOM 2746 C C . ALA B 1 45 ? 16.844 25.5 3.061 1 95.5 45 ALA B C 1
ATOM 2748 O O . ALA B 1 45 ? 15.641 25.562 2.807 1 95.5 45 ALA B O 1
ATOM 2749 N N . GLY B 1 46 ? 17.609 26.453 3.666 1 94.5 46 GLY B N 1
ATOM 2750 C CA . GLY B 1 46 ? 17.031 27.75 3.92 1 94.5 46 GLY B CA 1
ATOM 2751 C C . GLY B 1 46 ? 16.531 27.922 5.344 1 94.5 46 GLY B C 1
ATOM 2752 O O . GLY B 1 46 ? 16.812 27.094 6.207 1 94.5 46 GLY B O 1
ATOM 2753 N N . SER B 1 47 ? 16 29.125 5.543 1 92.38 47 SER B N 1
ATOM 2754 C CA . SER B 1 47 ? 15.477 29.469 6.863 1 92.38 47 SER B CA 1
ATOM 2755 C C . SER B 1 47 ? 14.234 30.344 6.758 1 92.38 47 SER B C 1
ATOM 2757 O O . SER B 1 47 ? 13.953 30.906 5.699 1 92.38 47 SER B O 1
ATOM 2759 N N . GLY B 1 48 ? 13.5 30.344 7.848 1 90.62 48 GLY B N 1
ATOM 2760 C CA . GLY B 1 48 ? 12.281 31.141 7.918 1 90.62 48 GLY B CA 1
ATOM 2761 C C . GLY B 1 48 ? 11.391 30.75 9.078 1 90.62 48 GLY B C 1
ATOM 2762 O O . GLY B 1 48 ? 11.867 30.25 10.102 1 90.62 48 GLY B O 1
ATOM 2763 N N . THR B 1 49 ? 10.156 31.203 8.906 1 89.81 49 THR B N 1
ATOM 2764 C CA . THR B 1 49 ? 9.164 30.891 9.93 1 89.81 49 THR B CA 1
ATOM 2765 C C . THR B 1 49 ? 7.973 30.156 9.32 1 89.81 49 THR B C 1
ATOM 2767 O O . THR B 1 49 ? 7.566 30.438 8.195 1 89.81 49 THR B O 1
ATOM 2770 N N . PHE B 1 50 ? 7.57 29.172 10.031 1 91.75 50 PHE B N 1
ATOM 2771 C CA . PHE B 1 50 ? 6.375 28.422 9.648 1 91.75 50 PHE B CA 1
ATOM 2772 C C . PHE B 1 50 ? 5.293 28.547 10.711 1 91.75 50 PHE B C 1
ATOM 2774 O O . PHE B 1 50 ? 5.5 28.141 11.859 1 91.75 50 PHE B O 1
ATOM 2781 N N . PHE B 1 51 ? 4.184 29.219 10.312 1 91.81 51 PHE B N 1
ATOM 2782 C CA . PHE B 1 51 ? 3.025 29.297 11.195 1 91.81 51 PHE B CA 1
ATOM 2783 C C . PHE B 1 51 ? 2.076 28.125 10.953 1 91.81 51 PHE B C 1
ATOM 2785 O O . PHE B 1 51 ? 1.612 27.922 9.828 1 91.81 51 PHE B O 1
ATOM 2792 N N . ILE B 1 52 ? 1.872 27.328 11.984 1 93.38 52 ILE B N 1
ATOM 2793 C CA . ILE B 1 52 ? 0.944 26.203 11.883 1 93.38 52 ILE B CA 1
ATOM 2794 C C . ILE B 1 52 ? 0.002 26.203 13.086 1 93.38 52 ILE B C 1
ATOM 2796 O O . ILE B 1 52 ? 0.441 26.047 14.227 1 93.38 52 ILE B O 1
ATOM 2800 N N . ASP B 1 53 ? -1.261 26.328 12.719 1 92.5 53 ASP B N 1
ATOM 2801 C CA . ASP B 1 53 ? -2.324 26.297 13.719 1 92.5 53 ASP B CA 1
ATOM 2802 C C . ASP B 1 53 ? -2.162 27.438 14.719 1 92.5 53 ASP B C 1
ATOM 2804 O O . ASP B 1 53 ? -2.576 28.578 14.453 1 92.5 53 ASP B O 1
ATOM 2808 N N . GLN B 1 54 ? -1.406 27.344 15.797 1 90.88 54 GLN B N 1
ATOM 2809 C CA . GLN B 1 54 ? -1.237 28.406 16.797 1 90.88 54 GLN B CA 1
ATOM 2810 C C . GLN B 1 54 ? 0.231 28.562 17.172 1 90.88 54 GLN B C 1
ATOM 2812 O O . GLN B 1 54 ? 0.553 29.266 18.141 1 90.88 54 GLN B O 1
ATOM 2817 N N . THR B 1 55 ? 1.064 27.922 16.359 1 90.12 55 THR B N 1
ATOM 2818 C CA . THR B 1 55 ? 2.469 27.875 16.75 1 90.12 55 THR B CA 1
ATOM 2819 C C . THR B 1 55 ? 3.363 28.391 15.625 1 90.12 55 THR B C 1
ATOM 2821 O O . THR B 1 55 ? 3.113 28.109 14.445 1 90.12 55 THR B O 1
ATOM 2824 N N . LEU B 1 56 ? 4.371 29.141 16.047 1 90.25 56 LEU B N 1
ATOM 2825 C CA . LEU B 1 56 ? 5.41 29.578 15.117 1 90.25 56 LEU B CA 1
ATOM 2826 C C . LEU B 1 56 ? 6.668 28.734 15.266 1 90.25 56 LEU B C 1
ATOM 2828 O O . LEU B 1 56 ? 7.145 28.516 16.375 1 90.25 56 LEU B O 1
ATOM 2832 N N . TYR B 1 57 ? 7.152 28.234 14.109 1 91.38 57 TYR B N 1
ATOM 2833 C CA . TYR B 1 57 ? 8.344 27.391 14.086 1 91.38 57 TYR B CA 1
ATOM 2834 C C . TYR B 1 57 ? 9.469 28.062 13.297 1 91.38 57 TYR B C 1
ATOM 2836 O O . TYR B 1 57 ? 9.219 28.656 12.25 1 91.38 57 TYR B O 1
ATOM 2844 N N . ASP B 1 58 ? 10.633 27.938 13.906 1 90.88 58 ASP B N 1
ATOM 2845 C CA . ASP B 1 58 ? 11.797 28.203 13.062 1 90.88 58 ASP B CA 1
ATOM 2846 C C . ASP B 1 58 ? 12.016 27.078 12.062 1 90.88 58 ASP B C 1
ATOM 2848 O O . ASP B 1 58 ? 11.898 25.906 12.414 1 90.88 58 ASP B O 1
ATOM 2852 N N . VAL B 1 59 ? 12.305 27.484 10.852 1 92.25 59 VAL B N 1
ATOM 2853 C CA . VAL B 1 59 ? 12.523 26.516 9.781 1 92.25 59 VAL B CA 1
ATOM 2854 C C . VAL B 1 59 ? 14.023 26.297 9.578 1 92.25 59 VAL B C 1
ATOM 2856 O O . VAL B 1 59 ? 14.781 27.25 9.438 1 92.25 59 VAL B O 1
ATOM 2859 N N . LYS B 1 60 ? 14.484 25.062 9.633 1 92.06 60 LYS B N 1
ATOM 2860 C CA . LYS B 1 60 ? 15.875 24.688 9.367 1 92.06 60 LYS B CA 1
ATOM 2861 C C . LYS B 1 60 ? 15.945 23.422 8.508 1 92.06 60 LYS B C 1
ATOM 2863 O O . LYS B 1 60 ? 15 22.625 8.477 1 92.06 60 LYS B O 1
ATOM 2868 N N . PRO B 1 61 ? 17.109 23.25 7.824 1 93.38 61 PRO B N 1
ATOM 2869 C CA . PRO B 1 61 ? 17.266 22.016 7.051 1 93.38 61 PRO B CA 1
ATOM 2870 C C . PRO B 1 61 ? 17.094 20.75 7.902 1 93.38 61 PRO B C 1
ATOM 2872 O O . PRO B 1 61 ? 17.594 20.688 9.023 1 93.38 61 PRO B O 1
ATOM 2875 N N . GLY B 1 62 ? 16.312 19.797 7.379 1 93.69 62 GLY B N 1
ATOM 2876 C CA . GLY B 1 62 ? 16.062 18.562 8.102 1 93.69 62 GLY B CA 1
ATOM 2877 C C . GLY B 1 62 ? 14.734 18.562 8.836 1 93.69 62 GLY B C 1
ATOM 2878 O O . GLY B 1 62 ? 14.266 17.5 9.281 1 93.69 62 GLY B O 1
ATOM 2879 N N . ASP B 1 63 ? 14.094 19.734 8.883 1 94.38 63 ASP B N 1
ATOM 2880 C CA . ASP B 1 63 ? 12.773 19.797 9.5 1 94.38 63 ASP B CA 1
ATOM 2881 C C . ASP B 1 63 ? 11.711 19.172 8.602 1 94.38 63 ASP B C 1
ATOM 2883 O O . ASP B 1 63 ? 11.773 19.297 7.379 1 94.38 63 ASP B O 1
ATOM 2887 N N . LEU B 1 64 ? 10.844 18.422 9.234 1 97.06 64 LEU B N 1
ATOM 2888 C CA . LEU B 1 64 ? 9.656 17.906 8.57 1 97.06 64 LEU B CA 1
ATOM 2889 C C . LEU B 1 64 ? 8.391 18.344 9.312 1 97.06 64 LEU B C 1
ATOM 2891 O O . LEU B 1 64 ? 8.312 18.203 10.531 1 97.06 64 LEU B O 1
ATOM 2895 N N . PHE B 1 65 ? 7.453 18.922 8.617 1 96.19 65 PHE B N 1
ATOM 2896 C CA . PHE B 1 65 ? 6.215 19.391 9.227 1 96.19 65 PHE B CA 1
ATOM 2897 C C . PHE B 1 65 ? 5.035 18.547 8.766 1 96.19 65 PHE B C 1
ATOM 2899 O O . PHE B 1 65 ? 4.879 18.281 7.574 1 96.19 65 PHE B O 1
ATOM 2906 N N . LEU B 1 66 ? 4.301 18.094 9.711 1 97.31 66 LEU B N 1
ATOM 2907 C CA . LEU B 1 66 ? 3.061 17.375 9.477 1 97.31 66 LEU B CA 1
ATOM 2908 C C . LEU B 1 66 ? 1.852 18.266 9.695 1 97.31 66 LEU B C 1
ATOM 2910 O O . LEU B 1 66 ? 1.592 18.703 10.82 1 97.31 66 LEU B O 1
ATOM 2914 N N . ILE B 1 67 ? 1.055 18.531 8.641 1 96 67 ILE B N 1
ATOM 2915 C CA . ILE B 1 67 ? -0.085 19.438 8.711 1 96 67 ILE B CA 1
ATOM 2916 C C . ILE B 1 67 ? -1.373 18.672 8.414 1 96 67 ILE B C 1
ATOM 2918 O O . ILE B 1 67 ? -1.677 18.375 7.258 1 96 67 ILE B O 1
ATOM 2922 N N . PRO B 1 68 ? -2.15 18.375 9.477 1 95.56 68 PRO B N 1
ATOM 2923 C CA . PRO B 1 68 ? -3.439 17.719 9.242 1 95.56 68 PRO B CA 1
ATOM 2924 C C . PRO B 1 68 ? -4.391 18.562 8.398 1 95.56 68 PRO B C 1
ATOM 2926 O O . PRO B 1 68 ? -4.172 19.766 8.227 1 95.56 68 PRO B O 1
ATOM 2929 N N . GLY B 1 69 ? -5.352 17.891 7.848 1 91.94 69 GLY B N 1
ATOM 2930 C CA . GLY B 1 69 ? -6.391 18.641 7.164 1 91.94 69 GLY B CA 1
ATOM 2931 C C . GLY B 1 69 ? -7.051 19.688 8.039 1 91.94 69 GLY B C 1
ATOM 2932 O O . GLY B 1 69 ? -7.238 19.469 9.242 1 91.94 69 GLY B O 1
ATOM 2933 N N . ASP B 1 70 ? -7.32 20.828 7.395 1 91 70 ASP B N 1
ATOM 2934 C CA . ASP B 1 70 ? -8.055 21.922 8.031 1 91 70 ASP B CA 1
ATOM 2935 C C . ASP B 1 70 ? -7.215 22.594 9.109 1 91 70 ASP B C 1
ATOM 2937 O O . ASP B 1 70 ? -7.727 22.953 10.172 1 91 70 ASP B O 1
ATOM 2941 N N . THR B 1 71 ? -5.973 22.641 8.875 1 93 71 THR B N 1
ATOM 2942 C CA . THR B 1 71 ? -5.051 23.359 9.742 1 93 71 THR B CA 1
ATOM 2943 C C . THR B 1 71 ? -4.57 24.641 9.078 1 93 71 THR B C 1
ATOM 2945 O O . THR B 1 71 ? -4.051 24.609 7.957 1 93 71 THR B O 1
ATOM 2948 N N . ILE B 1 72 ? -4.785 25.766 9.727 1 92.06 72 ILE B N 1
ATOM 2949 C CA . ILE B 1 72 ? -4.305 27.047 9.203 1 92.06 72 ILE B CA 1
ATOM 2950 C C . ILE B 1 72 ? -2.777 27.078 9.258 1 92.06 72 ILE B C 1
ATOM 2952 O O . ILE B 1 72 ? -2.18 26.734 10.281 1 92.06 72 ILE B O 1
ATOM 2956 N N . HIS B 1 73 ? -2.148 27.438 8.117 1 92.62 73 HIS B N 1
ATOM 2957 C CA . HIS B 1 73 ? -0.691 27.484 8.109 1 92.62 73 HIS B CA 1
ATOM 2958 C C . HIS B 1 73 ? -0.176 28.438 7.043 1 92.62 73 HIS B C 1
ATOM 2960 O O . HIS B 1 73 ? -0.903 28.781 6.105 1 92.62 73 HIS B O 1
ATOM 2966 N N . ARG B 1 74 ? 1.035 28.875 7.281 1 90.19 74 ARG B N 1
ATOM 2967 C CA . ARG B 1 74 ? 1.702 29.812 6.387 1 90.19 74 ARG B CA 1
ATOM 2968 C C . ARG B 1 74 ? 3.217 29.75 6.555 1 90.19 74 ARG B C 1
ATOM 2970 O O . ARG B 1 74 ? 3.721 29.688 7.68 1 90.19 74 ARG B O 1
ATOM 2977 N N . THR B 1 75 ? 3.816 29.75 5.449 1 87.56 75 THR B N 1
ATOM 2978 C CA . THR B 1 75 ? 5.273 29.812 5.484 1 87.56 75 THR B CA 1
ATOM 2979 C C . THR B 1 75 ? 5.766 31.219 5.176 1 87.56 75 THR B C 1
ATOM 2981 O O . THR B 1 75 ? 5.238 31.891 4.285 1 87.56 75 THR B O 1
ATOM 2984 N N . LEU B 1 76 ? 6.699 31.656 5.93 1 86.19 76 LEU B N 1
ATOM 2985 C CA . LEU B 1 76 ? 7.387 32.938 5.727 1 86.19 76 LEU B CA 1
ATOM 2986 C C . LEU B 1 76 ? 8.883 32.719 5.555 1 86.19 76 LEU B C 1
ATOM 2988 O O . LEU B 1 76 ? 9.641 32.812 6.523 1 86.19 76 LEU B O 1
ATOM 2992 N N . PRO B 1 77 ? 9.312 32.5 4.316 1 87.38 77 PRO B N 1
ATOM 2993 C CA . PRO B 1 77 ? 10.742 32.281 4.086 1 87.38 77 PRO B CA 1
ATOM 2994 C C . PRO B 1 77 ? 11.57 33.531 4.375 1 87.38 77 PRO B C 1
ATOM 2996 O O . PRO B 1 77 ? 11.086 34.656 4.191 1 87.38 77 PRO B O 1
ATOM 2999 N N . ASP B 1 78 ? 12.719 33.344 4.805 1 86.94 78 ASP B N 1
ATOM 3000 C CA . ASP B 1 78 ? 13.656 34.469 4.941 1 86.94 78 ASP B CA 1
ATOM 3001 C C . ASP B 1 78 ? 14.07 35 3.572 1 86.94 78 ASP B C 1
ATOM 3003 O O . ASP B 1 78 ? 14.398 34.219 2.668 1 86.94 78 ASP B O 1
ATOM 3007 N N . ALA B 1 79 ? 14.062 36.25 3.4 1 83.69 79 ALA B N 1
ATOM 3008 C CA . ALA B 1 79 ? 14.344 36.875 2.115 1 83.69 79 ALA B CA 1
ATOM 3009 C C . ALA B 1 79 ? 15.781 36.625 1.677 1 83.69 79 ALA B C 1
ATOM 3011 O O . ALA B 1 79 ? 16.062 36.531 0.48 1 83.69 79 ALA B O 1
ATOM 3012 N N . THR B 1 80 ? 16.672 36.5 2.523 1 89.19 80 THR B N 1
ATOM 3013 C CA . THR B 1 80 ? 18.094 36.406 2.207 1 89.19 80 THR B CA 1
ATOM 3014 C C . THR B 1 80 ? 18.516 34.938 2.154 1 89.19 80 THR B C 1
ATOM 3016 O O . THR B 1 80 ? 19.625 34.625 1.703 1 89.19 80 THR B O 1
ATOM 3019 N N . ASP B 1 81 ? 17.672 34.062 2.6 1 91.44 81 ASP B N 1
ATOM 3020 C CA . ASP B 1 81 ? 17.969 32.656 2.656 1 91.44 81 ASP B CA 1
ATOM 3021 C C . ASP B 1 81 ? 16.75 31.812 2.238 1 91.44 81 ASP B C 1
ATOM 3023 O O . ASP B 1 81 ? 16.094 31.188 3.076 1 91.44 81 ASP B O 1
ATOM 3027 N N . PRO B 1 82 ? 16.562 31.719 0.99 1 91.31 82 PRO B N 1
ATOM 3028 C CA . PRO B 1 82 ? 15.352 31.094 0.468 1 91.31 82 PRO B CA 1
ATOM 3029 C C . PRO B 1 82 ? 15.203 29.641 0.909 1 91.31 82 PRO B C 1
ATOM 3031 O O . PRO B 1 82 ? 16.203 28.922 1.026 1 91.31 82 PRO B O 1
ATOM 3034 N N . VAL B 1 83 ? 13.992 29.25 1.104 1 93.62 83 VAL B N 1
ATOM 3035 C CA . VAL B 1 83 ? 13.672 27.891 1.559 1 93.62 83 VAL B CA 1
ATOM 3036 C C . VAL B 1 83 ? 13.461 26.984 0.354 1 93.62 83 VAL B C 1
ATOM 3038 O O . VAL B 1 83 ? 12.742 27.328 -0.583 1 93.62 83 VAL B O 1
ATOM 3041 N N . ILE B 1 84 ? 14.188 25.844 0.334 1 95.94 84 ILE B N 1
ATOM 3042 C CA . ILE B 1 84 ? 13.938 24.766 -0.62 1 95.94 84 ILE B CA 1
ATOM 3043 C C . ILE B 1 84 ? 13.227 23.609 0.08 1 95.94 84 ILE B C 1
ATOM 3045 O O . ILE B 1 84 ? 13.75 23.047 1.039 1 95.94 84 ILE B O 1
ATOM 3049 N N . ALA B 1 85 ? 12.047 23.344 -0.413 1 96.56 85 ALA B N 1
ATOM 3050 C CA . ALA B 1 85 ? 11.242 22.344 0.291 1 96.56 85 ALA B CA 1
ATOM 3051 C C . ALA B 1 85 ? 10.453 21.484 -0.69 1 96.56 85 ALA B C 1
ATOM 3053 O O . ALA B 1 85 ? 10.227 21.891 -1.835 1 96.56 85 ALA B O 1
ATOM 3054 N N . THR B 1 86 ? 10.188 20.266 -0.308 1 97.12 86 THR B N 1
ATOM 3055 C CA . THR B 1 86 ? 9.172 19.438 -0.95 1 97.12 86 THR B CA 1
ATOM 3056 C C . THR B 1 86 ? 7.891 19.422 -0.122 1 97.12 86 THR B C 1
ATOM 3058 O O . THR B 1 86 ? 7.934 19.25 1.099 1 97.12 86 THR B O 1
ATOM 3061 N N . ALA B 1 87 ? 6.742 19.688 -0.715 1 96 87 ALA B N 1
ATOM 3062 C CA . ALA B 1 87 ? 5.43 19.578 -0.084 1 96 87 ALA B CA 1
ATOM 3063 C C . ALA B 1 87 ? 4.598 18.484 -0.738 1 96 87 ALA B C 1
ATOM 3065 O O . ALA B 1 87 ? 4.426 18.469 -1.959 1 96 87 ALA B O 1
ATOM 3066 N N . LEU B 1 88 ? 4.172 17.516 0.052 1 96.5 88 LEU B N 1
ATOM 3067 C CA . LEU B 1 88 ? 3.244 16.484 -0.386 1 96.5 88 LEU B CA 1
ATOM 3068 C C . LEU B 1 88 ? 1.832 16.766 0.112 1 96.5 88 LEU B C 1
ATOM 3070 O O . LEU B 1 88 ? 1.636 17.078 1.288 1 96.5 88 LEU B O 1
ATOM 3074 N N . TYR B 1 89 ? 0.854 16.688 -0.768 1 95 89 TYR B N 1
ATOM 3075 C CA . TYR B 1 89 ? -0.562 16.797 -0.439 1 95 89 TYR B CA 1
ATOM 3076 C C . TYR B 1 89 ? -1.314 15.523 -0.775 1 95 89 TYR B C 1
ATOM 3078 O O . TYR B 1 89 ? -1.13 14.953 -1.852 1 95 89 TYR B O 1
ATOM 3086 N N . PHE B 1 90 ? -2.104 15.047 0.153 1 94.19 90 PHE B N 1
ATOM 3087 C CA . PHE B 1 90 ? -2.846 13.828 -0.158 1 94.19 90 PHE B CA 1
ATOM 3088 C C . PHE B 1 90 ? -4.152 13.773 0.625 1 94.19 90 PHE B C 1
ATOM 3090 O O . PHE B 1 90 ? -4.242 14.32 1.725 1 94.19 90 PHE B O 1
ATOM 3097 N N . SER B 1 91 ? -5.074 13.117 0.066 1 92.12 91 SER B N 1
ATOM 3098 C CA . SER B 1 91 ? -6.355 12.852 0.713 1 92.12 91 SER B CA 1
ATOM 3099 C C . SER B 1 91 ? -6.281 11.617 1.6 1 92.12 91 SER B C 1
ATOM 3101 O O . SER B 1 91 ? -5.523 10.688 1.315 1 92.12 91 SER B O 1
ATOM 3103 N N . SER B 1 92 ? -7.117 11.633 2.617 1 89.94 92 SER B N 1
ATOM 3104 C CA . SER B 1 92 ? -7.211 10.469 3.486 1 89.94 92 SER B CA 1
ATOM 3105 C C . SER B 1 92 ? -7.707 9.242 2.719 1 89.94 92 SER B C 1
ATOM 3107 O O . SER B 1 92 ? -7.531 8.109 3.166 1 89.94 92 SER B O 1
ATOM 3109 N N . LEU B 1 93 ? -8.273 9.422 1.565 1 87.12 93 LEU B N 1
ATOM 3110 C CA . LEU B 1 93 ? -8.805 8.336 0.755 1 87.12 93 LEU B CA 1
ATOM 3111 C C . LEU B 1 93 ? -7.676 7.488 0.17 1 87.12 93 LEU B C 1
ATOM 3113 O O . LEU B 1 93 ? -7.91 6.367 -0.283 1 87.12 93 LEU B O 1
ATOM 3117 N N . LEU B 1 94 ? -6.473 7.988 0.149 1 91.12 94 LEU B N 1
ATOM 3118 C CA . LEU B 1 94 ? -5.328 7.227 -0.344 1 91.12 94 LEU B CA 1
ATOM 3119 C C . LEU B 1 94 ? -4.785 6.301 0.739 1 91.12 94 LEU B C 1
ATOM 3121 O O . LEU B 1 94 ? -3.891 5.492 0.478 1 91.12 94 LEU B O 1
ATOM 3125 N N . ILE B 1 95 ? -5.32 6.441 1.93 1 92.38 95 ILE B N 1
ATOM 3126 C CA . ILE B 1 95 ? -4.887 5.645 3.072 1 92.38 95 ILE B CA 1
ATOM 3127 C C . ILE B 1 95 ? -5.887 4.52 3.328 1 92.38 95 ILE B C 1
ATOM 3129 O O . ILE B 1 95 ? -7.059 4.777 3.613 1 92.38 95 ILE B O 1
ATOM 3133 N N . PRO B 1 96 ? -5.398 3.311 3.236 1 86.5 96 PRO B N 1
ATOM 3134 C CA . PRO B 1 96 ? -6.34 2.217 3.492 1 86.5 96 PRO B CA 1
ATOM 3135 C C . PRO B 1 96 ? -6.77 2.141 4.953 1 86.5 96 PRO B C 1
ATOM 3137 O O . PRO B 1 96 ? -5.992 2.48 5.852 1 86.5 96 PRO B O 1
ATOM 3140 N N . PRO B 1 97 ? -7.988 1.695 5.125 1 83.38 97 PRO B N 1
ATOM 3141 C CA . PRO B 1 97 ? -8.398 1.46 6.508 1 83.38 97 PRO B CA 1
ATOM 3142 C C . PRO B 1 97 ? -7.602 0.346 7.18 1 83.38 97 PRO B C 1
ATOM 3144 O O . PRO B 1 97 ? -7.066 -0.533 6.5 1 83.38 97 PRO B O 1
ATOM 3147 N N . ASN B 1 98 ? -7.508 0.527 8.445 1 86.25 98 ASN B N 1
ATOM 3148 C CA . ASN B 1 98 ? -6.875 -0.557 9.195 1 86.25 98 ASN B CA 1
ATOM 3149 C C . ASN B 1 98 ? -7.789 -1.773 9.297 1 86.25 98 ASN B C 1
ATOM 3151 O O . ASN B 1 98 ? -8.828 -1.718 9.953 1 86.25 98 ASN B O 1
ATOM 3155 N N . VAL B 1 99 ? -7.387 -2.816 8.742 1 82.94 99 VAL B N 1
ATOM 3156 C CA . VAL B 1 99 ? -8.234 -4.004 8.742 1 82.94 99 VAL B CA 1
ATOM 3157 C C . VAL B 1 99 ? -7.652 -5.055 9.68 1 82.94 99 VAL B C 1
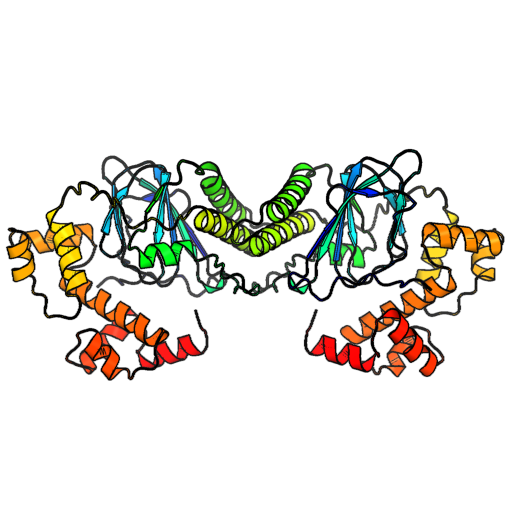ATOM 3159 O O . VAL B 1 99 ? -8.227 -6.133 9.852 1 82.94 99 VAL B O 1
ATOM 3162 N N . TYR B 1 100 ? -6.598 -4.695 10.367 1 87.44 100 TYR B N 1
ATOM 3163 C CA . TYR B 1 100 ? -5.91 -5.707 11.164 1 87.44 100 TYR B CA 1
ATOM 3164 C C . TYR B 1 100 ? -6.25 -5.562 12.641 1 87.44 100 TYR B C 1
ATOM 3166 O O . TYR B 1 100 ? -5.902 -6.426 13.453 1 87.44 100 TYR B O 1
ATOM 3174 N N . GLY B 1 101 ? -6.855 -4.531 13.047 1 86.19 101 GLY B N 1
ATOM 3175 C CA . GLY B 1 101 ? -7.301 -4.344 14.422 1 86.19 101 GLY B CA 1
ATOM 3176 C C . GLY B 1 101 ? -6.16 -4.129 15.391 1 86.19 101 GLY B C 1
ATOM 3177 O O . GLY B 1 101 ? -6.301 -4.387 16.594 1 86.19 101 GLY B O 1
ATOM 3178 N N . ASP B 1 102 ? -5.039 -3.705 14.938 1 89.44 102 ASP B N 1
ATOM 3179 C CA . ASP B 1 102 ? -3.873 -3.557 15.805 1 89.44 102 ASP B CA 1
ATOM 3180 C C . ASP B 1 102 ? -3.73 -2.117 16.297 1 89.44 102 ASP B C 1
ATOM 3182 O O . ASP B 1 102 ? -2.734 -1.767 16.922 1 89.44 102 ASP B O 1
ATOM 3186 N N . GLY B 1 103 ? -4.633 -1.245 15.938 1 91.19 103 GLY B N 1
ATOM 3187 C CA . GLY B 1 103 ? -4.652 0.125 16.422 1 91.19 103 GLY B CA 1
ATOM 3188 C C . GLY B 1 103 ? -3.738 1.048 15.641 1 91.19 103 GLY B C 1
ATOM 3189 O O . GLY B 1 103 ? -3.699 2.254 15.891 1 91.19 103 GLY B O 1
ATOM 3190 N N . PHE B 1 104 ? -2.994 0.458 14.68 1 93.56 104 PHE B N 1
ATOM 3191 C CA . PHE B 1 104 ? -2.07 1.267 13.891 1 93.56 104 PHE B CA 1
ATOM 3192 C C . PHE B 1 104 ? -2.814 2.035 12.805 1 93.56 104 PHE B C 1
ATOM 3194 O O . PHE B 1 104 ? -3.734 1.503 12.18 1 93.56 104 PHE B O 1
ATOM 3201 N N . SER B 1 105 ? -2.387 3.268 12.562 1 94.19 105 SER B N 1
ATOM 3202 C CA . SER B 1 105 ? -2.828 4.059 11.422 1 94.19 105 SER B CA 1
ATOM 3203 C C . SER B 1 105 ? -1.654 4.766 10.75 1 94.19 105 SER B C 1
ATOM 3205 O O . SER B 1 105 ? -0.758 5.27 11.43 1 94.19 105 SER B O 1
ATOM 3207 N N . PHE B 1 106 ? -1.727 4.805 9.461 1 96.12 106 PHE B N 1
ATOM 3208 C CA . PHE B 1 106 ? -0.719 5.559 8.727 1 96.12 106 PHE B CA 1
ATOM 3209 C C . PHE B 1 106 ? -0.773 7.035 9.094 1 96.12 106 PHE B C 1
ATOM 3211 O O . PHE B 1 106 ? 0.178 7.781 8.844 1 96.12 106 PHE B O 1
ATOM 3218 N N . LEU B 1 107 ? -1.897 7.461 9.672 1 95.88 107 LEU B N 1
ATOM 3219 C CA . LEU B 1 107 ? -2.088 8.875 9.977 1 95.88 107 LEU B CA 1
ATOM 3220 C C . LEU B 1 107 ? -1.808 9.156 11.445 1 95.88 107 LEU B C 1
ATOM 3222 O O . LEU B 1 107 ? -2.107 10.242 11.945 1 95.88 107 LEU B O 1
ATOM 3226 N N . ASP B 1 108 ? -1.189 8.172 12.141 1 95 108 ASP B N 1
ATOM 3227 C CA . ASP B 1 108 ? -0.946 8.297 13.57 1 95 108 ASP B CA 1
ATOM 3228 C C . ASP B 1 108 ? -0.069 9.508 13.875 1 95 108 ASP B C 1
ATOM 3230 O O . ASP B 1 108 ? -0.301 10.219 14.859 1 95 108 ASP B O 1
ATOM 3234 N N . ALA B 1 109 ? 0.907 9.719 13.078 1 95.62 109 ALA B N 1
ATOM 3235 C CA . ALA B 1 109 ? 1.799 10.852 13.312 1 95.62 109 ALA B CA 1
ATOM 3236 C C . ALA B 1 109 ? 1.043 12.172 13.227 1 95.62 109 ALA B C 1
ATOM 3238 O O . ALA B 1 109 ? 1.301 13.094 14.008 1 95.62 109 ALA B O 1
ATOM 3239 N N . PHE B 1 110 ? 0.119 12.281 12.273 1 96.5 110 PHE B N 1
ATOM 3240 C CA . PHE B 1 110 ? -0.699 13.477 12.133 1 96.5 110 PHE B CA 1
ATOM 3241 C C . PHE B 1 110 ? -1.613 13.656 13.336 1 96.5 110 PHE B C 1
ATOM 3243 O O . PHE B 1 110 ? -1.764 14.766 13.852 1 96.5 110 PHE B O 1
ATOM 3250 N N . GLU B 1 111 ? -2.193 12.562 13.781 1 93.44 111 GLU B N 1
ATOM 3251 C CA . GLU B 1 111 ? -3.076 12.617 14.938 1 93.44 111 GLU B CA 1
ATOM 3252 C C . GLU B 1 111 ? -2.316 13.039 16.188 1 93.44 111 GLU B C 1
ATOM 3254 O O . GLU B 1 111 ? -2.82 13.836 17 1 93.44 111 GLU B O 1
ATOM 3259 N N . HIS B 1 112 ? -1.189 12.484 16.297 1 93.38 112 HIS B N 1
ATOM 3260 C CA . HIS B 1 112 ? -0.348 12.875 17.438 1 93.38 112 HIS B CA 1
ATOM 3261 C C . HIS B 1 112 ? -0.019 14.359 17.391 1 93.38 112 HIS B C 1
ATOM 3263 O O . HIS B 1 112 ? -0.097 15.047 18.406 1 93.38 112 HIS B O 1
ATOM 3269 N N . SER B 1 113 ? 0.354 14.844 16.219 1 93.31 113 SER B N 1
ATOM 3270 C CA . SER B 1 113 ? 0.663 16.266 16.047 1 93.31 113 SER B CA 1
ATOM 3271 C C . SER B 1 113 ? -0.53 17.141 16.422 1 93.31 113 SER B C 1
ATOM 3273 O O . SER B 1 113 ? -0.377 18.141 17.125 1 93.31 113 SER B O 1
ATOM 3275 N N . LYS B 1 114 ? -1.648 16.75 16.016 1 91.62 114 LYS B N 1
ATOM 3276 C CA . LYS B 1 114 ? -2.869 17.5 16.312 1 91.62 114 LYS B CA 1
ATOM 3277 C C . LYS B 1 114 ? -3.146 17.516 17.812 1 91.62 114 LYS B C 1
ATOM 3279 O O . LYS B 1 114 ? -3.461 18.562 18.375 1 91.62 114 LYS B O 1
ATOM 3284 N N . GLN B 1 115 ? -2.963 16.406 18.406 1 90.12 115 GLN B N 1
ATOM 3285 C CA . GLN B 1 115 ? -3.25 16.266 19.828 1 90.12 115 GLN B CA 1
ATOM 3286 C C . GLN B 1 115 ? -2.256 17.062 20.672 1 90.12 115 GLN B C 1
ATOM 3288 O O . GLN B 1 115 ? -2.633 17.688 21.672 1 90.12 115 GLN B O 1
ATOM 3293 N N . THR B 1 116 ? -1.042 17.047 20.266 1 90.12 116 THR B N 1
ATOM 3294 C CA . THR B 1 116 ? 0.007 17.672 21.062 1 90.12 116 THR B CA 1
ATOM 3295 C C . THR B 1 116 ? 0.274 19.094 20.609 1 90.12 116 THR B C 1
ATOM 3297 O O . THR B 1 116 ? 1.008 19.844 21.25 1 90.12 116 THR B O 1
ATOM 3300 N N . LYS B 1 117 ? -0.284 19.5 19.469 1 90.31 117 LYS B N 1
ATOM 3301 C CA . LYS B 1 117 ? -0.059 20.797 18.828 1 90.31 117 LYS B CA 1
ATOM 3302 C C . LYS B 1 117 ? 1.415 21 18.5 1 90.31 117 LYS B C 1
ATOM 3304 O O . LYS B 1 117 ? 1.954 22.094 18.656 1 90.31 117 LYS B O 1
ATOM 3309 N N . GLN B 1 118 ? 2.062 19.859 18.203 1 91.44 118 GLN B N 1
ATOM 3310 C CA . GLN B 1 118 ? 3.438 19.844 17.719 1 91.44 118 GLN B CA 1
ATOM 3311 C C . GLN B 1 118 ? 3.518 19.281 16.312 1 91.44 118 GLN B C 1
ATOM 3313 O O . GLN B 1 118 ? 3.309 18.078 16.109 1 91.44 118 GLN B O 1
ATOM 3318 N N . TYR B 1 119 ? 3.92 20.125 15.453 1 95.31 119 TYR B N 1
ATOM 3319 C CA . TYR B 1 119 ? 3.781 19.75 14.047 1 95.31 119 TYR B CA 1
ATOM 3320 C C . TYR B 1 119 ? 5.145 19.562 13.398 1 95.31 119 TYR B C 1
ATOM 3322 O O . TYR B 1 119 ? 5.234 19.172 12.227 1 95.31 119 TYR B O 1
ATOM 3330 N N . GLN B 1 120 ? 6.191 19.828 14.102 1 94.5 120 GLN B N 1
ATOM 3331 C CA . GLN B 1 120 ? 7.555 19.734 13.594 1 94.5 120 GLN B CA 1
ATOM 3332 C C . GLN B 1 120 ? 8.227 18.453 14.062 1 94.5 120 GLN B C 1
ATOM 3334 O O . GLN B 1 120 ? 8.18 18.109 15.25 1 94.5 120 GLN B O 1
ATOM 3339 N N . LEU B 1 121 ? 8.781 17.75 13.133 1 92.38 121 LEU B N 1
ATOM 3340 C CA . LEU B 1 121 ? 9.578 16.562 13.438 1 92.38 121 LEU B CA 1
ATOM 3341 C C . LEU B 1 121 ? 11.039 16.781 13.047 1 92.38 121 LEU B C 1
ATOM 3343 O O . LEU B 1 121 ? 11.32 17.359 11.992 1 92.38 121 LEU B O 1
ATOM 3347 N N . ASP B 1 122 ? 11.867 16.375 13.891 1 87.31 122 ASP B N 1
ATOM 3348 C CA . ASP B 1 122 ? 13.281 16.328 13.555 1 87.31 122 ASP B CA 1
ATOM 3349 C C . ASP B 1 122 ? 13.648 15 12.891 1 87.31 122 ASP B C 1
ATOM 3351 O O . ASP B 1 122 ? 13.586 13.945 13.531 1 87.31 122 ASP B O 1
ATOM 3355 N N . THR B 1 123 ? 14.078 15.055 11.641 1 91.19 123 THR B N 1
ATOM 3356 C CA . THR B 1 123 ? 14.297 13.82 10.891 1 91.19 123 THR B CA 1
ATOM 3357 C C . THR B 1 123 ? 15.789 13.562 10.703 1 91.19 123 THR B C 1
ATOM 3359 O O . THR B 1 123 ? 16.188 12.734 9.875 1 91.19 123 THR B O 1
ATOM 3362 N N . ARG B 1 124 ? 16.672 14.188 11.43 1 86.75 124 ARG B N 1
ATOM 3363 C CA . ARG B 1 124 ? 18.109 14.102 11.227 1 86.75 124 ARG B CA 1
ATOM 3364 C C . ARG B 1 124 ? 18.594 12.656 11.305 1 86.75 124 ARG B C 1
ATOM 3366 O O . ARG B 1 124 ? 19.438 12.234 10.516 1 86.75 124 ARG B O 1
ATOM 3373 N N . THR B 1 125 ? 17.969 11.805 12.164 1 90.12 125 THR B N 1
ATOM 3374 C CA . THR B 1 125 ? 18.422 10.438 12.367 1 90.12 125 THR B CA 1
ATOM 3375 C C . THR B 1 125 ? 17.891 9.523 11.266 1 90.12 125 THR B C 1
ATOM 3377 O O . THR B 1 125 ? 18.391 8.406 11.094 1 90.12 125 THR B O 1
ATOM 3380 N N . TYR B 1 126 ? 17 9.984 10.484 1 92.75 126 TYR B N 1
ATOM 3381 C CA . TYR B 1 126 ? 16.438 9.156 9.414 1 92.75 126 TYR B CA 1
ATOM 3382 C C . TYR B 1 126 ? 16.141 9.992 8.18 1 92.75 126 TYR B C 1
ATOM 3384 O O . TYR B 1 126 ? 15.172 9.734 7.461 1 92.75 126 TYR B O 1
ATOM 3392 N N . ARG B 1 127 ? 16.938 10.977 7.957 1 94.19 127 ARG B N 1
ATOM 3393 C CA . ARG B 1 127 ? 16.828 11.922 6.852 1 94.19 127 ARG B CA 1
ATOM 3394 C C . ARG B 1 127 ? 16.891 11.203 5.508 1 94.19 127 ARG B C 1
ATOM 3396 O O . ARG B 1 127 ? 16.109 11.516 4.602 1 94.19 127 ARG B O 1
ATOM 3403 N N . GLU B 1 128 ? 17.781 10.312 5.398 1 94.44 128 GLU B N 1
ATOM 3404 C CA . GLU B 1 128 ? 17.969 9.602 4.137 1 94.44 128 GLU B CA 1
ATOM 3405 C C . GLU B 1 128 ? 16.703 8.859 3.723 1 94.44 128 GLU B C 1
ATOM 3407 O O . GLU B 1 128 ? 16.328 8.875 2.549 1 94.44 128 GLU B O 1
ATOM 3412 N N . MET B 1 129 ? 16.125 8.227 4.695 1 93.88 129 MET B N 1
ATOM 3413 C CA . MET B 1 129 ? 14.891 7.492 4.418 1 93.88 129 MET B CA 1
ATOM 3414 C C . MET B 1 129 ? 13.797 8.43 3.918 1 93.88 129 MET B C 1
ATOM 3416 O O . MET B 1 129 ? 13.109 8.117 2.943 1 93.88 129 MET B O 1
ATOM 3420 N N . VAL B 1 130 ? 13.641 9.547 4.543 1 96.88 130 VAL B N 1
ATOM 3421 C CA . VAL B 1 130 ? 12.625 10.531 4.168 1 96.88 130 VAL B CA 1
ATOM 3422 C C . VAL B 1 130 ? 12.891 11.016 2.742 1 96.88 130 VAL B C 1
ATOM 3424 O O . VAL B 1 130 ? 11.992 10.977 1.895 1 96.88 130 VAL B O 1
ATOM 3427 N N . GLU B 1 131 ? 14.086 11.375 2.449 1 97.06 131 GLU B N 1
ATOM 3428 C CA . GLU B 1 131 ? 14.438 11.938 1.146 1 97.06 131 GLU B CA 1
ATOM 3429 C C . GLU B 1 131 ? 14.297 10.891 0.043 1 97.06 131 GLU B C 1
ATOM 3431 O O . GLU B 1 131 ? 13.875 11.203 -1.071 1 97.06 131 GLU B O 1
ATOM 3436 N N . GLN B 1 132 ? 14.633 9.695 0.395 1 96.19 132 GLN B N 1
ATOM 3437 C CA . GLN B 1 132 ? 14.523 8.625 -0.585 1 96.19 132 GLN B CA 1
ATOM 3438 C C . GLN B 1 132 ? 13.07 8.422 -1.013 1 96.19 132 GLN B C 1
ATOM 3440 O O . GLN B 1 132 ? 12.789 8.219 -2.195 1 96.19 132 GLN B O 1
ATOM 3445 N N . HIS B 1 133 ? 12.18 8.422 -0.066 1 96.94 133 HIS B N 1
ATOM 3446 C CA . HIS B 1 133 ? 10.766 8.258 -0.409 1 96.94 133 HIS B CA 1
ATOM 3447 C C . HIS B 1 133 ? 10.258 9.438 -1.23 1 96.94 133 HIS B C 1
ATOM 3449 O O . HIS B 1 133 ? 9.484 9.25 -2.174 1 96.94 133 HIS B O 1
ATOM 3455 N N . MET B 1 134 ? 10.68 10.648 -0.907 1 97.25 134 MET B N 1
ATOM 3456 C CA . MET B 1 134 ? 10.305 11.82 -1.692 1 97.25 134 MET B CA 1
ATOM 3457 C C . MET B 1 134 ? 10.828 11.711 -3.119 1 97.25 134 MET B C 1
ATOM 3459 O O . MET B 1 134 ? 10.109 12 -4.074 1 97.25 134 MET B O 1
ATOM 3463 N N . ASP B 1 135 ? 12.047 11.273 -3.205 1 97.75 135 ASP B N 1
ATOM 3464 C CA . ASP B 1 135 ? 12.664 11.102 -4.516 1 97.75 135 ASP B CA 1
ATOM 3465 C C . ASP B 1 135 ? 11.906 10.062 -5.344 1 97.75 135 ASP B C 1
ATOM 3467 O O . ASP B 1 135 ? 11.664 10.266 -6.531 1 97.75 135 ASP B O 1
ATOM 3471 N N . ARG B 1 136 ? 11.602 9.016 -4.711 1 97.06 136 ARG B N 1
ATOM 3472 C CA . ARG B 1 136 ? 10.891 7.934 -5.395 1 97.06 136 ARG B CA 1
ATOM 3473 C C . ARG B 1 136 ? 9.547 8.414 -5.926 1 97.06 136 ARG B C 1
ATOM 3475 O O . ARG B 1 136 ? 9.172 8.094 -7.055 1 97.06 136 ARG B O 1
ATOM 3482 N N . ILE B 1 137 ? 8.82 9.109 -5.105 1 98 137 ILE B N 1
ATOM 3483 C CA . ILE B 1 137 ? 7.523 9.648 -5.512 1 98 137 ILE B CA 1
ATOM 3484 C C . ILE B 1 137 ? 7.699 10.547 -6.734 1 98 137 ILE B C 1
ATOM 3486 O O . ILE B 1 137 ? 6.973 10.414 -7.719 1 98 137 ILE B O 1
ATOM 3490 N N . HIS B 1 138 ? 8.68 11.375 -6.66 1 97.81 138 HIS B N 1
ATOM 3491 C CA . HIS B 1 138 ? 8.938 12.289 -7.77 1 97.81 138 HIS B CA 1
ATOM 3492 C C . HIS B 1 138 ? 9.32 11.531 -9.031 1 97.81 138 HIS B C 1
ATOM 3494 O O . HIS B 1 138 ? 8.844 11.844 -10.125 1 97.81 138 HIS B O 1
ATOM 3500 N N . GLU B 1 139 ? 10.148 10.547 -8.883 1 97.5 139 GLU B N 1
ATOM 3501 C CA . GLU B 1 139 ? 10.578 9.727 -10.008 1 97.5 139 GLU B CA 1
ATOM 3502 C C . GLU B 1 139 ? 9.391 9.047 -10.68 1 97.5 139 GLU B C 1
ATOM 3504 O O . GLU B 1 139 ? 9.305 9.008 -11.914 1 97.5 139 GLU B O 1
ATOM 3509 N N . GLU B 1 140 ? 8.531 8.477 -9.883 1 97.12 140 GLU B N 1
ATOM 3510 C CA . GLU B 1 140 ? 7.352 7.816 -10.422 1 97.12 140 GLU B CA 1
ATOM 3511 C C . GLU B 1 140 ? 6.473 8.797 -11.195 1 97.12 140 GLU B C 1
ATOM 3513 O O . GLU B 1 140 ? 5.902 8.445 -12.227 1 97.12 140 GLU B O 1
ATOM 3518 N N . LEU B 1 141 ? 6.324 9.969 -10.656 1 94.62 141 LEU B N 1
ATOM 3519 C CA . LEU B 1 141 ? 5.512 10.992 -11.312 1 94.62 141 LEU B CA 1
ATOM 3520 C C . LEU B 1 141 ? 6.109 11.375 -12.664 1 94.62 141 LEU B C 1
ATOM 3522 O O . LEU B 1 141 ? 5.379 11.609 -13.625 1 94.62 141 LEU B O 1
ATOM 3526 N N . CYS B 1 142 ? 7.418 11.422 -12.758 1 96 142 CYS B N 1
ATOM 3527 C CA . CYS B 1 142 ? 8.109 11.859 -13.969 1 96 142 CYS B CA 1
ATOM 3528 C C . CYS B 1 142 ? 8.109 10.75 -15.023 1 96 142 CYS B C 1
ATOM 3530 O O . CYS B 1 142 ? 7.852 11.008 -16.203 1 96 142 CYS B O 1
ATOM 3532 N N . GLU B 1 143 ? 8.359 9.57 -14.609 1 95.62 143 GLU B N 1
ATOM 3533 C CA . GLU B 1 143 ? 8.578 8.477 -15.547 1 95.62 143 GLU B CA 1
ATOM 3534 C C . GLU B 1 143 ? 7.25 7.871 -16 1 95.62 143 GLU B C 1
ATOM 3536 O O . GLU B 1 143 ? 7.16 7.312 -17.094 1 95.62 143 GLU B O 1
ATOM 3541 N N . LYS B 1 144 ? 6.25 7.902 -15.086 1 94.56 144 LYS B N 1
ATOM 3542 C CA . LYS B 1 144 ? 4.914 7.391 -15.367 1 94.56 144 LYS B CA 1
ATOM 3543 C C . LYS B 1 144 ? 4.973 5.938 -15.844 1 94.56 144 LYS B C 1
ATOM 3545 O O . LYS B 1 144 ? 4.359 5.582 -16.844 1 94.56 144 LYS B O 1
ATOM 3550 N N . ARG B 1 145 ? 5.777 5.141 -15.203 1 94.25 145 ARG B N 1
ATOM 3551 C CA . ARG B 1 145 ? 5.859 3.711 -15.492 1 94.25 145 ARG B CA 1
ATOM 3552 C C . ARG B 1 145 ? 4.535 3.018 -15.188 1 94.25 145 ARG B C 1
ATOM 3554 O O . ARG B 1 145 ? 3.664 3.59 -14.523 1 94.25 145 ARG B O 1
ATOM 3561 N N . PRO B 1 146 ? 4.32 1.777 -15.719 1 94.5 146 PRO B N 1
ATOM 3562 C CA . PRO B 1 146 ? 3.088 1.058 -15.391 1 94.5 146 PRO B CA 1
ATOM 3563 C C . PRO B 1 146 ? 2.857 0.934 -13.891 1 94.5 146 PRO B C 1
ATOM 3565 O O . PRO B 1 146 ? 3.764 0.538 -13.156 1 94.5 146 PRO B O 1
ATOM 3568 N N . GLY B 1 147 ? 1.689 1.356 -13.492 1 95.5 147 GLY B N 1
ATOM 3569 C CA . GLY B 1 147 ? 1.352 1.315 -12.078 1 95.5 147 GLY B CA 1
ATOM 3570 C C . GLY B 1 147 ? 1.889 2.504 -11.305 1 95.5 147 GLY B C 1
ATOM 3571 O O . GLY B 1 147 ? 2.129 2.406 -10.102 1 95.5 147 GLY B O 1
ATOM 3572 N N . CYS B 1 148 ? 2.141 3.574 -11.977 1 95.94 148 CYS B N 1
ATOM 3573 C CA . CYS B 1 148 ? 2.768 4.742 -11.367 1 95.94 148 CYS B CA 1
ATOM 3574 C C . CYS B 1 148 ? 1.938 5.262 -10.203 1 95.94 148 CYS B C 1
ATOM 3576 O O . CYS B 1 148 ? 2.484 5.641 -9.164 1 95.94 148 CYS B O 1
ATOM 3578 N N . ARG B 1 149 ? 0.605 5.32 -10.289 1 95.25 149 ARG B N 1
ATOM 3579 C CA . ARG B 1 149 ? -0.236 5.805 -9.203 1 95.25 149 ARG B CA 1
ATOM 3580 C C . ARG B 1 149 ? -0.165 4.867 -8 1 95.25 149 ARG B C 1
ATOM 3582 O O . ARG B 1 149 ? -0.08 5.324 -6.855 1 95.25 149 ARG B O 1
ATOM 3589 N N . GLN B 1 150 ? -0.146 3.547 -8.273 1 95.75 150 GLN B N 1
ATOM 3590 C CA . GLN B 1 150 ? 0.041 2.564 -7.211 1 95.75 150 GLN B CA 1
ATOM 3591 C C . GLN B 1 150 ? 1.398 2.738 -6.539 1 95.75 150 GLN B C 1
ATOM 3593 O O . GLN B 1 150 ? 1.502 2.664 -5.312 1 95.75 150 GLN B O 1
ATOM 3598 N N . ALA B 1 151 ? 2.387 2.99 -7.375 1 96.94 151 ALA B N 1
ATOM 3599 C CA . ALA B 1 151 ? 3.738 3.162 -6.852 1 96.94 151 ALA B CA 1
ATOM 3600 C C . ALA B 1 151 ? 3.822 4.383 -5.941 1 96.94 151 ALA B C 1
ATOM 3602 O O . ALA B 1 151 ? 4.438 4.328 -4.871 1 96.94 151 ALA B O 1
ATOM 3603 N N . ILE B 1 152 ? 3.211 5.438 -6.348 1 97.12 152 ILE B N 1
ATOM 3604 C CA . ILE B 1 152 ? 3.199 6.668 -5.562 1 97.12 152 ILE B CA 1
ATOM 3605 C C . ILE B 1 152 ? 2.469 6.43 -4.242 1 97.12 152 ILE B C 1
ATOM 3607 O O . ILE B 1 152 ? 2.949 6.832 -3.18 1 97.12 152 ILE B O 1
ATOM 3611 N N . GLN B 1 153 ? 1.351 5.781 -4.281 1 96.44 153 GLN B N 1
ATOM 3612 C CA . GLN B 1 153 ? 0.594 5.465 -3.074 1 96.44 153 GLN B CA 1
ATOM 3613 C C . GLN B 1 153 ? 1.421 4.613 -2.115 1 96.44 153 GLN B C 1
ATOM 3615 O O . GLN B 1 153 ? 1.427 4.855 -0.907 1 96.44 153 GLN B O 1
ATOM 3620 N N . LEU B 1 154 ? 2.119 3.658 -2.664 1 96.81 154 LEU B N 1
ATOM 3621 C CA . LEU B 1 154 ? 2.965 2.797 -1.846 1 96.81 154 LEU B CA 1
ATOM 3622 C C . LEU B 1 154 ? 4.086 3.596 -1.194 1 96.81 154 LEU B C 1
ATOM 3624 O O . LEU B 1 154 ? 4.359 3.434 -0.003 1 96.81 154 LEU B O 1
ATOM 3628 N N . ALA B 1 155 ? 4.723 4.441 -1.987 1 97.62 155 ALA B N 1
ATOM 3629 C CA . ALA B 1 155 ? 5.816 5.254 -1.462 1 97.62 155 ALA B CA 1
ATOM 3630 C C . ALA B 1 155 ? 5.32 6.195 -0.366 1 97.62 155 ALA B C 1
ATOM 3632 O O . ALA B 1 155 ? 5.992 6.375 0.653 1 97.62 155 ALA B O 1
ATOM 3633 N N . LEU B 1 156 ? 4.168 6.77 -0.563 1 97.88 156 LEU B N 1
ATOM 3634 C CA . LEU B 1 156 ? 3.566 7.641 0.439 1 97.88 156 LEU B CA 1
ATOM 3635 C C . LEU B 1 156 ? 3.289 6.875 1.729 1 97.88 156 LEU B C 1
ATOM 3637 O O . LEU B 1 156 ? 3.652 7.332 2.816 1 97.88 156 LEU B O 1
ATOM 3641 N N . GLN B 1 157 ? 2.67 5.719 1.603 1 97.56 157 GLN B N 1
ATOM 3642 C CA . GLN B 1 157 ? 2.322 4.926 2.775 1 97.56 157 GLN B CA 1
ATOM 3643 C C . GLN B 1 157 ? 3.574 4.461 3.516 1 97.56 157 GLN B C 1
ATOM 3645 O O . GLN B 1 157 ? 3.584 4.391 4.746 1 97.56 157 GLN B O 1
ATOM 3650 N N . GLN B 1 158 ? 4.598 4.176 2.789 1 97.19 158 GLN B N 1
ATOM 3651 C CA . GLN B 1 158 ? 5.863 3.814 3.424 1 97.19 158 GLN B CA 1
ATOM 3652 C C . GLN B 1 158 ? 6.438 4.988 4.215 1 97.19 158 GLN B C 1
ATOM 3654 O O . GLN B 1 158 ? 6.934 4.809 5.328 1 97.19 158 GLN B O 1
ATOM 3659 N N . LEU B 1 159 ? 6.391 6.137 3.6 1 97.94 159 LEU B N 1
ATOM 3660 C CA . LEU B 1 159 ? 6.844 7.332 4.301 1 97.94 159 LEU B CA 1
ATOM 3661 C C . LEU B 1 159 ? 6.047 7.551 5.582 1 97.94 159 LEU B C 1
ATOM 3663 O O . LEU B 1 159 ? 6.621 7.797 6.641 1 97.94 159 LEU B O 1
ATOM 3667 N N . LEU B 1 160 ? 4.73 7.43 5.488 1 97.88 160 LEU B N 1
ATOM 3668 C CA . LEU B 1 160 ? 3.859 7.629 6.641 1 97.88 160 LEU B CA 1
ATOM 3669 C C . LEU B 1 160 ? 4.156 6.598 7.727 1 97.88 160 LEU B C 1
ATOM 3671 O O . LEU B 1 160 ? 4.098 6.91 8.922 1 97.88 160 LEU B O 1
ATOM 3675 N N . LEU B 1 161 ? 4.449 5.375 7.344 1 96.81 161 LEU B N 1
ATOM 3676 C CA . LEU B 1 161 ? 4.832 4.332 8.289 1 96.81 161 LEU B CA 1
ATOM 3677 C C . LEU B 1 161 ? 6.102 4.719 9.047 1 96.81 161 LEU B C 1
ATOM 3679 O O . LEU B 1 161 ? 6.164 4.598 10.266 1 96.81 161 LEU B O 1
ATOM 3683 N N . VAL B 1 162 ? 7.109 5.199 8.312 1 96 162 VAL B N 1
ATOM 3684 C CA . VAL B 1 162 ? 8.367 5.625 8.906 1 96 162 VAL B CA 1
ATOM 3685 C C . VAL B 1 162 ? 8.109 6.746 9.914 1 96 162 VAL B C 1
ATOM 3687 O O . VAL B 1 162 ? 8.617 6.707 11.039 1 96 162 VAL B O 1
ATOM 3690 N N . LEU B 1 163 ? 7.281 7.703 9.547 1 96.75 163 LEU B N 1
ATOM 3691 C CA . LEU B 1 163 ? 6.992 8.844 10.414 1 96.75 163 LEU B CA 1
ATOM 3692 C C . LEU B 1 163 ? 6.223 8.398 11.656 1 96.75 163 LEU B C 1
ATOM 3694 O O . LEU B 1 163 ? 6.504 8.859 12.758 1 96.75 163 LEU B O 1
ATOM 3698 N N . ALA B 1 164 ? 5.285 7.504 11.484 1 95.44 164 ALA B N 1
ATOM 3699 C CA . ALA B 1 164 ? 4.508 6.996 12.609 1 95.44 164 ALA B CA 1
ATOM 3700 C C . ALA B 1 164 ? 5.41 6.285 13.617 1 95.44 164 ALA B C 1
ATOM 3702 O O . ALA B 1 164 ? 5.23 6.434 14.828 1 95.44 164 ALA B O 1
ATOM 3703 N N . ARG B 1 165 ? 6.355 5.559 13.094 1 94.06 165 ARG B N 1
ATOM 3704 C CA . ARG B 1 165 ? 7.234 4.77 13.953 1 94.06 165 ARG B CA 1
ATOM 3705 C C . ARG B 1 165 ? 8.211 5.664 14.711 1 94.06 165 ARG B C 1
ATOM 3707 O O . ARG B 1 165 ? 8.742 5.273 15.75 1 94.06 165 ARG B O 1
ATOM 3714 N N . HIS B 1 166 ? 8.484 6.812 14.195 1 91.25 166 HIS B N 1
ATOM 3715 C CA . HIS B 1 166 ? 9.453 7.699 14.828 1 91.25 166 HIS B CA 1
ATOM 3716 C C . HIS B 1 166 ? 8.758 8.773 15.656 1 91.25 166 HIS B C 1
ATOM 3718 O O . HIS B 1 166 ? 9.422 9.617 16.266 1 91.25 166 HIS B O 1
ATOM 3724 N N . THR B 1 167 ? 7.469 8.844 15.469 1 85.56 167 THR B N 1
ATOM 3725 C CA . THR B 1 167 ? 6.723 9.773 16.297 1 85.56 167 THR B CA 1
ATOM 3726 C C . THR B 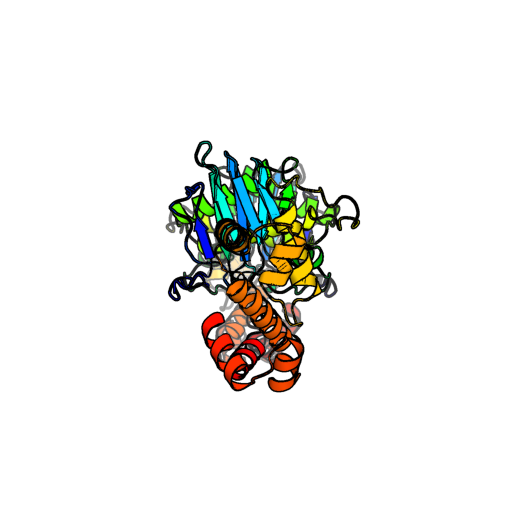1 167 ? 6.523 9.211 17.703 1 85.56 167 THR B C 1
ATOM 3728 O O . THR B 1 167 ? 6 8.109 17.859 1 85.56 167 THR B O 1
ATOM 3731 N N . THR B 1 168 ? 7.586 9.367 18.609 1 66.88 168 THR B N 1
ATOM 3732 C CA . THR B 1 168 ? 7.516 8.961 20.016 1 66.88 168 THR B CA 1
ATOM 3733 C C . THR B 1 168 ? 6.551 9.852 20.797 1 66.88 168 THR B C 1
ATOM 3735 O O . THR B 1 168 ? 6.531 11.07 20.594 1 66.88 168 THR B O 1
ATOM 3738 N N . PRO B 1 169 ? 5.504 9.109 21.5 1 53.88 169 PRO B N 1
ATOM 3739 C CA . PRO B 1 169 ? 4.676 9.961 22.359 1 53.88 169 PRO B CA 1
ATOM 3740 C C . PRO B 1 169 ? 5.5 10.938 23.203 1 53.88 169 PRO B C 1
ATOM 3742 O O . PRO B 1 169 ? 6.488 10.547 23.812 1 53.88 169 PRO B O 1
ATOM 3745 N N . CYS B 1 170 ? 5.855 11.992 22.703 1 47.94 170 CYS B N 1
ATOM 3746 C CA . CYS B 1 170 ? 6.555 13 23.5 1 47.94 170 CYS B CA 1
ATOM 3747 C C . CYS B 1 170 ? 5.922 13.148 24.875 1 47.94 170 CYS B C 1
ATOM 3749 O O . CYS B 1 170 ? 4.699 13.148 25 1 47.94 170 CYS B O 1
ATOM 3751 N N . THR B 1 171 ? 6.559 12.688 25.891 1 43.12 171 THR B N 1
ATOM 3752 C CA . THR B 1 171 ? 6.227 13.32 27.156 1 43.12 171 THR B CA 1
ATOM 3753 C C . THR B 1 171 ? 6.141 14.836 27 1 43.12 171 THR B C 1
ATOM 3755 O O . THR B 1 171 ? 6.836 15.422 26.172 1 43.12 171 THR B O 1
ATOM 3758 N N . ALA B 1 172 ? 5.031 15.469 27.328 1 41.47 172 ALA B N 1
ATOM 3759 C CA . ALA B 1 172 ? 4.637 16.875 27.375 1 41.47 172 ALA B CA 1
ATOM 3760 C C . ALA B 1 172 ? 5.855 17.781 27.516 1 41.47 172 ALA B C 1
ATOM 3762 O O . ALA B 1 172 ? 5.723 19 27.547 1 41.47 172 ALA B O 1
ATOM 3763 N N . SER B 1 173 ? 6.945 17.266 28.078 1 41.88 173 SER B N 1
ATOM 3764 C CA . SER B 1 173 ? 7.77 18.281 28.75 1 41.88 173 SER B CA 1
ATOM 3765 C C . SER B 1 173 ? 8.289 19.312 27.75 1 41.88 173 SER B C 1
ATOM 3767 O O . SER B 1 173 ? 8.312 20.5 28.047 1 41.88 173 SER B O 1
ATOM 3769 N N . ASP B 1 174 ? 9.352 18.984 26.812 1 43.06 174 ASP B N 1
ATOM 3770 C CA . ASP B 1 174 ? 10.25 20.062 26.406 1 43.06 174 ASP B CA 1
ATOM 3771 C C . ASP B 1 174 ? 9.648 20.875 25.266 1 43.06 174 ASP B C 1
ATOM 3773 O O . ASP B 1 174 ? 9.828 20.531 24.094 1 43.06 174 ASP B O 1
ATOM 3777 N N . SER B 1 175 ? 8.469 21.234 25.281 1 45.34 175 SER B N 1
ATOM 3778 C CA . SER B 1 175 ? 7.961 22.266 24.375 1 45.34 175 SER B CA 1
ATOM 3779 C C . SER B 1 175 ? 9.039 23.297 24.062 1 45.34 175 SER B C 1
ATOM 3781 O O . SER B 1 175 ? 9.531 23.984 24.953 1 45.34 175 SER B O 1
ATOM 3783 N N . VAL B 1 176 ? 9.977 23 23.203 1 44.38 176 VAL B N 1
ATOM 3784 C CA . VAL B 1 176 ? 11.016 23.969 22.875 1 44.38 176 VAL B CA 1
ATOM 3785 C C . VAL B 1 176 ? 10.398 25.344 22.703 1 44.38 176 VAL B C 1
ATOM 3787 O O . VAL B 1 176 ? 9.477 25.531 21.891 1 44.38 176 VAL B O 1
ATOM 3790 N N . PRO B 1 177 ? 10.547 26.125 23.703 1 46.31 177 PRO B N 1
ATOM 3791 C CA . PRO B 1 177 ? 10.297 27.562 23.516 1 46.31 177 PRO B CA 1
ATOM 3792 C C . PRO B 1 177 ? 10.898 28.109 22.219 1 46.31 177 PRO B C 1
ATOM 3794 O O . PRO B 1 177 ? 12.102 27.969 22 1 46.31 177 PRO B O 1
ATOM 3797 N N . THR B 1 178 ? 10.375 27.812 21.047 1 47.44 178 THR B N 1
ATOM 3798 C CA . THR B 1 178 ? 10.992 28.531 19.922 1 47.44 178 THR B CA 1
ATOM 3799 C C . THR B 1 178 ? 11.117 30.016 20.234 1 47.44 178 THR B C 1
ATOM 3801 O O . THR B 1 178 ? 10.156 30.641 20.688 1 47.44 178 THR B O 1
ATOM 3804 N N . THR B 1 179 ? 12.312 30.422 20.641 1 48.41 179 THR B N 1
ATOM 3805 C CA . THR B 1 179 ? 12.664 31.828 20.75 1 48.41 179 THR B CA 1
ATOM 3806 C C . THR B 1 179 ? 12.094 32.625 19.578 1 48.41 179 THR B C 1
ATOM 3808 O O . THR B 1 179 ? 12.492 32.406 18.422 1 48.41 179 THR B O 1
ATOM 3811 N N . HIS B 1 180 ? 10.789 32.844 19.562 1 55.62 180 HIS B N 1
ATOM 3812 C CA . HIS B 1 180 ? 10.234 33.594 18.422 1 55.62 180 HIS B CA 1
ATOM 3813 C C . HIS B 1 180 ? 10.625 35.062 18.484 1 55.62 180 HIS B C 1
ATOM 3815 O O . HIS B 1 180 ? 10.875 35.594 19.562 1 55.62 180 HIS B O 1
ATOM 3821 N N . VAL B 1 181 ? 11.148 35.562 17.438 1 59.16 181 VAL B N 1
ATOM 3822 C CA . VAL B 1 181 ? 11.352 36.969 17.188 1 59.16 181 VAL B CA 1
ATOM 3823 C C . VAL B 1 181 ? 10.156 37.781 17.703 1 59.16 181 VAL B C 1
ATOM 3825 O O . VAL B 1 181 ? 10.297 38.938 18.078 1 59.16 181 VAL B O 1
ATOM 3828 N N . TRP B 1 182 ? 9.078 37.031 17.938 1 74.31 182 TRP B N 1
ATOM 3829 C CA . TRP B 1 182 ? 7.891 37.781 18.359 1 74.31 182 TRP B CA 1
ATOM 3830 C C . TRP B 1 182 ? 7.223 37.094 19.547 1 74.31 182 TRP B C 1
ATOM 3832 O O . TRP B 1 182 ? 6.145 36.5 19.406 1 74.31 182 TRP B O 1
ATOM 3842 N N . PRO B 1 183 ? 7.766 37.156 20.641 1 80.62 183 PRO B N 1
ATOM 3843 C CA . PRO B 1 183 ? 7.246 36.438 21.797 1 80.62 183 PRO B CA 1
ATOM 3844 C C . PRO B 1 183 ? 5.793 36.781 22.109 1 80.62 183 PRO B C 1
ATOM 3846 O O . PRO B 1 183 ? 5.008 35.906 22.469 1 80.62 183 PRO B O 1
ATOM 3849 N N . TRP B 1 184 ? 5.465 38.094 21.906 1 87.62 184 TRP B N 1
ATOM 3850 C CA . TRP B 1 184 ? 4.121 38.5 22.297 1 87.62 184 TRP B CA 1
ATOM 3851 C C . TRP B 1 184 ? 3.074 37.875 21.375 1 87.62 184 TRP B C 1
ATOM 3853 O O . TRP B 1 184 ? 1.928 37.656 21.781 1 87.62 184 TRP B O 1
ATOM 3863 N N . ILE B 1 185 ? 3.453 37.562 20.141 1 89.19 185 ILE B N 1
ATOM 3864 C CA . ILE B 1 185 ? 2.51 36.938 19.203 1 89.19 185 ILE B CA 1
ATOM 3865 C C . ILE B 1 185 ? 2.174 35.531 19.656 1 89.19 185 ILE B C 1
ATOM 3867 O O . ILE B 1 185 ? 1.021 35.094 19.578 1 89.19 185 ILE B O 1
ATOM 3871 N N . GLY B 1 186 ? 3.168 34.812 20.109 1 88.94 186 GLY B N 1
ATOM 3872 C CA . GLY B 1 186 ? 2.92 33.5 20.672 1 88.94 186 GLY B CA 1
ATOM 3873 C C . GLY B 1 186 ? 1.93 33.5 21.812 1 88.94 186 GLY B C 1
ATOM 3874 O O . GLY B 1 186 ? 1.039 32.656 21.875 1 88.94 186 GLY B O 1
ATOM 3875 N N . GLN B 1 187 ? 2.096 34.469 22.656 1 89.31 187 GLN B N 1
ATOM 3876 C CA . GLN B 1 187 ? 1.192 34.625 23.781 1 89.31 187 GLN B CA 1
ATOM 3877 C C . GLN B 1 187 ? -0.221 34.969 23.328 1 89.31 187 GLN B C 1
ATOM 3879 O O . GLN B 1 187 ? -1.2 34.469 23.875 1 89.31 187 GLN B O 1
ATOM 3884 N N . ALA B 1 188 ? -0.248 35.844 22.328 1 91.94 188 ALA B N 1
ATOM 3885 C CA . ALA B 1 188 ? -1.551 36.219 21.781 1 91.94 188 ALA B CA 1
ATOM 3886 C C . ALA B 1 188 ? -2.264 35 21.172 1 91.94 188 ALA B C 1
ATOM 3888 O O . ALA 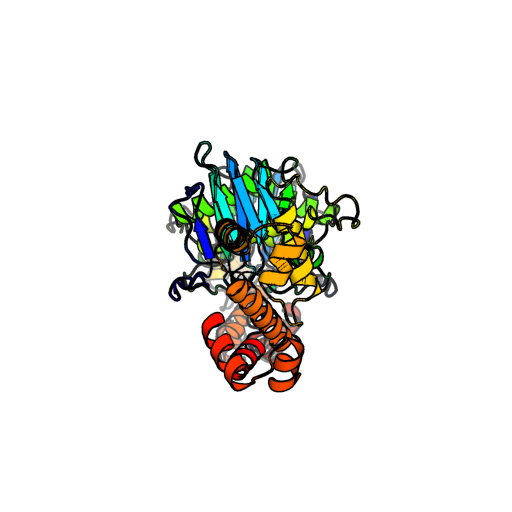B 1 188 ? -3.459 34.812 21.391 1 91.94 188 ALA B O 1
ATOM 3889 N N . LEU B 1 189 ? -1.529 34.25 20.438 1 92.69 189 LEU B N 1
ATOM 3890 C CA . LEU B 1 189 ? -2.088 33.062 19.797 1 92.69 189 LEU B CA 1
ATOM 3891 C C . LEU B 1 189 ? -2.586 32.062 20.844 1 92.69 189 LEU B C 1
ATOM 3893 O O . LEU B 1 189 ? -3.67 31.5 20.688 1 92.69 189 LEU B O 1
ATOM 3897 N N . GLN B 1 190 ? -1.837 31.859 21.859 1 91.56 190 GLN B N 1
ATOM 3898 C CA . GLN B 1 190 ? -2.242 30.953 22.938 1 91.56 190 GLN B CA 1
ATOM 3899 C C . GLN B 1 190 ? -3.498 31.469 23.641 1 91.56 190 GLN B C 1
ATOM 3901 O O . GLN B 1 190 ? -4.398 30.688 23.953 1 91.56 190 GLN B O 1
ATOM 3906 N N . TYR B 1 191 ? -3.494 32.75 23.922 1 92.31 191 TYR B N 1
ATOM 3907 C CA . TYR B 1 191 ? -4.668 33.344 24.547 1 92.31 191 TYR B CA 1
ATOM 3908 C C . TYR B 1 191 ? -5.914 33.125 23.688 1 92.31 191 TYR B C 1
ATOM 3910 O O . TYR B 1 191 ? -6.969 32.75 24.219 1 92.31 191 TYR B O 1
ATOM 3918 N N . ILE B 1 192 ? -5.738 33.375 22.406 1 94 192 ILE B N 1
ATOM 3919 C CA . ILE B 1 192 ? -6.852 33.188 21.484 1 94 192 ILE B CA 1
ATOM 3920 C C . ILE B 1 192 ? -7.332 31.75 21.547 1 94 192 ILE B C 1
ATOM 3922 O O . ILE B 1 192 ? -8.539 31.484 21.609 1 94 192 ILE B O 1
ATOM 3926 N N . GLU B 1 193 ? -6.418 30.828 21.562 1 93.25 193 GLU B N 1
ATOM 3927 C CA . GLU B 1 193 ? -6.773 29.422 21.625 1 93.25 193 GLU B CA 1
ATOM 3928 C C . GLU B 1 193 ? -7.531 29.109 22.922 1 93.25 193 GLU B C 1
ATOM 3930 O O . GLU B 1 193 ? -8.539 28.391 22.891 1 93.25 193 GLU B O 1
ATOM 3935 N N . ASP B 1 194 ? -7.059 29.609 24.031 1 93.31 194 ASP B N 1
ATOM 3936 C CA . ASP B 1 194 ? -7.625 29.328 25.344 1 93.31 194 ASP B CA 1
ATOM 3937 C C . ASP B 1 194 ? -9.016 29.953 25.484 1 93.31 194 ASP B C 1
ATOM 3939 O O . ASP B 1 194 ? -9.812 29.516 26.312 1 93.31 194 ASP B O 1
ATOM 3943 N N . HIS B 1 195 ? -9.289 30.984 24.672 1 94.75 195 HIS B N 1
ATOM 3944 C CA . HIS B 1 195 ? -10.539 31.734 24.797 1 94.75 195 HIS B CA 1
ATOM 3945 C C . HIS B 1 195 ? -11.289 31.781 23.469 1 94.75 195 HIS B C 1
ATOM 3947 O O . HIS B 1 195 ? -11.992 32.75 23.188 1 94.75 195 HIS B O 1
ATOM 3953 N N . LEU B 1 196 ? -11.117 30.812 22.688 1 95.25 196 LEU B N 1
ATOM 3954 C CA . LEU B 1 196 ? -11.539 30.828 21.281 1 95.25 196 LEU B CA 1
ATOM 3955 C C . LEU B 1 196 ? -13.039 31.078 21.172 1 95.25 196 LEU B C 1
ATOM 3957 O O . LEU B 1 196 ? -13.5 31.688 20.219 1 95.25 196 LEU B O 1
ATOM 3961 N N . PHE B 1 197 ? -13.812 30.719 22.141 1 94.94 197 PHE B N 1
ATOM 3962 C CA . PHE B 1 197 ? -15.266 30.75 21.984 1 94.94 197 PHE B CA 1
ATOM 3963 C C . PHE B 1 197 ? -15.859 31.891 22.812 1 94.94 197 PHE B C 1
ATOM 3965 O O . PHE B 1 197 ? -17.078 32.062 22.844 1 94.94 197 PHE B O 1
ATOM 3972 N N . ALA B 1 198 ? -14.984 32.656 23.422 1 93 198 ALA B N 1
ATOM 3973 C CA . ALA B 1 198 ? -15.391 33.844 24.141 1 93 198 ALA B CA 1
ATOM 3974 C C . ALA B 1 198 ? -15.25 35.094 23.266 1 93 198 ALA B C 1
ATOM 3976 O O . ALA B 1 198 ? -14.836 35 22.109 1 93 198 ALA B O 1
ATOM 3977 N N . ASP B 1 199 ? -15.711 36.156 23.781 1 90.5 199 ASP B N 1
ATOM 3978 C CA . ASP B 1 199 ? -15.539 37.406 23.062 1 90.5 199 ASP B CA 1
ATOM 3979 C C . ASP B 1 199 ? -14.102 37.938 23.188 1 90.5 199 ASP B C 1
ATOM 3981 O O . ASP B 1 199 ? -13.633 38.219 24.297 1 90.5 199 ASP B O 1
ATOM 3985 N N . ILE B 1 200 ? -13.398 37.875 22.062 1 90.25 200 ILE B N 1
ATOM 3986 C CA . ILE B 1 200 ? -12.023 38.375 22 1 90.25 200 ILE B CA 1
ATOM 3987 C C . ILE B 1 200 ? -11.961 39.656 21.203 1 90.25 200 ILE B C 1
ATOM 3989 O O . ILE B 1 200 ? -12.43 39.719 20.078 1 90.25 200 ILE B O 1
ATOM 3993 N N . HIS B 1 201 ? -11.422 40.719 21.812 1 87.94 201 HIS B N 1
ATOM 3994 C CA . HIS B 1 201 ? -11.312 42.031 21.156 1 87.94 201 HIS B CA 1
ATOM 3995 C C . HIS B 1 201 ? -9.852 42.375 20.891 1 87.94 201 HIS B C 1
ATOM 3997 O O . HIS B 1 201 ? -8.992 42.188 21.75 1 87.94 201 HIS B O 1
ATOM 4003 N N . LEU B 1 202 ? -9.641 42.906 19.719 1 88.38 202 LEU B N 1
ATOM 4004 C CA . LEU B 1 202 ? -8.305 43.281 19.266 1 88.38 202 LEU B CA 1
ATOM 4005 C C . LEU B 1 202 ? -7.648 44.219 20.25 1 88.38 202 LEU B C 1
ATOM 4007 O O . LEU B 1 202 ? -6.484 44.031 20.625 1 88.38 202 LEU B O 1
ATOM 4011 N N . PRO B 1 203 ? -8.422 45.25 20.797 1 89.62 203 PRO B N 1
ATOM 4012 C CA . PRO B 1 203 ? -7.777 46.156 21.734 1 89.62 203 PRO B CA 1
ATOM 4013 C C . PRO B 1 203 ? -7.281 45.469 23 1 89.62 203 PRO B C 1
ATOM 4015 O O . PRO B 1 203 ? -6.238 45.844 23.547 1 89.62 203 PRO B O 1
ATOM 4018 N N . HIS B 1 204 ? -8.039 44.531 23.391 1 90.75 204 HIS B N 1
ATOM 4019 C CA . HIS B 1 204 ? -7.621 43.75 24.562 1 90.75 204 HIS B CA 1
ATOM 4020 C C . HIS B 1 204 ? -6.336 43 24.281 1 90.75 204 HIS B C 1
ATOM 4022 O O . HIS B 1 204 ? -5.414 43 25.109 1 90.75 204 HIS B O 1
ATOM 4028 N N . LEU B 1 205 ? -6.273 42.312 23.125 1 92.94 205 LEU B N 1
ATOM 4029 C CA . LEU B 1 205 ? -5.094 41.562 22.734 1 92.94 205 LEU B CA 1
ATOM 4030 C C . LEU B 1 205 ? -3.873 42.469 22.625 1 92.94 205 LEU B C 1
ATOM 4032 O O . LEU B 1 205 ? -2.791 42.125 23.094 1 92.94 205 LEU B O 1
ATOM 4036 N N . ALA B 1 206 ? -4.062 43.594 22.016 1 93.5 206 ALA B N 1
ATOM 4037 C CA . ALA B 1 206 ? -2.98 44.562 21.844 1 93.5 206 ALA B CA 1
ATOM 4038 C C . ALA B 1 206 ? -2.473 45.062 23.188 1 93.5 206 ALA B C 1
ATOM 4040 O O . ALA B 1 206 ? -1.264 45.219 23.391 1 93.5 206 ALA B O 1
ATOM 4041 N N . ARG B 1 207 ? -3.365 45.344 24.094 1 92.44 207 ARG B N 1
ATOM 4042 C CA . ARG B 1 207 ? -3.01 45.812 25.422 1 92.44 207 ARG B CA 1
ATOM 4043 C C . ARG B 1 207 ? -2.191 44.781 26.172 1 92.44 207 ARG B C 1
ATOM 4045 O O . ARG B 1 207 ? -1.183 45.094 26.797 1 92.44 207 ARG B O 1
ATOM 4052 N N . GLU B 1 208 ? -2.648 43.594 26.062 1 90.19 208 GLU B N 1
ATOM 4053 C CA . GLU B 1 208 ? -1.948 42.5 26.734 1 90.19 208 GLU B CA 1
ATOM 4054 C C . GLU B 1 208 ? -0.541 42.312 26.172 1 90.19 208 GLU B C 1
ATOM 4056 O O . GLU B 1 208 ? 0.384 41.969 26.906 1 90.19 208 GLU B O 1
ATOM 4061 N N . ALA B 1 209 ? -0.382 42.562 24.922 1 90.19 209 ALA B N 1
ATOM 4062 C CA . ALA B 1 209 ? 0.902 42.438 24.234 1 90.19 209 ALA B CA 1
ATOM 4063 C C . ALA B 1 209 ? 1.741 43.688 24.375 1 90.19 209 ALA B C 1
ATOM 4065 O O . ALA B 1 209 ? 2.904 43.719 23.969 1 90.19 209 ALA B O 1
ATOM 4066 N N . ALA B 1 210 ? 1.139 44.75 24.891 1 92.12 210 ALA B N 1
ATOM 4067 C CA . ALA B 1 210 ? 1.782 46.031 25.094 1 92.12 210 ALA B CA 1
ATOM 4068 C C . ALA B 1 210 ? 2.219 46.656 23.766 1 92.12 210 ALA B C 1
ATOM 4070 O O . ALA B 1 210 ? 3.34 47.156 23.641 1 92.12 210 ALA B O 1
ATOM 4071 N N . VAL B 1 211 ? 1.395 46.531 22.766 1 93.88 211 VAL B N 1
ATOM 4072 C CA . VAL B 1 211 ? 1.623 47.156 21.469 1 93.88 211 VAL B CA 1
ATOM 4073 C C . VAL B 1 211 ? 0.357 47.875 21.016 1 93.88 211 VAL B C 1
ATOM 4075 O O . VAL B 1 211 ? -0.71 47.719 21.609 1 93.88 211 VAL B O 1
ATOM 4078 N N . SER B 1 212 ? 0.531 48.75 20.016 1 94.44 212 SER B N 1
ATOM 4079 C CA . SER B 1 212 ? -0.645 49.406 19.469 1 94.44 212 SER B CA 1
ATOM 4080 C C . SER B 1 212 ? -1.51 48.438 18.672 1 94.44 212 SER B C 1
ATOM 4082 O O . SER B 1 212 ? -1.009 47.469 18.125 1 94.44 212 SER B O 1
ATOM 4084 N N . PRO B 1 213 ? -2.797 48.688 18.656 1 94.62 213 PRO B N 1
ATOM 4085 C CA . PRO B 1 213 ? -3.674 47.844 17.844 1 94.62 213 PRO B CA 1
ATOM 4086 C C . PRO B 1 213 ? -3.229 47.781 16.391 1 94.62 213 PRO B C 1
ATOM 4088 O O . PRO B 1 213 ? -3.322 46.719 15.766 1 94.62 213 PRO B O 1
ATOM 4091 N N . SER B 1 214 ? -2.734 48.844 15.898 1 95.19 214 SER B N 1
ATOM 4092 C CA . SER B 1 214 ? -2.275 48.875 14.516 1 95.19 214 SER B CA 1
ATOM 4093 C C . SER B 1 214 ? -1.058 47.969 14.32 1 95.19 214 SER B C 1
ATOM 4095 O O . SER B 1 214 ? -0.979 47.25 13.336 1 95.19 214 SER B O 1
ATOM 4097 N N . HIS B 1 215 ? -0.167 48.094 15.219 1 94.38 215 HIS B N 1
ATOM 4098 C CA . HIS B 1 215 ? 1.023 47.25 15.156 1 94.38 215 HIS B CA 1
ATOM 4099 C C . HIS B 1 215 ? 0.668 45.781 15.336 1 94.38 215 HIS B C 1
ATOM 4101 O O . HIS B 1 215 ? 1.188 44.938 14.625 1 94.38 215 HIS B O 1
ATOM 4107 N N . PHE B 1 216 ? -0.196 45.5 16.25 1 94.62 216 PHE B N 1
ATOM 4108 C CA . PHE B 1 216 ? -0.661 44.125 16.484 1 94.62 216 PHE B CA 1
ATOM 4109 C C . PHE B 1 216 ? -1.255 43.531 15.211 1 94.62 216 PHE B C 1
ATOM 4111 O O . PHE B 1 216 ? -0.854 42.469 14.781 1 94.62 216 PHE B O 1
ATOM 4118 N N . SER B 1 217 ? -2.137 44.25 14.648 1 94.69 217 SER B N 1
ATOM 4119 C CA . SER B 1 217 ? -2.846 43.812 13.461 1 94.69 217 SER B CA 1
ATOM 4120 C C . SER B 1 217 ? -1.884 43.531 12.305 1 94.69 217 SER B C 1
ATOM 4122 O O . SER B 1 217 ? -2.004 42.531 11.602 1 94.69 217 SER B O 1
ATOM 4124 N N . ARG B 1 218 ? -0.989 44.375 12.133 1 94.06 218 ARG B N 1
ATOM 4125 C CA . ARG B 1 218 ? -0.032 44.281 11.039 1 94.06 218 ARG B CA 1
ATOM 4126 C C . ARG B 1 218 ? 0.85 43.031 11.195 1 94.06 218 ARG B C 1
ATOM 4128 O O . ARG B 1 218 ? 0.99 42.25 10.266 1 94.06 218 ARG B O 1
ATOM 4135 N N . VAL B 1 219 ? 1.402 42.875 12.328 1 91.62 219 VAL B N 1
ATOM 4136 C CA . VAL B 1 219 ? 2.318 41.781 12.594 1 91.62 219 VAL B CA 1
ATOM 4137 C C . VAL B 1 219 ? 1.561 40.438 12.531 1 91.62 219 VAL B C 1
ATOM 4139 O O . VAL B 1 219 ? 2.053 39.469 11.969 1 91.62 219 VAL B O 1
ATOM 4142 N N . PHE B 1 220 ? 0.377 40.469 13.117 1 93 220 PHE B N 1
ATOM 4143 C CA . PHE B 1 220 ? -0.452 39.25 13.117 1 93 220 PHE B CA 1
ATOM 4144 C C . PHE B 1 220 ? -0.747 38.812 11.688 1 93 220 PHE B C 1
ATOM 4146 O O . PHE B 1 220 ? -0.564 37.625 11.352 1 93 220 PHE B O 1
ATOM 4153 N N . LYS B 1 221 ? -1.1 39.719 10.883 1 91.81 221 LYS B N 1
ATOM 4154 C CA . LYS B 1 221 ? -1.42 39.406 9.492 1 91.81 221 LYS B CA 1
ATOM 4155 C C . LYS B 1 221 ? -0.178 38.969 8.727 1 91.81 221 LYS B C 1
ATOM 4157 O O . LYS B 1 221 ? -0.25 38.062 7.887 1 91.81 221 LYS B O 1
ATOM 4162 N N . GLN B 1 222 ? 0.839 39.594 9 1 88.12 222 GLN B N 1
ATOM 4163 C CA . GLN B 1 222 ? 2.094 39.219 8.352 1 88.12 222 GLN B CA 1
ATOM 4164 C C . GLN B 1 222 ? 2.486 37.781 8.672 1 88.12 222 GLN B C 1
ATOM 4166 O O . GLN B 1 222 ? 2.916 37.062 7.785 1 88.12 222 GLN B O 1
ATOM 4171 N N . LEU B 1 223 ? 2.262 37.375 9.859 1 86.75 223 LEU B N 1
ATOM 4172 C CA . LEU B 1 223 ? 2.742 36.062 10.328 1 86.75 223 LEU B CA 1
ATOM 4173 C C . LEU B 1 223 ? 1.738 34.969 10 1 86.75 223 LEU B C 1
ATOM 4175 O O . LEU B 1 223 ? 2.127 33.844 9.648 1 86.75 223 LEU B O 1
ATOM 4179 N N . THR B 1 224 ? 0.468 35.312 10.094 1 88.62 224 THR B N 1
ATOM 4180 C CA . THR B 1 224 ? -0.541 34.281 9.938 1 88.62 224 THR B CA 1
ATOM 4181 C C . THR B 1 224 ? -1.163 34.312 8.547 1 88.62 224 THR B C 1
ATOM 4183 O O . THR B 1 224 ? -1.78 33.344 8.102 1 88.62 224 THR B O 1
ATOM 4186 N N . GLY B 1 225 ? -1.1 35.406 7.934 1 86.81 225 GLY B N 1
ATOM 4187 C CA . GLY B 1 225 ? -1.729 35.594 6.637 1 86.81 225 GLY B CA 1
ATOM 4188 C C . GLY B 1 225 ? -3.174 36.031 6.734 1 86.81 225 GLY B C 1
ATOM 4189 O O . GLY B 1 225 ? -3.811 36.344 5.723 1 86.81 225 GLY B O 1
ATOM 4190 N N . MET B 1 226 ? -3.668 36.188 7.988 1 89.69 226 MET B N 1
ATOM 4191 C CA . MET B 1 226 ? -5.051 36.562 8.242 1 89.69 226 MET B CA 1
ATOM 4192 C C . MET B 1 226 ? -5.121 37.656 9.312 1 89.69 226 MET B C 1
ATOM 4194 O O . MET B 1 226 ? -4.23 37.75 10.156 1 89.69 226 MET B O 1
ATOM 4198 N N . ASN B 1 227 ? -6.184 38.5 9.203 1 91.81 227 ASN B N 1
ATOM 4199 C CA . ASN B 1 227 ? -6.406 39.375 10.344 1 91.81 227 ASN B CA 1
ATOM 4200 C C . ASN B 1 227 ? -6.965 38.594 11.539 1 91.81 227 ASN B C 1
ATOM 4202 O O . ASN B 1 227 ? -7.453 37.5 11.398 1 91.81 227 ASN B O 1
ATOM 4206 N N . VAL B 1 228 ? -6.926 39.25 12.664 1 93.12 228 VAL B N 1
ATOM 4207 C CA . VAL B 1 228 ? -7.25 38.594 13.922 1 93.12 228 VAL B CA 1
ATOM 4208 C C . VAL B 1 228 ? -8.695 38.094 13.891 1 93.12 228 VAL B C 1
ATOM 4210 O O . VAL B 1 228 ? -8.977 36.969 14.273 1 93.12 228 VAL B O 1
ATOM 4213 N N . THR B 1 229 ? -9.57 38.906 13.414 1 92.69 229 THR B N 1
ATOM 4214 C CA . THR B 1 229 ? -10.992 38.562 13.391 1 92.69 229 THR B CA 1
ATOM 4215 C C . THR B 1 229 ? -11.25 37.375 12.484 1 92.69 229 THR B C 1
ATOM 4217 O O . THR B 1 229 ? -11.969 36.438 12.859 1 92.69 229 THR B O 1
ATOM 4220 N N . GLU B 1 230 ? -10.641 37.406 11.328 1 92.38 230 GLU B N 1
ATOM 4221 C CA . GLU B 1 230 ? -10.781 36.312 10.375 1 92.38 230 GLU B CA 1
ATOM 4222 C C . GLU B 1 230 ? -10.195 35.031 10.938 1 92.38 230 GLU B C 1
ATOM 4224 O O . GLU B 1 230 ? -10.758 33.938 10.758 1 92.38 230 GLU B O 1
ATOM 4229 N N . TYR B 1 231 ? -9.055 35.156 11.531 1 93.56 231 TYR B N 1
ATOM 4230 C CA . TYR B 1 231 ? -8.391 34 12.148 1 93.56 231 TYR B CA 1
ATOM 4231 C C . TYR B 1 231 ? -9.289 33.344 13.18 1 93.56 231 TYR B C 1
ATOM 4233 O O . TYR B 1 231 ? -9.508 32.125 13.141 1 93.56 231 TYR B O 1
ATOM 4241 N N . ILE B 1 232 ? -9.844 34.125 14.109 1 94.56 232 ILE B N 1
ATOM 4242 C CA . ILE B 1 232 ? -10.703 33.625 15.172 1 94.56 232 ILE B CA 1
ATOM 4243 C C . ILE B 1 232 ? -11.953 33 14.57 1 94.56 232 ILE B C 1
ATOM 4245 O O . ILE B 1 232 ? -12.344 31.891 14.953 1 94.56 232 ILE B O 1
ATOM 4249 N N . LEU B 1 233 ? -12.508 33.688 13.625 1 94.25 233 LEU B N 1
ATOM 4250 C CA . LEU B 1 233 ? -13.703 33.156 12.961 1 94.25 233 LEU B CA 1
ATOM 4251 C C . LEU B 1 233 ? -13.43 31.828 12.289 1 94.25 233 LEU B C 1
ATOM 4253 O O . LEU B 1 233 ? -14.211 30.891 12.43 1 94.25 233 LEU B O 1
ATOM 4257 N N . THR B 1 234 ? -12.367 31.781 11.57 1 94.19 234 THR B N 1
ATOM 4258 C CA . THR B 1 234 ? -12.008 30.547 10.859 1 94.19 234 THR B CA 1
ATOM 4259 C C . THR B 1 234 ? -11.781 29.406 11.852 1 94.19 234 THR B C 1
ATOM 4261 O O . THR B 1 234 ? -12.266 28.297 11.633 1 94.19 234 THR B O 1
ATOM 4264 N N . LYS B 1 235 ? -11.094 29.672 12.906 1 95.25 235 LYS B N 1
ATOM 4265 C CA . LYS B 1 235 ? -10.852 28.656 13.93 1 95.25 235 LYS B CA 1
ATOM 4266 C C . LYS B 1 235 ? -12.164 28.141 14.516 1 95.25 235 LYS B C 1
ATOM 4268 O O . LYS B 1 235 ? -12.32 26.938 14.742 1 95.25 235 LYS B O 1
ATOM 4273 N N . ARG B 1 236 ? -13.07 29.047 14.781 1 96.69 236 ARG B N 1
ATOM 4274 C CA . ARG B 1 236 ? -14.375 28.672 15.32 1 96.69 236 ARG B CA 1
ATOM 4275 C C . ARG B 1 236 ? -15.133 27.781 14.336 1 96.69 236 ARG B C 1
ATOM 4277 O O . ARG B 1 236 ? -15.742 26.781 14.719 1 96.69 236 ARG B O 1
ATOM 4284 N N . ILE B 1 237 ? -15.062 28.188 13.102 1 96.19 237 ILE B N 1
ATOM 4285 C CA . ILE B 1 237 ? -15.75 27.438 12.062 1 96.19 237 ILE B CA 1
ATOM 4286 C C . ILE B 1 237 ? -15.141 26.047 11.938 1 96.19 237 ILE B C 1
ATOM 4288 O O . ILE B 1 237 ? -15.859 25.047 11.82 1 96.19 237 ILE B O 1
ATOM 4292 N N . LEU B 1 238 ? -13.852 25.938 11.977 1 94.5 238 LEU B N 1
ATOM 4293 C CA . LEU B 1 238 ? -13.172 24.656 11.867 1 94.5 238 LEU B CA 1
ATOM 4294 C C . LEU B 1 238 ? -13.484 23.766 13.07 1 94.5 238 LEU B C 1
ATOM 4296 O O . LEU B 1 238 ? -13.586 22.547 12.93 1 94.5 238 LEU B O 1
ATOM 4300 N N . SER B 1 239 ? -13.641 24.391 14.203 1 95.38 239 SER B N 1
ATOM 4301 C CA . SER B 1 239 ? -14.086 23.641 15.375 1 95.38 239 SER B CA 1
ATOM 4302 C C . SER B 1 239 ? -15.492 23.094 15.18 1 95.38 239 SER B C 1
ATOM 4304 O O . SER B 1 239 ? -15.766 21.938 15.547 1 95.38 239 SER B O 1
ATOM 4306 N N . ALA B 1 240 ? -16.297 23.875 14.625 1 96.56 240 ALA B N 1
ATOM 4307 C CA . ALA B 1 240 ? -17.672 23.438 14.344 1 96.56 240 ALA B CA 1
ATOM 4308 C C . ALA B 1 240 ? -17.672 22.281 13.344 1 96.56 240 ALA B C 1
ATOM 4310 O O . ALA B 1 240 ? -18.422 21.312 13.508 1 96.56 240 ALA B O 1
ATOM 4311 N N . LYS B 1 241 ? -16.844 22.453 12.367 1 94.69 241 LYS B N 1
ATOM 4312 C CA . LYS B 1 241 ? -16.703 21.406 11.359 1 94.69 241 LYS B CA 1
ATOM 4313 C C . LYS B 1 241 ? -16.312 20.078 12.008 1 94.69 241 LYS B C 1
ATOM 4315 O O . LYS B 1 241 ? -16.875 19.031 11.68 1 94.69 241 LYS B O 1
ATOM 4320 N N . GLU B 1 242 ? -15.469 20.109 12.891 1 93.12 242 GLU B N 1
ATOM 4321 C CA . GLU B 1 242 ? -15.016 18.922 13.594 1 93.12 242 GLU B CA 1
ATOM 4322 C C . GLU B 1 242 ? -16.141 18.297 14.422 1 93.12 242 GLU B C 1
ATOM 4324 O O . GLU B 1 242 ? -16.344 17.094 14.406 1 93.12 242 GLU B O 1
ATOM 4329 N N . LEU B 1 243 ? -16.844 19.125 15.117 1 94.88 243 LEU B N 1
ATOM 4330 C CA . LEU B 1 243 ? -17.938 18.641 15.953 1 94.88 243 LEU B CA 1
ATOM 4331 C C . LEU B 1 243 ? -19.047 18.016 15.094 1 94.88 243 LEU B C 1
ATOM 4333 O O . LEU B 1 243 ? -19.656 17.016 15.5 1 94.88 243 LEU B O 1
ATOM 4337 N N . LEU B 1 244 ? -19.25 18.578 13.938 1 94.56 244 LEU B N 1
ATOM 4338 C CA . LEU B 1 244 ? -20.266 18.062 13.031 1 94.56 244 LEU B CA 1
ATOM 4339 C C . LEU B 1 244 ? -19.922 16.641 12.57 1 94.56 244 LEU B C 1
ATOM 4341 O O . LEU B 1 244 ? -20.812 15.836 12.305 1 94.56 244 LEU B O 1
ATOM 4345 N N . THR B 1 245 ? -18.672 16.422 12.492 1 89.94 245 THR B N 1
ATOM 4346 C CA . THR B 1 245 ? -18.203 15.125 12.016 1 89.94 245 THR B CA 1
ATOM 4347 C C . THR B 1 245 ? -18.156 14.109 13.148 1 89.94 245 THR B C 1
ATOM 4349 O O . THR B 1 245 ? -18.406 12.922 12.938 1 89.94 245 THR B O 1
ATOM 4352 N N . ARG B 1 246 ? -17.984 14.531 14.344 1 90.75 246 ARG B N 1
ATOM 4353 C CA . ARG B 1 246 ? -17.672 13.617 15.438 1 90.75 246 ARG B CA 1
ATOM 4354 C C . ARG B 1 246 ? -18.875 13.391 16.328 1 90.75 246 ARG B C 1
ATOM 4356 O O . ARG B 1 246 ? -18.906 12.461 17.141 1 90.75 246 ARG B O 1
ATOM 4363 N N . THR B 1 247 ? -19.875 14.297 16.203 1 93.38 247 THR B N 1
ATOM 4364 C CA . THR B 1 247 ? -21.031 14.211 17.094 1 93.38 247 THR B CA 1
ATOM 4365 C C . THR B 1 247 ? -22.328 14.234 16.281 1 93.38 247 THR B C 1
ATOM 4367 O O . THR B 1 247 ? -22.312 14.484 15.078 1 93.38 247 THR B O 1
ATOM 4370 N N . ASP B 1 248 ? -23.391 13.992 17.016 1 93.38 248 ASP B N 1
ATOM 4371 C CA . ASP B 1 248 ? -24.719 14.102 16.422 1 93.38 248 ASP B CA 1
ATOM 4372 C C . ASP B 1 248 ? -25.484 15.289 17 1 93.38 248 ASP B C 1
ATOM 4374 O O . ASP B 1 248 ? -26.719 15.328 16.938 1 93.38 248 ASP B O 1
ATOM 4378 N N . ASP B 1 249 ? -24.734 16.188 17.531 1 95.56 249 ASP B N 1
ATOM 4379 C CA . ASP B 1 249 ? -25.391 17.375 18.125 1 95.56 249 ASP B CA 1
ATOM 4380 C C . ASP B 1 249 ? -26.109 18.188 17.047 1 95.56 249 ASP B C 1
ATOM 4382 O O . ASP B 1 249 ? -25.75 18.156 15.875 1 95.56 249 ASP B O 1
ATOM 4386 N N . LYS B 1 250 ? -27.172 18.875 17.578 1 95.94 250 LYS B N 1
ATOM 4387 C CA . LYS B 1 250 ? -27.875 19.766 16.656 1 95.94 250 LYS B CA 1
ATOM 4388 C C . LYS B 1 250 ? -26.969 20.891 16.172 1 95.94 250 LYS B C 1
ATOM 4390 O O . LYS B 1 250 ? -26.141 21.391 16.922 1 95.94 250 LYS B O 1
ATOM 4395 N N . VAL B 1 251 ? -27.109 21.312 14.93 1 97.12 251 VAL B N 1
ATOM 4396 C CA . VAL B 1 251 ? -26.297 22.359 14.32 1 97.12 251 VAL B CA 1
ATOM 4397 C C . VAL B 1 251 ? -26.344 23.609 15.188 1 97.12 251 VAL B C 1
ATOM 4399 O O . VAL B 1 251 ? -25.312 24.266 15.398 1 97.12 251 VAL B O 1
ATOM 4402 N N . SER B 1 252 ? -27.453 23.969 15.688 1 97.25 252 SER B N 1
ATOM 4403 C CA . SER B 1 252 ? -27.609 25.156 16.516 1 97.25 252 SER B CA 1
ATOM 4404 C C . SER B 1 252 ? -26.781 25.047 17.797 1 97.25 252 SER B C 1
ATOM 4406 O O . SER B 1 252 ? -26.172 26.031 18.234 1 97.25 252 SER B O 1
ATOM 4408 N N . ASP B 1 253 ? -26.766 23.875 18.406 1 97.62 253 ASP B N 1
ATOM 4409 C CA . ASP B 1 253 ? -25.984 23.656 19.609 1 97.62 253 ASP B CA 1
ATOM 4410 C C . ASP B 1 253 ? -24.484 23.781 19.328 1 97.62 253 ASP B C 1
ATOM 4412 O O . ASP B 1 253 ? -23.75 24.375 20.109 1 97.62 253 ASP B O 1
ATOM 4416 N N . ILE B 1 254 ? -24.078 23.234 18.203 1 97.75 254 ILE B N 1
ATOM 4417 C CA . ILE B 1 254 ? -22.688 23.297 17.797 1 97.75 254 ILE B CA 1
ATOM 4418 C C . ILE B 1 254 ? -22.281 24.75 17.531 1 97.75 254 ILE B C 1
ATOM 4420 O O . ILE B 1 254 ? -21.203 25.188 17.969 1 97.75 254 ILE B O 1
ATOM 4424 N N . ALA B 1 255 ? -23.141 25.469 16.875 1 97.69 255 ALA B N 1
ATOM 4425 C CA . ALA B 1 255 ? -22.875 26.875 16.609 1 97.69 255 ALA B CA 1
ATOM 4426 C C . ALA B 1 255 ? -22.672 27.641 17.922 1 97.69 255 ALA B C 1
ATOM 4428 O O . ALA B 1 255 ? -21.703 28.391 18.062 1 97.69 255 ALA B O 1
ATOM 4429 N N . ALA B 1 256 ? -23.516 27.406 18.875 1 96.69 256 ALA B N 1
ATOM 4430 C CA . ALA B 1 256 ? -23.438 28.078 20.172 1 96.69 256 ALA B CA 1
ATOM 4431 C C . ALA B 1 256 ? -22.156 27.672 20.906 1 96.69 256 ALA B C 1
ATOM 4433 O O . ALA B 1 256 ? -21.484 28.531 21.5 1 96.69 256 ALA B O 1
ATOM 4434 N N . GLN B 1 257 ? -21.859 26.453 20.828 1 96.56 257 GLN B N 1
ATOM 4435 C CA . GLN B 1 257 ? -20.656 25.938 21.484 1 96.56 257 GLN B CA 1
ATOM 4436 C C . GLN B 1 257 ? -19.391 26.547 20.891 1 96.56 257 GLN B C 1
ATOM 4438 O O . GLN B 1 257 ? -18.391 26.703 21.594 1 96.56 257 GLN B O 1
ATOM 4443 N N . CYS B 1 258 ? -19.531 26.906 19.656 1 97.38 258 CYS B N 1
ATOM 4444 C CA . CYS B 1 258 ? -18.344 27.422 18.969 1 97.38 258 CYS B CA 1
ATOM 4445 C C . CYS B 1 258 ? -18.328 28.953 18.984 1 97.38 258 CYS B C 1
ATOM 4447 O O . CYS B 1 258 ? -17.562 29.562 18.25 1 97.38 258 CYS B O 1
ATOM 4449 N N . GLY B 1 259 ? -19.188 29.562 19.719 1 95.88 259 GLY B N 1
ATOM 4450 C CA . GLY B 1 259 ? -19.078 30.984 20.016 1 95.88 259 GLY B CA 1
ATOM 4451 C C . GLY B 1 259 ? -19.938 31.844 19.109 1 95.88 259 GLY B C 1
ATOM 4452 O O . GLY B 1 259 ? -19.75 33.062 19.047 1 95.88 259 GLY B O 1
ATOM 4453 N N . PHE B 1 260 ? -20.875 31.266 18.422 1 96.31 260 PHE B N 1
ATOM 4454 C CA . PHE B 1 260 ? -21.75 32.062 17.547 1 96.31 260 PHE B CA 1
ATOM 4455 C C . PHE B 1 260 ? -23.062 32.375 18.25 1 96.31 260 PHE B C 1
ATOM 4457 O O . PHE B 1 260 ? -23.766 31.469 18.719 1 96.31 260 PHE B O 1
ATOM 4464 N N . GLU B 1 261 ? -23.312 33.656 18.203 1 93.19 261 GLU B N 1
ATOM 4465 C CA . GLU B 1 261 ? -24.578 34.094 18.812 1 93.19 261 GLU B CA 1
ATOM 4466 C C . GLU B 1 261 ? -25.703 34.125 17.797 1 93.19 261 GLU B C 1
ATOM 4468 O O . GLU B 1 261 ? -26.875 34.031 18.156 1 93.19 261 GLU B O 1
ATOM 4473 N N . SER B 1 262 ? -25.328 34.281 16.578 1 95.62 262 SER B N 1
ATOM 4474 C CA . SER B 1 262 ? -26.281 34.344 15.484 1 95.62 262 SER B CA 1
ATOM 4475 C C . SER B 1 262 ? -26.172 33.125 14.586 1 95.62 262 SER B C 1
ATOM 4477 O O . SER B 1 262 ? -25.156 32.938 13.914 1 95.62 262 SER B O 1
ATOM 4479 N N . LEU B 1 263 ? -27.281 32.375 14.547 1 96.31 263 LEU B N 1
ATOM 4480 C CA . LEU B 1 263 ? -27.297 31.156 13.734 1 96.31 263 LEU B CA 1
ATOM 4481 C C . LEU B 1 263 ? -27.203 31.5 12.25 1 96.31 263 LEU B C 1
ATOM 4483 O O . LEU B 1 263 ? -26.453 30.859 11.508 1 96.31 263 LEU B O 1
ATOM 4487 N N . PRO B 1 264 ? -27.906 32.531 11.797 1 97.06 264 PRO B N 1
ATOM 4488 C CA . PRO B 1 264 ? -27.75 32.906 10.391 1 97.06 264 PRO B CA 1
ATOM 4489 C C . PRO B 1 264 ? -26.312 33.312 10.047 1 97.06 264 PRO B C 1
ATOM 4491 O O . PRO B 1 264 ? -25.812 32.969 8.969 1 97.06 264 PRO B O 1
ATOM 4494 N N . TYR B 1 265 ? -25.75 34 10.977 1 96.5 265 TYR B N 1
ATOM 4495 C CA . TYR B 1 265 ? -24.359 34.375 10.773 1 96.5 265 TYR B CA 1
ATOM 4496 C C . TYR B 1 265 ? -23.453 33.156 10.719 1 96.5 265 TYR B C 1
ATOM 4498 O O . TYR B 1 265 ? -22.578 33.062 9.852 1 96.5 265 TYR B O 1
ATOM 4506 N N . PHE B 1 266 ? -23.719 32.219 11.578 1 97.44 266 PHE B N 1
ATOM 4507 C CA . PHE B 1 266 ? -22.984 30.969 11.586 1 97.44 266 PHE B CA 1
ATOM 4508 C C . PHE B 1 266 ? -23.109 30.25 10.242 1 97.44 266 PHE B C 1
ATOM 4510 O O . PHE B 1 266 ? -22.109 29.844 9.648 1 97.44 266 PHE B O 1
ATOM 4517 N N . HIS B 1 267 ? -24.25 30.109 9.766 1 97.19 267 HIS B N 1
ATOM 4518 C CA . HIS B 1 267 ? -24.5 29.406 8.508 1 97.19 267 HIS B CA 1
ATOM 4519 C C . HIS B 1 267 ? -23.766 30.078 7.352 1 97.19 267 HIS B C 1
ATOM 4521 O O . HIS B 1 267 ? -23.156 29.406 6.527 1 97.19 267 HIS B O 1
ATOM 4527 N N . LYS B 1 268 ? -23.828 31.359 7.344 1 96.69 268 LYS B N 1
ATOM 4528 C CA . LYS B 1 268 ? -23.203 32.125 6.277 1 96.69 268 LYS B CA 1
ATOM 4529 C C . LYS B 1 268 ? -21.688 31.938 6.289 1 96.69 268 LYS B C 1
ATOM 4531 O O . LYS B 1 268 ? -21.078 31.672 5.25 1 96.69 268 LYS B O 1
ATOM 4536 N N . LYS B 1 269 ? -21.094 32.062 7.441 1 96.06 269 LYS B N 1
ATOM 4537 C CA . LYS B 1 269 ? -19.641 31.984 7.562 1 96.06 269 LYS B CA 1
ATOM 4538 C C . LYS B 1 269 ? -19.156 30.547 7.359 1 96.06 269 LYS B C 1
ATOM 4540 O O . LYS B 1 269 ? -18.094 30.328 6.781 1 96.06 269 LYS B O 1
ATOM 4545 N N . PHE B 1 270 ? -19.984 29.578 7.844 1 96.38 270 PHE B N 1
ATOM 4546 C CA . PHE B 1 270 ? -19.641 28.188 7.633 1 96.38 270 PHE B CA 1
ATOM 4547 C C . PHE B 1 270 ? -19.562 27.859 6.145 1 96.38 270 PHE B C 1
ATOM 4549 O O . PHE B 1 270 ? -18.578 27.266 5.688 1 96.38 270 PHE B O 1
ATOM 4556 N N . LYS B 1 271 ? -20.469 28.266 5.441 1 94.81 271 LYS B N 1
ATOM 4557 C CA . LYS B 1 271 ? -20.484 28.031 4 1 94.81 271 LYS B CA 1
ATOM 4558 C C . LYS B 1 271 ? -19.328 28.734 3.314 1 94.81 271 LYS B C 1
ATOM 4560 O O . LYS B 1 271 ? -18.703 28.188 2.41 1 94.81 271 LYS B O 1
ATOM 4565 N N . ALA B 1 272 ? -19.078 29.906 3.725 1 92.19 272 ALA B N 1
ATOM 4566 C CA . ALA B 1 272 ? -18 30.688 3.131 1 92.19 272 ALA B CA 1
ATOM 4567 C C . ALA B 1 272 ? -16.656 30 3.334 1 92.19 272 ALA B C 1
ATOM 4569 O O . ALA B 1 272 ? -15.805 30 2.436 1 92.19 272 ALA B O 1
ATOM 4570 N N . VAL B 1 273 ? -16.484 29.422 4.484 1 90.69 273 VAL B N 1
ATOM 4571 C CA . VAL B 1 273 ? -15.188 28.859 4.852 1 90.69 273 VAL B CA 1
ATOM 4572 C C . VAL B 1 273 ? -15.07 27.438 4.309 1 90.69 273 VAL B C 1
ATOM 4574 O O . VAL B 1 273 ? -14.008 27.031 3.826 1 90.69 273 VAL B O 1
ATOM 4577 N N . THR B 1 274 ? -16.172 26.641 4.34 1 89 274 THR B N 1
ATOM 4578 C CA . THR B 1 274 ? -16.078 25.203 4.059 1 89 274 THR B CA 1
ATOM 4579 C C . THR B 1 274 ? -16.625 24.891 2.67 1 89 274 THR B C 1
ATOM 4581 O O . THR B 1 274 ? -16.391 23.812 2.137 1 89 274 THR B O 1
ATOM 4584 N N . GLY B 1 275 ? -17.391 25.734 2.123 1 88.25 275 GLY B N 1
ATOM 4585 C CA . GLY B 1 275 ? -17.938 25.531 0.791 1 88.25 275 GLY B CA 1
ATOM 4586 C C . GLY B 1 275 ? -19.312 24.891 0.799 1 88.25 275 GLY B C 1
ATOM 4587 O O . GLY B 1 275 ? -19.922 24.719 -0.252 1 88.25 275 GLY B O 1
ATOM 4588 N N . SER B 1 276 ? -19.797 24.562 2 1 90.75 276 SER B N 1
ATOM 4589 C CA . SER B 1 276 ? -21.109 23.938 2.102 1 90.75 276 SER B CA 1
ATOM 4590 C C . SER B 1 276 ? -21.797 24.312 3.406 1 90.75 276 SER B C 1
ATOM 4592 O O . SER B 1 276 ? -21.172 24.828 4.328 1 90.75 276 SER B O 1
ATOM 4594 N N . THR B 1 277 ? -23.078 24.062 3.424 1 94.88 277 THR B N 1
ATOM 4595 C CA . THR B 1 277 ? -23.812 24.312 4.66 1 94.88 277 THR B CA 1
ATOM 4596 C C . THR B 1 277 ? -23.5 23.234 5.695 1 94.88 277 THR B C 1
ATOM 4598 O O . THR B 1 277 ? -23.062 22.125 5.344 1 94.88 277 THR B O 1
ATOM 4601 N N . PRO B 1 278 ? -23.719 23.594 6.953 1 95.31 278 PRO B N 1
ATOM 4602 C CA . PRO B 1 278 ? -23.422 22.609 7.996 1 95.31 278 PRO B CA 1
ATOM 4603 C C . PRO B 1 278 ? -24.172 21.297 7.801 1 95.31 278 PRO B C 1
ATOM 4605 O O . PRO B 1 278 ? -23.594 20.219 7.906 1 95.31 278 PRO B O 1
ATOM 4608 N N . SER B 1 279 ? -25.422 21.391 7.508 1 93.31 279 SER B N 1
ATOM 4609 C CA . SER B 1 279 ? -26.25 20.203 7.344 1 93.31 279 SER B CA 1
ATOM 4610 C C . SER B 1 279 ? -25.781 19.375 6.148 1 93.31 279 SER B C 1
ATOM 4612 O O . SER B 1 279 ? -25.719 18.141 6.223 1 93.31 279 SER B O 1
ATOM 4614 N N . ARG B 1 280 ? -25.531 20 5.133 1 91.75 280 ARG B N 1
ATOM 4615 C CA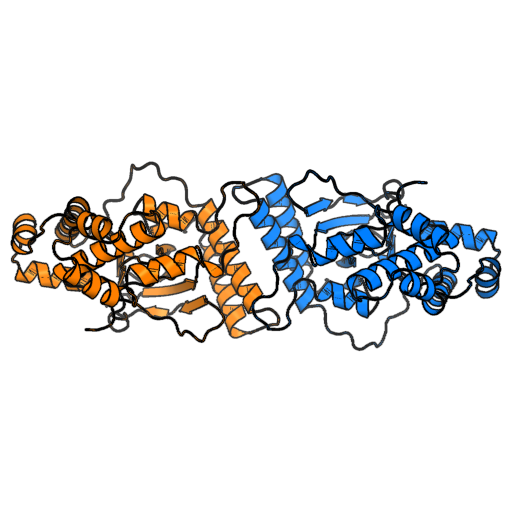 . ARG B 1 280 ? -25.031 19.297 3.945 1 91.75 280 ARG B CA 1
ATOM 4616 C C . ARG B 1 280 ? -23.672 18.656 4.215 1 91.75 280 ARG B C 1
ATOM 4618 O O . ARG B 1 280 ? -23.438 17.516 3.797 1 91.75 280 ARG B O 1
ATOM 4625 N N . PHE B 1 281 ? -22.891 19.359 4.895 1 91.44 281 PHE B N 1
ATOM 4626 C CA . PHE B 1 281 ? -21.578 18.844 5.238 1 91.44 281 PHE B CA 1
ATOM 4627 C C . PHE B 1 281 ? -21.688 17.562 6.051 1 91.44 281 PHE B C 1
ATOM 4629 O O . PHE B 1 281 ? -21.016 16.578 5.762 1 91.44 281 PHE B O 1
ATOM 4636 N N . ARG B 1 282 ? -22.453 17.594 7.031 1 90.56 282 ARG B N 1
ATOM 4637 C CA . ARG B 1 282 ? -22.641 16.422 7.879 1 90.56 282 ARG B CA 1
ATOM 4638 C C . ARG B 1 282 ? -23.156 15.234 7.066 1 90.56 282 ARG B C 1
ATOM 4640 O O . ARG B 1 282 ? -22.703 14.102 7.254 1 90.56 282 ARG B O 1
ATOM 4647 N N . ARG B 1 283 ? -24.016 15.414 6.191 1 87.19 283 ARG B N 1
ATOM 4648 C CA . ARG B 1 283 ? -24.578 14.352 5.363 1 87.19 283 ARG B CA 1
ATOM 4649 C C . ARG B 1 283 ? -23.516 13.734 4.465 1 87.19 283 ARG B C 1
ATOM 4651 O O . ARG B 1 283 ? -23.484 12.523 4.27 1 87.19 283 ARG B O 1
ATOM 4658 N N . LEU B 1 284 ? -22.688 14.547 4.004 1 80.69 284 LEU B N 1
ATOM 4659 C CA . LEU B 1 284 ? -21.641 14.078 3.104 1 80.69 284 LEU B CA 1
ATOM 4660 C C . LEU B 1 284 ? -20.594 13.266 3.861 1 80.69 284 LEU B C 1
ATOM 4662 O O . LEU B 1 284 ? -20.062 12.289 3.334 1 80.69 284 LEU B O 1
ATOM 4666 N N . THR B 1 285 ? -20.312 13.609 5.008 1 76.38 285 THR B N 1
ATOM 4667 C CA . THR B 1 285 ? -19.281 12.945 5.797 1 76.38 285 THR B CA 1
ATOM 4668 C C . THR B 1 285 ? -19.797 11.609 6.34 1 76.38 285 THR B C 1
ATOM 4670 O O . THR B 1 285 ? -19.016 10.672 6.531 1 76.38 285 THR B O 1
ATOM 4673 N N . LEU B 1 286 ? -21.062 11.594 6.684 1 68 286 LEU B N 1
ATOM 4674 C CA . LEU B 1 286 ? -21.672 10.352 7.145 1 68 286 LEU B CA 1
ATOM 4675 C C . LEU B 1 286 ? -21.672 9.305 6.039 1 68 286 LEU B C 1
ATOM 4677 O O . LEU B 1 286 ? -21.484 8.109 6.301 1 68 286 LEU B O 1
ATOM 4681 N N . ASN B 1 287 ? -21.859 9.734 4.871 1 60.28 287 ASN B N 1
ATOM 4682 C CA . ASN B 1 287 ? -21.906 8.812 3.742 1 60.28 287 ASN B CA 1
ATOM 4683 C C . ASN B 1 287 ? -20.516 8.383 3.293 1 60.28 287 ASN B C 1
ATOM 4685 O O . ASN B 1 287 ? -20.344 7.312 2.711 1 60.28 287 ASN B O 1
ATOM 4689 N N . PHE B 1 288 ? -19.641 9.328 3.584 1 55.97 288 PHE B N 1
ATOM 4690 C CA . PHE B 1 288 ? -18.266 9.016 3.23 1 55.97 288 PHE B CA 1
ATOM 4691 C C . PHE B 1 288 ? -17.328 9.297 4.402 1 55.97 288 PHE B C 1
ATOM 4693 O O . PHE B 1 288 ? -16.703 10.359 4.469 1 55.97 288 PHE B O 1
ATOM 4700 N N . PRO B 1 289 ? -17.391 8.398 5.406 1 47.25 289 PRO B N 1
ATOM 4701 C CA . PRO B 1 289 ? -16.578 8.719 6.59 1 47.25 289 PRO B CA 1
ATOM 4702 C C . PRO B 1 289 ? -15.109 8.93 6.266 1 47.25 289 PRO B C 1
ATOM 4704 O O . PRO B 1 289 ? -14.562 8.258 5.375 1 47.25 289 PRO B O 1
ATOM 4707 N N . SER B 1 290 ? -14.539 10.094 6.539 1 48.16 290 SER B N 1
ATOM 4708 C CA . SER B 1 290 ? -13.125 10.422 6.355 1 48.16 290 SER B CA 1
ATOM 4709 C C . SER B 1 290 ? -12.234 9.445 7.121 1 48.16 290 SER B C 1
ATOM 4711 O O . SER B 1 290 ? -12.633 8.922 8.164 1 48.16 290 SER B O 1
#

pLDDT: mean 87.59, std 14.02, range [39.75, 98.0]

Sequence (580 aa):
MKPLRKQFKPGSPFMFDIAYRETKSSHTELPEHFHDWYEIVYIYAGSGTFFIDQTLYDVKPGDLFLIPGDTIHRTLPDATDPVIATALYFSSLLIPPNVYGDGFSFLDAFEHSKQTKQYQLDTRTYREMVEQHMDRIHEELCEKRPGCRQAIQLALQQLLLVLARHTTPCTASDSVPTTHVWPWIGQALQYIEDHLFADIHLPHLAREAAVSPSHFSRVFKQLTGMNVTEYILTKRILSAKELLTRTDDKVSDIAAQCGFESLPYFHKKFKAVTGSTPSRFRRLTLNFPSMKPLRKQFKPGSPFMFDIAYRETKSSHTELPEHFHDWYEIVYIYAGSGTFFIDQTLYDVKPGDLFLIPGDTIHRTLPDATDPVIATALYFSSLLIPPNVYGDGFSFLDAFEHSKQTKQYQLDTRTYREMVEQHMDRIHEELCEKRPGCRQAIQLALQQLLLVLARHTTPCTASDSVPTTHVWPWIGQALQYIEDHLFADIHLPHLAREAAVSPSHFSRVFKQLTGMNVTEYILTKRILSAKELLTRTDDKVSDIAAQCGFESLPYFHKKFKAVTGSTPSRFRRLTLNFPS

Foldseek 3Di:
DFFQEDDDDPPPPQQKDKDAQDWDDQVPWGLHFFYQWKKKKAWQWAWFWKDKQLDIDIDGHQKIFTHHHLIGMTTHTDNVTIITMMMMTGHCVLWDDDPPPPPDGLCQLVVLCVVLVNGIDRCVVPSVLLVVLSVQLVVLVVVVPVCSSVSNSVSSSVNSVVSNVPNPSPPNPCPPRPPPPQVLSSVLSVVCVVQLQHDDDLCVSCVSSVHDSVVSQVVNCSHRVDGPVVSSLSVLLVQLLVCLLVHPDDSVVSCNVSNHPDPVVSQVSNCSNPVDGSVVSSVVCVVPPD/DFFQEDDDDPPPPQQKDKDAFDWDDQPPWGLHFFYQWKKKKAWQWAWFWKDKQLDIDIDGHQKIFTHHHLIGMTTHTDHVTIITMMMMTGHCVLFDDDPPPPPDGLCQLVVLCVVLVNGIDRCVVPSVLLVVLSVQLVVLVVVVPVCSSVSNSVSSSVNSVVSNVPNPSDDSPCPPPPPDPQVLSSVLSVVCVVQLQHDDDLCVSCVSSVHDSVVSQVVNCSHRVDGPVVSSLSVLLVQLLVCLLVHPDDSVVSCNVSNDPDPVVSQVSNCSNPVDGSVVSSVVCVVPPD

Solvent-accessible surface area (backbone atoms only — not comparable to full-atom values): 31966 Å² total; per-residue (Å²): 130,76,56,48,51,54,77,72,74,82,78,49,86,58,62,61,50,72,45,76,67,38,75,43,45,75,82,63,59,64,73,39,27,26,33,75,40,31,36,40,38,38,31,70,36,38,32,34,39,36,28,47,71,64,44,77,37,81,43,43,58,43,36,30,36,50,41,47,47,66,39,47,35,33,74,44,37,33,88,91,34,52,24,28,28,31,39,40,37,34,39,73,83,76,50,77,77,70,85,78,79,76,82,55,52,65,55,42,40,40,51,48,17,64,74,68,73,48,43,73,40,83,32,75,92,50,42,67,61,54,51,49,36,53,49,50,36,50,48,32,69,73,66,57,48,92,48,27,69,59,49,36,47,49,35,50,51,50,47,30,45,54,46,32,68,66,52,62,86,66,72,82,68,81,76,68,72,67,84,50,98,49,56,54,54,50,52,49,37,48,50,45,63,77,40,56,51,52,95,79,51,65,64,59,53,13,56,76,54,72,44,51,53,68,57,43,46,50,52,45,24,71,54,56,71,38,47,69,66,57,46,50,50,48,52,28,43,50,50,36,53,49,46,49,72,76,44,86,69,56,67,70,57,43,39,45,69,35,45,42,89,44,67,70,58,44,48,53,52,36,23,70,70,71,72,40,44,67,68,57,47,39,54,52,38,70,75,47,68,127,128,75,55,47,50,55,78,72,71,84,77,48,86,57,61,61,51,71,46,76,67,39,74,44,45,74,82,65,59,65,74,38,27,26,32,76,40,31,35,40,37,39,30,71,36,40,32,35,38,36,28,46,71,64,43,73,36,79,45,44,56,44,35,32,36,48,41,48,47,66,39,46,35,33,72,44,38,32,88,90,35,52,24,28,28,32,39,40,37,33,39,73,84,74,52,77,78,70,85,77,80,78,82,54,52,65,55,43,40,40,52,50,17,65,73,68,73,47,42,73,41,84,33,74,92,50,40,66,62,54,51,50,36,54,48,48,36,51,49,32,68,72,66,56,50,89,47,26,69,59,50,34,47,50,35,51,51,51,48,30,45,54,47,32,70,65,51,62,86,66,71,84,71,78,68,71,75,59,84,50,99,47,57,53,56,50,52,48,38,47,50,44,64,78,41,56,49,51,94,77,52,65,65,58,53,13,54,75,54,71,46,52,53,67,57,43,48,51,53,45,23,69,55,56,72,37,46,70,67,57,47,49,50,49,52,27,43,50,51,34,54,48,46,49,71,76,46,86,70,54,68,69,58,43,40,46,69,35,46,42,89,44,67,69,56,43,48,53,52,36,22,71,69,70,72,40,44,68,68,59,46,38,55,52,38,70,76,47,69,127